Protein AF-A0A228IIL6-F1 (afdb_monomer)

Sequence (426 aa):
MTTDHRDTEPLSTRVDEVVSERAGPPAGTPRLPAVLLWVSGFPLWGLLAAAVICVSRIDRDLSVIVFMGALIFLSEVGIALYAVVAVVLLAYAVSRKPWRAPRFAWAFWLQVLLLVLAIALIATFKIDDYQRHHPDPREAARGQQINDDNARMTAALRTDDAVAFRQAFADCADDCDRATWVSEAVRKTAPRSLAVTLEGVRHASEVRLGGSELQTFCKDGVAYVMPPDIALRVGFRNVPAITAQFLPLWGPDERSAALQGAVMSGSIALMNQLVALGVDPQHLQGDSRFESLYASAAAGAAIASVDWLANAGVTLHAAEDVDEVWAWFAEWTDANLPEIARKGAEAWLVASAKIPMDGAAAQNRIAPLERAVYVGTPVLVQVLLQHGYRVADLAPEYRARFDAMQDPIHHPHKPVPDSVCDDDAN

Organism: NCBI:txid2015348

Solvent-accessible surface area (backbone atoms only — not comparable to full-atom values): 23911 Å² total; per-residue (Å²): 136,84,88,85,89,85,89,87,88,90,89,89,90,82,92,86,93,83,91,90,92,90,84,86,87,80,84,82,73,79,62,61,74,62,52,52,58,49,63,50,35,52,67,57,51,50,51,51,51,53,55,49,50,60,71,58,86,57,61,73,66,63,35,48,52,53,49,51,52,48,52,54,51,41,68,74,53,30,61,65,50,51,52,52,34,50,53,52,50,48,55,48,43,74,74,61,44,42,95,78,41,81,93,55,30,62,65,52,52,51,52,55,53,50,51,53,51,52,52,50,51,53,48,52,54,51,49,53,53,45,44,74,76,57,54,55,71,65,56,52,50,50,52,50,49,49,52,52,28,53,50,46,30,56,58,19,29,65,72,39,35,36,66,61,21,46,52,30,56,58,74,41,47,93,80,54,64,55,24,59,52,41,49,49,20,58,68,54,70,8,48,57,33,32,54,56,62,49,62,87,66,75,47,52,78,80,44,54,47,80,76,84,64,70,44,82,44,52,54,99,88,42,50,30,71,39,69,54,43,60,40,25,50,42,22,38,63,64,43,69,72,48,44,63,68,44,59,84,34,50,56,67,36,41,47,30,36,18,38,37,13,6,28,18,55,36,36,62,70,54,37,54,51,40,40,76,71,70,46,47,89,82,62,68,44,69,96,63,97,50,92,37,66,62,21,24,13,23,30,48,64,15,49,65,28,48,62,50,39,42,75,71,66,41,65,39,48,43,43,62,56,49,41,46,23,26,37,31,31,23,50,29,38,50,66,30,56,63,70,59,24,40,58,45,46,62,53,37,58,68,37,60,74,63,58,46,53,39,84,44,22,64,68,53,78,59,35,61,58,49,26,11,38,67,74,59,23,34,52,53,41,50,52,43,47,73,73,67,53,56,80,85,76,50,56,73,78,45,43,60,43,43,66,73,36,50,64,44,46,77,55,68,72,76,86,74,60,98,59,95,37,63,92,60,61,119

Foldseek 3Di:
DDDDDDDDDDDDDDDDDDDDDDDDDDDDDDPPLVVLLVVLCPVLVVVVVLVVVLVPDDDVVVSVVSVVVVVVCCLPVVVVSLVVSVVSLVVSCVVPVLVVPVVCVVSSVVSVVSSVVSVVVSVVVVVVVCCVVCPDVVVVVLVVLLVVLVVQLLVCLLVLVLPSNLVSVVSCPPVDQLLVSLLSSLLNVNLSVNCSSCVPPQAVVSNQDDDAAWDWGDDPQAIFTHGRGNLLSNLQSVRVSNVVSCVNRDDQQSLLSSLLNVLLNLPPVSVVVSVVVPHQQQDGDDDDPQPHSLLSNLRNLRLNSLVVCVVSVHAAAALVNLLSNLLSNLVSLVRGDLVVSLVSLVSSVVSVVSHHYDHHNVVNPLSNLQSNLVSLRLSSNLNVVVVPRDLVPDDPVSVVSVVVNPVCNVVVDDDQPVHPPPSSPD

pLDDT: mean 80.01, std 17.46, range [32.31, 98.19]

Nearest PDB structures (foldseek):
  8j07-assembly1_d3  TM=2.126E-01  e=8.168E+00  Homo sapiens

Radius of gyration: 37.44 Å; Cα contacts (8 Å, |Δi|>4): 486; chains: 1; bounding box: 121×90×82 Å

Structure (mmCIF, N/CA/C/O backbone):
data_AF-A0A228IIL6-F1
#
_entry.id   AF-A0A228IIL6-F1
#
loop_
_atom_site.group_PDB
_atom_site.id
_atom_site.type_symbol
_atom_site.label_atom_id
_atom_site.label_alt_id
_atom_site.label_comp_id
_atom_site.label_asym_id
_atom_site.label_entity_id
_atom_site.label_seq_id
_atom_site.pdbx_PDB_ins_code
_atom_site.Cartn_x
_atom_site.Cartn_y
_atom_site.Cartn_z
_atom_site.occupancy
_atom_site.B_iso_or_equiv
_atom_site.auth_seq_id
_atom_site.auth_comp_id
_atom_site.auth_asym_id
_atom_site.auth_atom_id
_atom_site.pdbx_PDB_model_num
ATOM 1 N N . MET A 1 1 ? 97.546 58.856 -53.716 1.00 35.38 1 MET A N 1
ATOM 2 C CA . MET A 1 1 ? 98.750 58.879 -52.862 1.00 35.38 1 MET A CA 1
ATOM 3 C C . MET A 1 1 ? 98.258 59.005 -51.422 1.00 35.38 1 MET A C 1
ATOM 5 O O . MET A 1 1 ? 97.626 60.011 -51.141 1.00 35.38 1 MET A O 1
ATOM 9 N N . THR A 1 2 ? 98.126 57.910 -50.656 1.00 39.47 2 THR A N 1
ATOM 10 C CA . THR A 1 2 ? 99.178 57.127 -49.937 1.00 39.47 2 THR A CA 1
ATOM 11 C C . THR A 1 2 ? 99.630 57.849 -48.650 1.00 39.47 2 THR A C 1
ATOM 13 O O . THR A 1 2 ? 100.230 58.909 -48.774 1.00 39.47 2 THR A O 1
ATOM 16 N N . THR A 1 3 ? 99.148 57.438 -47.456 1.00 45.12 3 THR A N 1
ATOM 17 C CA . THR A 1 3 ? 99.789 56.512 -46.452 1.00 45.12 3 THR A CA 1
ATOM 18 C C . THR A 1 3 ? 100.688 57.275 -45.439 1.00 45.12 3 THR A C 1
ATOM 20 O O . THR A 1 3 ? 101.214 58.311 -45.818 1.00 45.12 3 THR A O 1
ATOM 23 N N . ASP A 1 4 ? 100.941 56.887 -44.174 1.00 45.44 4 ASP A N 1
ATOM 24 C CA . ASP A 1 4 ? 100.508 55.732 -43.352 1.00 45.44 4 ASP A CA 1
ATOM 25 C C . ASP A 1 4 ? 100.610 55.971 -41.808 1.00 45.44 4 ASP A C 1
ATOM 27 O O . ASP A 1 4 ? 101.070 57.018 -41.359 1.00 45.44 4 ASP A O 1
ATOM 31 N N . HIS A 1 5 ? 100.212 54.939 -41.048 1.00 49.50 5 HIS A N 1
ATOM 32 C CA . HIS A 1 5 ? 100.299 54.580 -39.611 1.00 49.50 5 HIS A CA 1
ATOM 33 C C . HIS A 1 5 ? 101.443 55.082 -38.692 1.00 49.50 5 HIS A C 1
ATOM 35 O O . HIS A 1 5 ? 102.608 55.113 -39.095 1.00 49.50 5 HIS A O 1
ATOM 41 N N . ARG A 1 6 ? 101.136 55.172 -37.371 1.00 36.03 6 ARG A N 1
ATOM 42 C CA . ARG A 1 6 ? 101.656 54.226 -36.333 1.00 36.03 6 ARG A CA 1
ATOM 43 C C . ARG A 1 6 ? 100.969 54.283 -34.945 1.00 36.03 6 ARG A C 1
ATOM 45 O O . ARG A 1 6 ? 100.387 55.296 -34.577 1.00 36.03 6 ARG A O 1
ATOM 52 N N . ASP A 1 7 ? 101.081 53.164 -34.217 1.00 45.53 7 ASP A N 1
ATOM 53 C CA . ASP A 1 7 ? 100.504 52.786 -32.900 1.00 45.53 7 ASP A CA 1
ATOM 54 C C . ASP A 1 7 ? 101.197 53.492 -31.687 1.00 45.53 7 ASP A C 1
ATOM 56 O O . ASP A 1 7 ? 102.195 54.180 -31.887 1.00 45.53 7 ASP A O 1
ATOM 60 N N . THR A 1 8 ? 100.825 53.395 -30.388 1.00 41.16 8 THR A N 1
ATOM 61 C CA . THR A 1 8 ? 100.307 52.257 -29.571 1.00 41.16 8 THR A CA 1
ATOM 62 C C . THR A 1 8 ? 99.691 52.717 -28.208 1.00 41.16 8 THR A C 1
ATOM 64 O O . THR A 1 8 ? 99.909 53.847 -27.780 1.00 41.16 8 THR A O 1
ATOM 67 N N . GLU A 1 9 ? 98.955 51.825 -27.523 1.00 41.41 9 GLU A N 1
ATOM 68 C CA . GLU A 1 9 ? 98.168 51.927 -26.251 1.00 41.41 9 GLU A CA 1
ATOM 69 C C . GLU A 1 9 ? 98.950 51.624 -24.918 1.00 41.41 9 GLU A C 1
ATOM 71 O O . GLU A 1 9 ? 100.135 51.301 -25.015 1.00 41.41 9 GLU A O 1
ATOM 76 N N . PRO A 1 10 ? 98.346 51.518 -23.686 1.00 58.44 10 PRO A N 1
ATOM 77 C CA . PRO A 1 10 ? 97.253 52.267 -23.000 1.00 58.44 10 PRO A CA 1
ATOM 78 C C . PRO A 1 10 ? 97.490 52.508 -21.459 1.00 58.44 10 PRO A C 1
ATOM 80 O O . PRO A 1 10 ? 98.501 52.095 -20.894 1.00 58.44 10 PRO A O 1
ATOM 83 N N . LEU A 1 11 ? 96.516 53.095 -20.726 1.00 32.69 11 LEU A N 1
ATOM 84 C CA . LEU A 1 11 ? 96.408 53.051 -19.240 1.00 32.69 11 LEU A CA 1
ATOM 85 C C . LEU A 1 11 ? 94.952 53.303 -18.753 1.00 32.69 11 LEU A C 1
ATOM 87 O O . LEU A 1 11 ? 94.183 53.933 -19.473 1.00 32.69 11 LEU A O 1
ATOM 91 N N . SER A 1 12 ? 94.555 52.820 -17.559 1.00 36.69 12 SER A N 1
ATOM 92 C CA . SER A 1 12 ? 93.165 52.898 -17.038 1.00 36.69 12 SER A CA 1
ATOM 93 C C . SER A 1 12 ? 93.052 53.111 -15.507 1.00 36.69 12 SER A C 1
ATOM 95 O O . SER A 1 12 ? 93.926 52.701 -14.742 1.00 36.69 12 SER A O 1
ATOM 97 N N . THR A 1 13 ? 91.956 53.751 -15.079 1.00 36.41 13 THR A N 1
ATOM 98 C CA . THR A 1 13 ? 91.552 54.218 -13.726 1.00 36.41 13 THR A CA 1
ATOM 99 C C . THR A 1 13 ? 90.005 54.253 -13.664 1.00 36.41 13 THR A C 1
ATOM 101 O O . THR A 1 13 ? 89.375 54.154 -14.711 1.00 36.41 13 THR A O 1
ATOM 104 N N . ARG A 1 14 ? 89.249 54.495 -12.579 1.00 33.72 14 ARG A N 1
ATOM 105 C CA . ARG A 1 14 ? 89.256 54.362 -11.095 1.00 33.72 14 ARG A CA 1
ATOM 106 C C . ARG A 1 14 ? 87.906 55.003 -10.629 1.00 33.72 14 ARG A C 1
ATOM 108 O O . ARG A 1 14 ? 87.312 55.756 -11.393 1.00 33.72 14 ARG A O 1
ATOM 115 N N . VAL A 1 15 ? 87.412 54.696 -9.425 1.00 38.47 15 VAL A N 1
ATOM 116 C CA . VAL A 1 15 ? 86.156 55.214 -8.790 1.00 38.47 15 VAL A CA 1
ATOM 117 C C . VAL A 1 15 ? 86.392 56.643 -8.189 1.00 38.47 15 VAL A C 1
ATOM 119 O O . VAL A 1 15 ? 87.565 56.993 -8.061 1.00 38.47 15 VAL A O 1
ATOM 122 N N . ASP A 1 16 ? 85.441 57.573 -7.920 1.00 38.16 16 ASP A N 1
ATOM 123 C CA . ASP A 1 16 ? 84.401 57.623 -6.842 1.00 38.16 16 ASP A CA 1
ATOM 124 C C . ASP A 1 16 ? 83.613 58.993 -6.764 1.00 38.16 16 ASP A C 1
ATOM 126 O O . ASP A 1 16 ? 83.938 59.913 -7.510 1.00 38.16 16 ASP A O 1
ATOM 130 N N . GLU A 1 17 ? 82.649 59.118 -5.813 1.00 39.62 17 GLU A N 1
ATOM 131 C CA . GLU A 1 17 ? 82.009 60.344 -5.195 1.00 39.62 17 GLU A CA 1
ATOM 132 C C . GLU A 1 17 ? 80.896 61.196 -5.916 1.00 39.62 17 GLU A C 1
ATOM 134 O O . GLU A 1 17 ? 80.847 61.237 -7.139 1.00 39.62 17 GLU A O 1
ATOM 139 N N . VAL A 1 18 ? 80.006 62.008 -5.265 1.00 40.03 18 VAL A N 1
ATOM 140 C CA . VAL A 1 18 ? 79.132 61.893 -4.036 1.00 40.03 18 VAL A CA 1
ATOM 141 C C . VAL A 1 18 ? 78.198 63.147 -3.812 1.00 40.03 18 VAL A C 1
ATOM 143 O O . VAL A 1 18 ? 78.678 64.266 -3.912 1.00 40.03 18 VAL A O 1
ATOM 146 N N . VAL A 1 19 ? 76.899 62.947 -3.453 1.00 39.38 19 VAL A N 1
ATOM 147 C CA . VAL A 1 19 ? 75.926 63.788 -2.635 1.00 39.38 19 VAL A CA 1
ATOM 148 C C . VAL A 1 19 ? 75.581 65.262 -3.048 1.00 39.38 19 VAL A C 1
ATOM 150 O O . VAL A 1 19 ? 76.462 66.054 -3.342 1.00 39.38 19 VAL A O 1
ATOM 153 N N . SER A 1 20 ? 74.305 65.727 -3.124 1.00 34.12 20 SER A N 1
ATOM 154 C CA . SER A 1 20 ? 73.338 66.094 -2.029 1.00 34.12 20 SER A CA 1
ATOM 155 C C . SER A 1 20 ? 71.939 66.550 -2.576 1.00 34.12 20 SER A C 1
ATOM 157 O O . SER A 1 20 ? 71.805 66.646 -3.790 1.00 34.12 20 SER A O 1
ATOM 159 N N . GLU A 1 21 ? 70.845 66.894 -1.846 1.00 36.78 21 GLU A N 1
ATOM 160 C CA . GLU A 1 21 ? 70.528 66.904 -0.387 1.00 36.78 21 GLU A CA 1
ATOM 161 C C . GLU A 1 21 ? 69.049 66.507 -0.017 1.00 36.78 21 GLU A C 1
ATOM 163 O O . GLU A 1 21 ? 68.784 65.324 0.192 1.00 36.78 21 GLU A O 1
ATOM 168 N N . ARG A 1 22 ? 68.089 67.457 0.148 1.00 37.28 22 ARG A N 1
ATOM 169 C CA . ARG A 1 22 ? 66.793 67.296 0.882 1.00 37.28 22 ARG A CA 1
ATOM 170 C C . ARG A 1 22 ? 65.520 67.863 0.212 1.00 37.28 22 ARG A C 1
ATOM 172 O O . ARG A 1 22 ? 65.504 69.006 -0.229 1.00 37.28 22 ARG A O 1
ATOM 179 N N . ALA A 1 23 ? 64.399 67.147 0.390 1.00 32.31 23 ALA A N 1
ATOM 180 C CA . ALA A 1 23 ? 63.053 67.703 0.643 1.00 32.31 23 ALA A CA 1
ATOM 181 C C . ALA A 1 23 ? 62.194 66.680 1.433 1.00 32.31 23 ALA A C 1
ATOM 183 O O . ALA A 1 23 ? 62.318 65.476 1.211 1.00 32.31 23 ALA A O 1
ATOM 184 N N . GLY A 1 24 ? 61.354 67.129 2.377 1.00 34.41 24 GLY A N 1
ATOM 185 C CA . GLY A 1 24 ? 60.530 66.249 3.230 1.00 34.41 24 GLY A CA 1
ATOM 186 C C . GLY A 1 24 ? 59.153 65.892 2.629 1.00 34.41 24 GLY A C 1
ATOM 187 O O . GLY A 1 24 ? 58.632 66.668 1.828 1.00 34.41 24 GLY A O 1
ATOM 188 N N . PRO A 1 25 ? 58.534 64.749 2.999 1.00 36.28 25 PRO A N 1
ATOM 189 C CA . PRO A 1 25 ? 57.273 64.299 2.403 1.00 36.28 25 PRO A CA 1
ATOM 190 C C . PRO A 1 25 ? 56.020 64.848 3.124 1.00 36.28 25 PRO A C 1
ATOM 192 O O . PRO A 1 25 ? 55.961 64.807 4.355 1.00 36.28 25 PRO A O 1
ATOM 195 N N . PRO A 1 26 ? 54.973 65.279 2.391 1.00 42.25 26 PRO A N 1
ATOM 196 C CA . PRO A 1 26 ? 53.648 65.529 2.952 1.00 42.25 26 PRO A CA 1
ATOM 197 C C . PRO A 1 26 ? 52.821 64.235 3.097 1.00 42.25 26 PRO A C 1
ATOM 199 O O . PRO A 1 26 ? 53.205 63.152 2.652 1.00 42.25 26 PRO A O 1
ATOM 202 N N . ALA A 1 27 ? 51.669 64.360 3.756 1.00 39.00 27 ALA A N 1
ATOM 203 C CA . ALA A 1 27 ? 50.857 63.255 4.254 1.00 39.00 27 ALA A CA 1
ATOM 204 C C . ALA A 1 27 ? 50.361 62.239 3.199 1.00 39.00 27 ALA A C 1
ATOM 206 O O . ALA A 1 27 ? 49.676 62.578 2.240 1.00 39.00 27 ALA A O 1
ATOM 207 N N . GLY A 1 28 ? 50.576 60.955 3.504 1.00 50.31 28 GLY A N 1
ATOM 208 C CA . GLY A 1 28 ? 49.473 59.995 3.620 1.00 50.31 28 GLY A CA 1
ATOM 209 C C . GLY A 1 28 ? 48.547 59.774 2.420 1.00 50.31 28 GLY A C 1
ATOM 210 O O . GLY A 1 28 ? 47.333 59.759 2.604 1.00 50.31 28 GLY A O 1
ATOM 211 N N . THR A 1 29 ? 49.073 59.477 1.230 1.00 40.78 29 THR A N 1
ATOM 212 C CA . THR A 1 29 ? 48.266 58.734 0.248 1.00 40.78 29 THR A CA 1
ATOM 213 C C . THR A 1 29 ? 47.974 57.323 0.785 1.00 40.78 29 THR A C 1
ATOM 215 O O . THR A 1 29 ? 48.902 56.630 1.226 1.00 40.78 29 THR A O 1
ATOM 218 N N . PRO A 1 30 ? 46.711 56.844 0.771 1.00 42.97 30 PRO A N 1
ATOM 219 C CA . PRO A 1 30 ? 46.422 55.460 1.122 1.00 42.97 30 PRO A CA 1
ATOM 220 C C . PRO A 1 30 ? 47.177 54.550 0.151 1.00 42.97 30 PRO A C 1
ATOM 222 O O . PRO A 1 30 ? 47.190 54.778 -1.059 1.00 42.97 30 PRO A O 1
ATOM 225 N N . ARG A 1 31 ? 47.855 53.528 0.684 1.00 52.12 31 ARG A N 1
ATOM 226 C CA . ARG A 1 31 ? 48.732 52.648 -0.100 1.00 52.12 31 ARG A CA 1
ATOM 227 C C . ARG A 1 31 ? 47.904 51.837 -1.104 1.00 52.12 31 ARG A C 1
ATOM 229 O O . ARG A 1 31 ? 47.512 50.716 -0.796 1.00 52.12 31 ARG A O 1
ATOM 236 N N . LEU A 1 32 ? 47.716 52.379 -2.310 1.00 54.25 32 LEU A N 1
ATOM 237 C CA . LEU A 1 32 ? 47.060 51.768 -3.479 1.00 54.25 32 LEU A CA 1
ATOM 238 C C . LEU A 1 32 ? 47.260 50.237 -3.584 1.00 54.25 32 LEU A C 1
ATOM 240 O O . LEU A 1 32 ? 46.268 49.524 -3.718 1.00 54.25 32 LEU A O 1
ATOM 244 N N . PRO A 1 33 ? 48.480 49.679 -3.419 1.00 54.97 33 PRO A N 1
ATOM 245 C CA . PRO A 1 33 ? 48.688 48.229 -3.503 1.00 54.97 33 PRO A CA 1
ATOM 246 C C . PRO A 1 33 ? 48.032 47.397 -2.389 1.00 54.97 33 PRO A C 1
ATOM 248 O O . PRO A 1 33 ? 47.736 46.230 -2.614 1.00 54.97 33 PRO A O 1
ATOM 251 N N . ALA A 1 34 ? 47.803 47.957 -1.198 1.00 57.38 34 ALA A N 1
ATOM 252 C CA . ALA A 1 34 ? 47.068 47.275 -0.129 1.00 57.38 34 ALA A CA 1
ATOM 253 C C . ALA A 1 34 ? 45.552 47.294 -0.383 1.00 57.38 34 ALA A C 1
ATOM 255 O O . ALA A 1 34 ? 44.875 46.314 -0.088 1.00 57.38 34 ALA A O 1
ATOM 256 N N . VAL A 1 35 ? 45.043 48.380 -0.980 1.00 60.47 35 VAL A N 1
ATOM 257 C CA . VAL A 1 35 ? 43.637 48.503 -1.396 1.00 60.47 35 VAL A CA 1
ATOM 258 C C . VAL A 1 35 ? 43.317 47.497 -2.502 1.00 60.47 35 VAL A C 1
ATOM 260 O O . VAL A 1 35 ? 42.319 46.795 -2.402 1.00 60.47 35 VAL A O 1
ATOM 263 N N . LEU A 1 36 ? 44.195 47.347 -3.503 1.00 57.09 36 LEU A N 1
ATOM 264 C CA . LEU A 1 36 ? 44.006 46.386 -4.599 1.00 57.09 36 LEU A CA 1
ATOM 265 C C . LEU A 1 36 ? 43.865 44.934 -4.104 1.00 57.09 36 LEU A C 1
ATOM 267 O O . LEU A 1 36 ? 42.954 44.244 -4.549 1.00 57.09 36 LEU A O 1
ATOM 271 N N . LEU A 1 37 ? 44.697 44.500 -3.146 1.00 61.31 37 LEU A N 1
ATOM 272 C CA . LEU A 1 37 ? 44.622 43.154 -2.548 1.00 61.31 37 LEU A CA 1
ATOM 273 C C . LEU A 1 37 ? 43.350 42.947 -1.695 1.00 61.31 37 LEU A C 1
ATOM 275 O O . LEU A 1 37 ? 42.844 41.831 -1.574 1.00 61.31 37 LEU A O 1
ATOM 279 N N . TRP A 1 38 ? 42.833 44.016 -1.081 1.00 63.06 38 TRP A N 1
ATOM 280 C CA . TRP A 1 38 ? 41.580 43.980 -0.318 1.00 63.06 38 TRP A CA 1
ATOM 281 C C . TRP A 1 38 ? 40.356 43.899 -1.237 1.00 63.06 38 TRP A C 1
ATOM 283 O O . TRP A 1 38 ? 39.468 43.080 -1.008 1.00 63.06 38 TRP A O 1
ATOM 293 N N . VAL A 1 39 ? 40.339 44.700 -2.306 1.00 63.03 39 VAL A N 1
ATOM 294 C CA . VAL A 1 39 ? 39.252 44.734 -3.296 1.00 63.03 39 VAL A CA 1
ATOM 295 C C . VAL A 1 39 ? 39.181 43.428 -4.096 1.00 63.03 39 VAL A C 1
ATOM 297 O O . VAL A 1 39 ? 38.084 42.915 -4.294 1.00 63.03 39 VAL A O 1
ATOM 300 N N . SER A 1 40 ? 40.317 42.824 -4.477 1.00 57.97 40 SER A N 1
ATOM 301 C CA . SER A 1 40 ? 40.332 41.479 -5.084 1.00 57.97 40 SER A CA 1
ATOM 302 C C . SER A 1 40 ? 39.900 40.378 -4.111 1.00 57.97 40 SER A C 1
ATOM 304 O O . SER A 1 40 ? 39.372 39.351 -4.530 1.00 57.97 40 SER A O 1
ATOM 306 N N . GLY A 1 41 ? 40.125 40.583 -2.810 1.00 59.16 41 GLY A N 1
ATOM 307 C CA . GLY A 1 41 ? 39.767 39.629 -1.768 1.00 59.16 41 GLY A CA 1
ATOM 308 C C . GLY A 1 41 ? 38.273 39.580 -1.463 1.00 59.16 41 GLY A C 1
ATOM 309 O O . GLY A 1 41 ? 37.759 38.494 -1.228 1.00 59.16 41 GLY A O 1
ATOM 310 N N . PHE A 1 42 ? 37.575 40.718 -1.457 1.00 66.56 42 PHE A N 1
ATOM 311 C CA . PHE A 1 42 ? 36.189 40.818 -0.977 1.00 66.56 42 PHE A CA 1
ATOM 312 C C . PHE A 1 42 ? 35.220 39.758 -1.561 1.00 66.56 42 PHE A C 1
ATOM 314 O O . PHE A 1 42 ? 34.575 39.072 -0.766 1.00 66.56 42 PHE A O 1
ATOM 321 N N . PRO A 1 43 ? 35.150 39.516 -2.891 1.00 62.16 43 PRO A N 1
ATOM 322 C CA . PRO A 1 43 ? 34.283 38.464 -3.438 1.00 62.16 43 PRO A CA 1
ATOM 323 C C . PRO A 1 43 ? 34.773 37.035 -3.129 1.00 62.16 43 PRO A C 1
ATOM 325 O O . PRO A 1 43 ? 33.958 36.142 -2.905 1.00 62.16 43 PRO A O 1
ATOM 328 N N . LEU A 1 44 ? 36.090 36.802 -3.066 1.00 62.81 44 LEU A N 1
ATOM 329 C CA . LEU A 1 44 ? 36.669 35.485 -2.750 1.00 62.81 44 LEU A CA 1
ATOM 330 C C . LEU A 1 44 ? 36.495 35.109 -1.267 1.00 62.81 44 LEU A C 1
ATOM 332 O O . LEU A 1 44 ? 36.264 33.947 -0.943 1.00 62.81 44 LEU A O 1
ATOM 336 N N . TRP A 1 45 ? 36.558 36.087 -0.360 1.00 65.88 45 TRP A N 1
ATOM 337 C CA . TRP A 1 45 ? 36.246 35.891 1.056 1.00 65.88 45 TRP A CA 1
ATOM 338 C C . TRP A 1 45 ? 34.742 35.720 1.293 1.00 65.88 45 TRP A C 1
ATOM 340 O O . TRP A 1 45 ? 34.367 34.942 2.166 1.00 65.88 45 TRP A O 1
ATOM 350 N N . GLY A 1 46 ? 33.887 36.373 0.496 1.00 65.81 46 GLY A N 1
ATOM 351 C CA . GLY A 1 46 ? 32.439 36.138 0.498 1.00 65.81 46 GLY A CA 1
ATOM 352 C C . GLY A 1 46 ? 32.081 34.688 0.157 1.00 65.81 46 GLY A C 1
ATOM 353 O O . GLY A 1 46 ? 31.304 34.068 0.879 1.00 65.81 46 GLY A O 1
ATOM 354 N N . LEU A 1 47 ? 32.723 34.112 -0.870 1.00 64.25 47 LEU A N 1
ATOM 355 C CA . LEU A 1 47 ? 32.622 32.679 -1.180 1.00 64.25 47 LEU A CA 1
ATOM 356 C C . LEU A 1 47 ? 33.060 31.792 -0.014 1.00 64.25 47 LEU A C 1
ATOM 358 O O . LEU A 1 47 ? 32.355 30.851 0.340 1.00 64.25 47 LEU A O 1
ATOM 362 N N . LEU A 1 48 ? 34.228 32.077 0.573 1.00 65.94 48 LEU A N 1
ATOM 363 C CA . LEU A 1 48 ? 34.752 31.286 1.684 1.00 65.94 48 LEU A CA 1
ATOM 364 C C . LEU A 1 48 ? 33.803 31.337 2.889 1.00 65.94 48 LEU A C 1
ATOM 366 O O . LEU A 1 48 ? 33.542 30.307 3.500 1.00 65.94 48 LEU A O 1
ATOM 370 N N . ALA A 1 49 ? 33.253 32.513 3.203 1.00 65.69 49 ALA A N 1
ATOM 371 C CA . ALA A 1 49 ? 32.271 32.679 4.266 1.00 65.69 49 ALA A CA 1
ATOM 372 C C . ALA A 1 49 ? 30.987 31.886 3.978 1.00 65.69 49 ALA A C 1
ATOM 374 O O . ALA A 1 49 ? 30.543 31.141 4.845 1.00 65.69 49 ALA A O 1
ATOM 375 N N . ALA A 1 50 ? 30.437 31.968 2.761 1.00 62.59 50 ALA A N 1
ATOM 376 C CA . ALA A 1 50 ? 29.264 31.187 2.364 1.00 62.59 50 ALA A CA 1
ATOM 377 C C . ALA A 1 50 ? 29.515 29.670 2.473 1.00 62.59 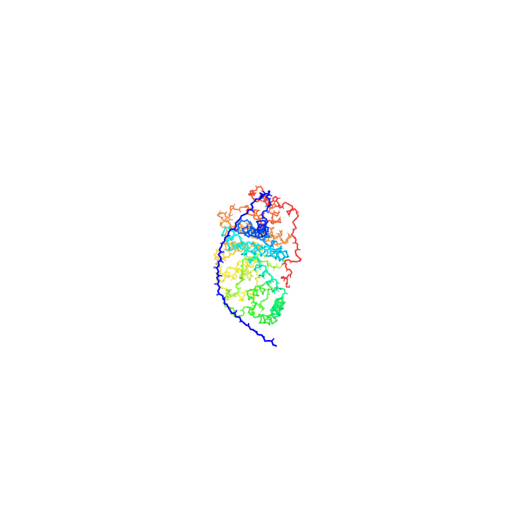50 ALA A C 1
ATOM 379 O O . ALA A 1 50 ? 28.710 28.955 3.066 1.00 62.59 50 ALA A O 1
ATOM 380 N N . ALA A 1 51 ? 30.662 29.184 1.986 1.00 62.44 51 ALA A N 1
ATOM 381 C CA . ALA A 1 51 ? 31.046 27.777 2.086 1.00 62.44 51 ALA A CA 1
ATOM 382 C C . ALA A 1 51 ? 31.231 27.317 3.546 1.00 62.44 51 ALA A C 1
ATOM 384 O O . ALA A 1 51 ? 30.778 26.235 3.911 1.00 62.44 51 ALA A O 1
ATOM 385 N N . VAL A 1 52 ? 31.842 28.145 4.402 1.00 64.94 52 VAL A N 1
ATOM 386 C CA . VAL A 1 52 ? 31.991 27.855 5.839 1.00 64.94 52 VAL A CA 1
ATOM 387 C C . VAL A 1 52 ? 30.631 27.814 6.540 1.00 64.94 52 VAL A C 1
ATOM 389 O O . VAL A 1 52 ? 30.392 26.878 7.296 1.00 64.94 52 VAL A O 1
ATOM 392 N N . ILE A 1 53 ? 29.725 28.753 6.240 1.00 61.22 53 ILE A N 1
ATOM 393 C CA . ILE A 1 53 ? 28.351 28.782 6.775 1.00 61.22 53 ILE A CA 1
ATOM 394 C C . ILE A 1 53 ? 27.586 27.503 6.393 1.00 61.22 53 ILE A C 1
ATOM 396 O O . ILE A 1 53 ? 26.920 26.920 7.245 1.00 61.22 53 ILE A O 1
ATOM 400 N N . CYS A 1 54 ? 27.739 27.014 5.157 1.00 55.28 54 CYS A N 1
ATOM 401 C CA . CYS A 1 54 ? 27.119 25.759 4.706 1.00 55.28 54 CYS A CA 1
ATOM 402 C C . CYS A 1 54 ? 27.653 24.517 5.444 1.00 55.28 54 CYS A C 1
ATOM 404 O O . CYS A 1 54 ? 26.925 23.544 5.625 1.00 55.28 54 CYS A O 1
ATOM 406 N N . VAL A 1 55 ? 28.913 24.534 5.892 1.00 56.06 55 VAL A N 1
ATOM 407 C CA . VAL A 1 55 ? 29.504 23.447 6.696 1.00 56.06 55 VAL A CA 1
ATOM 408 C C . VAL A 1 55 ? 29.144 23.587 8.186 1.00 56.06 55 VAL A C 1
ATOM 410 O O . VAL A 1 55 ? 29.037 22.587 8.900 1.00 56.06 55 VAL A O 1
ATOM 413 N N . SER A 1 56 ? 28.909 24.807 8.682 1.00 55.12 56 SER A N 1
ATOM 414 C CA . SER A 1 56 ? 28.649 25.094 10.097 1.00 55.12 56 SER A CA 1
ATOM 415 C C . SER A 1 56 ? 27.159 25.074 10.484 1.00 55.12 56 SER A C 1
ATOM 417 O O . SER A 1 56 ? 26.621 26.089 10.918 1.00 55.12 56 SER A O 1
ATOM 419 N N . ARG A 1 57 ? 26.522 23.896 10.385 1.00 53.22 57 ARG A N 1
ATOM 420 C CA . ARG A 1 57 ? 25.287 23.487 11.105 1.00 53.22 57 ARG A CA 1
ATOM 421 C C . ARG A 1 57 ? 24.258 24.597 11.434 1.00 53.22 57 ARG A C 1
ATOM 423 O O . ARG A 1 57 ? 23.950 24.823 12.604 1.00 53.22 57 ARG A O 1
ATOM 430 N N . ILE A 1 58 ? 23.661 25.211 10.417 1.00 45.53 58 ILE A N 1
ATOM 431 C CA . ILE A 1 58 ? 22.356 25.890 10.514 1.00 45.53 58 ILE A CA 1
ATOM 432 C C . ILE A 1 58 ? 21.524 25.393 9.325 1.00 45.53 58 ILE A C 1
ATOM 434 O O . ILE A 1 58 ? 22.076 25.272 8.235 1.00 45.53 58 ILE A O 1
ATOM 438 N N . ASP A 1 59 ? 20.263 25.027 9.580 1.00 51.25 59 ASP A N 1
ATOM 439 C CA . ASP A 1 59 ? 19.294 24.312 8.726 1.00 51.25 59 ASP A CA 1
ATOM 440 C C . ASP A 1 59 ? 19.706 23.952 7.286 1.00 51.25 59 ASP A C 1
ATOM 442 O O . ASP A 1 59 ? 20.012 24.810 6.450 1.00 51.25 59 ASP A O 1
ATOM 446 N N . ARG A 1 60 ? 19.630 22.647 6.974 1.00 53.84 60 ARG A N 1
ATOM 447 C CA . ARG A 1 60 ? 19.958 22.079 5.650 1.00 53.84 60 ARG A CA 1
ATOM 448 C C . ARG A 1 60 ? 19.252 22.809 4.510 1.00 53.84 60 ARG A C 1
ATOM 450 O O . ARG A 1 60 ? 19.886 23.089 3.500 1.00 53.84 60 ARG A O 1
ATOM 457 N N . ASP A 1 61 ? 17.988 23.165 4.688 1.00 49.97 61 ASP A N 1
ATOM 458 C CA . ASP A 1 61 ? 17.184 23.715 3.598 1.00 49.97 61 ASP A CA 1
ATOM 459 C C . ASP A 1 61 ? 17.560 25.174 3.306 1.00 49.97 61 ASP A C 1
ATOM 461 O O . ASP A 1 61 ? 17.774 25.544 2.152 1.00 49.97 61 ASP A O 1
ATOM 465 N N . LEU A 1 62 ? 17.761 25.996 4.345 1.00 52.72 62 LEU A N 1
ATOM 466 C CA . LEU A 1 62 ? 18.196 27.385 4.172 1.00 52.72 62 LEU A CA 1
ATOM 467 C C . LEU A 1 62 ? 19.632 27.461 3.631 1.00 52.72 62 LEU A C 1
ATOM 469 O O . LEU A 1 62 ? 19.919 28.272 2.750 1.00 52.72 62 LEU A O 1
ATOM 473 N N . SER A 1 63 ? 20.530 26.607 4.130 1.00 54.03 63 SER A N 1
ATOM 474 C CA . SER A 1 63 ? 21.915 26.546 3.649 1.00 54.03 63 SER A CA 1
ATOM 475 C C . SER A 1 63 ? 21.997 26.074 2.194 1.00 54.03 63 SER A C 1
ATOM 477 O O . SER A 1 63 ? 22.719 26.693 1.413 1.00 54.03 63 SER A O 1
ATOM 479 N N . VAL A 1 64 ? 21.200 25.080 1.780 1.00 54.25 64 VAL A N 1
ATOM 480 C CA . VAL A 1 64 ? 21.090 24.663 0.370 1.00 54.25 64 VAL A CA 1
ATOM 481 C C . VAL A 1 64 ? 20.503 25.770 -0.508 1.00 54.25 64 VAL A C 1
ATOM 483 O O . VAL A 1 64 ? 21.044 26.016 -1.583 1.00 54.25 64 VAL A O 1
ATOM 486 N N . ILE A 1 65 ? 19.464 26.490 -0.066 1.00 57.69 65 ILE A N 1
ATOM 487 C CA . ILE A 1 65 ? 18.874 27.603 -0.834 1.00 57.69 65 ILE A CA 1
ATOM 488 C C . ILE A 1 65 ? 19.874 28.757 -1.007 1.00 57.69 65 ILE A C 1
ATOM 490 O O . ILE A 1 65 ? 20.028 29.271 -2.114 1.00 57.69 65 ILE A O 1
ATOM 494 N N . VAL A 1 66 ? 20.598 29.146 0.049 1.00 58.78 66 VAL A N 1
ATOM 495 C CA . VAL A 1 66 ? 21.629 30.198 -0.034 1.00 58.78 66 VAL A CA 1
ATOM 496 C C . VAL A 1 66 ? 22.817 29.745 -0.888 1.00 58.78 66 VAL A C 1
ATOM 498 O O . VAL A 1 66 ? 23.340 30.542 -1.666 1.00 58.78 66 VAL A O 1
ATOM 501 N N . PHE A 1 67 ? 23.217 28.473 -0.809 1.00 60.66 67 PHE A N 1
ATOM 502 C CA . PHE A 1 67 ? 24.275 27.906 -1.646 1.00 60.66 67 PHE A CA 1
ATOM 503 C C . PHE A 1 67 ? 23.867 27.858 -3.126 1.00 60.66 67 PHE A C 1
ATOM 505 O O . PHE A 1 67 ? 24.605 28.354 -3.971 1.00 60.66 67 PHE A O 1
ATOM 512 N N . MET A 1 68 ? 22.668 27.360 -3.442 1.00 56.78 68 MET A N 1
ATOM 513 C CA . MET A 1 68 ? 22.088 27.370 -4.792 1.00 56.78 68 MET A CA 1
ATOM 514 C C . MET A 1 68 ? 21.955 28.794 -5.342 1.00 56.78 68 MET A C 1
ATOM 516 O O . MET A 1 68 ? 22.398 29.063 -6.455 1.00 56.78 68 MET A O 1
ATOM 520 N N . GLY A 1 69 ? 21.416 29.730 -4.556 1.00 60.88 69 GLY A N 1
ATOM 521 C CA . GLY A 1 69 ? 21.299 31.137 -4.945 1.00 60.88 69 GLY A CA 1
ATOM 522 C C . GLY A 1 69 ? 22.659 31.791 -5.208 1.00 60.88 69 GLY A C 1
ATOM 523 O O . GLY A 1 69 ? 22.819 32.505 -6.198 1.00 60.88 69 GLY A O 1
ATOM 524 N N . ALA A 1 70 ? 23.666 31.491 -4.382 1.00 62.53 70 ALA A N 1
ATOM 525 C CA . ALA A 1 70 ? 25.037 31.923 -4.618 1.00 62.53 70 ALA A CA 1
ATOM 526 C C . ALA A 1 70 ? 25.616 31.299 -5.900 1.00 62.53 70 ALA A C 1
ATOM 528 O O . ALA A 1 70 ? 26.191 32.026 -6.702 1.00 62.53 70 ALA A O 1
ATOM 529 N N . LEU A 1 71 ? 25.432 29.996 -6.138 1.00 59.16 71 LEU A N 1
ATOM 530 C CA . LEU A 1 71 ? 25.883 29.301 -7.354 1.00 59.16 71 LEU A CA 1
ATOM 531 C C . LEU A 1 71 ? 25.241 29.848 -8.635 1.00 59.16 71 LEU A C 1
ATOM 533 O O . LEU A 1 71 ? 25.938 30.023 -9.633 1.00 59.16 71 LEU A O 1
ATOM 537 N N . ILE A 1 72 ? 23.949 30.174 -8.602 1.00 61.22 72 ILE A N 1
ATOM 538 C CA . ILE A 1 72 ? 23.240 30.808 -9.722 1.00 61.22 72 ILE A CA 1
ATOM 539 C C . ILE A 1 72 ? 23.798 32.219 -9.968 1.00 61.22 72 ILE A C 1
ATOM 541 O O . ILE A 1 72 ? 24.155 32.563 -11.091 1.00 61.22 72 ILE A O 1
ATOM 545 N N . PHE A 1 73 ? 23.985 33.022 -8.917 1.00 61.09 73 PHE A N 1
ATOM 546 C CA . PHE A 1 73 ? 24.595 34.351 -9.043 1.00 61.09 73 PHE A CA 1
ATOM 547 C C . PHE A 1 73 ? 26.047 34.288 -9.569 1.00 61.09 73 PHE A C 1
ATOM 549 O O . PHE A 1 73 ? 26.484 35.139 -10.349 1.00 61.09 73 PHE A O 1
ATOM 556 N N . LEU A 1 74 ? 26.795 33.249 -9.184 1.00 60.47 74 LEU A N 1
ATOM 557 C CA . LEU A 1 74 ? 28.151 32.965 -9.657 1.00 60.47 74 LEU A CA 1
ATOM 558 C C . LEU A 1 74 ? 28.200 32.521 -11.122 1.00 60.47 74 LEU A C 1
ATOM 560 O O . LEU A 1 74 ? 29.191 32.811 -11.794 1.00 60.47 74 LEU A O 1
ATOM 564 N N . SER A 1 75 ? 27.173 31.838 -11.629 1.00 60.22 75 SER A N 1
ATOM 565 C CA . SER A 1 75 ? 27.161 31.356 -13.012 1.00 60.22 75 SER A CA 1
ATOM 566 C C . SER A 1 75 ? 26.906 32.482 -14.020 1.00 60.22 75 SER A C 1
ATOM 568 O O . SER A 1 75 ? 27.537 32.483 -15.078 1.00 60.22 75 SER A O 1
ATOM 570 N N . GLU A 1 76 ? 26.072 33.474 -13.678 1.00 61.94 76 GLU A N 1
ATOM 571 C CA . GLU A 1 76 ? 25.785 34.620 -14.558 1.00 61.94 76 GLU A CA 1
ATOM 572 C C . GLU A 1 76 ? 26.741 35.808 -14.363 1.00 61.94 76 GLU A C 1
ATOM 574 O O . GLU A 1 76 ? 27.287 36.337 -15.332 1.00 61.94 76 GLU A O 1
ATOM 579 N N . VAL A 1 77 ? 26.988 36.234 -13.117 1.00 60.88 77 VAL A N 1
ATOM 580 C CA . VAL A 1 77 ? 27.798 37.437 -12.822 1.00 60.88 77 VAL A CA 1
ATOM 581 C C . VAL A 1 77 ? 29.268 37.085 -12.557 1.00 60.88 77 VAL A C 1
ATOM 583 O O . VAL A 1 77 ? 30.172 37.896 -12.789 1.00 60.88 77 VAL A O 1
ATOM 586 N N . GLY A 1 78 ? 29.537 35.861 -12.093 1.00 63.53 78 GLY A N 1
ATOM 587 C CA . GLY A 1 78 ? 30.860 35.452 -11.626 1.00 63.53 78 GLY A CA 1
ATOM 588 C C . GLY A 1 78 ? 31.936 35.460 -12.709 1.00 63.53 78 GLY A C 1
ATOM 589 O O . GLY A 1 78 ? 33.044 35.900 -12.424 1.00 63.53 78 GLY A O 1
ATOM 590 N N . ILE A 1 79 ? 31.649 35.064 -13.955 1.00 65.75 79 ILE A N 1
ATOM 591 C CA . ILE A 1 79 ? 32.676 34.999 -15.019 1.00 65.75 79 ILE A CA 1
ATOM 592 C C . ILE A 1 79 ? 33.336 36.372 -15.245 1.00 65.75 79 ILE A C 1
ATOM 594 O O . ILE A 1 79 ? 34.566 36.479 -15.261 1.00 65.75 79 ILE A O 1
ATOM 598 N N . ALA A 1 80 ? 32.535 37.437 -15.345 1.00 66.81 80 ALA A N 1
ATOM 599 C CA . ALA A 1 80 ? 33.041 38.801 -15.492 1.00 66.81 80 ALA A CA 1
ATOM 600 C C . ALA A 1 80 ? 33.780 39.278 -14.226 1.00 66.81 80 ALA A C 1
ATOM 602 O O . ALA A 1 80 ? 34.853 39.880 -14.315 1.00 66.81 80 ALA A O 1
ATOM 603 N N . LEU A 1 81 ? 33.244 38.963 -13.042 1.00 69.38 81 LEU A N 1
ATOM 604 C CA . LEU A 1 81 ? 33.839 39.339 -11.760 1.00 69.38 81 LEU A CA 1
ATOM 605 C C . LEU A 1 81 ? 35.201 38.657 -11.527 1.00 69.38 81 LEU A C 1
ATOM 607 O O . LEU A 1 81 ? 36.160 39.323 -11.136 1.00 69.38 81 LEU A O 1
ATOM 611 N N . TYR A 1 82 ? 35.326 37.360 -11.821 1.00 68.75 82 TYR A N 1
ATOM 612 C CA . TYR A 1 82 ? 36.577 36.607 -11.695 1.00 68.75 82 TYR A CA 1
ATOM 613 C C . TYR A 1 82 ? 37.617 37.018 -12.731 1.00 68.75 82 TYR A C 1
ATOM 615 O O . TYR A 1 82 ? 38.797 37.070 -12.389 1.00 68.75 82 TYR A O 1
ATOM 623 N N . ALA A 1 83 ? 37.210 37.400 -13.945 1.00 70.00 83 ALA A N 1
ATOM 624 C CA . ALA A 1 83 ? 38.122 38.002 -14.916 1.00 70.00 83 ALA A CA 1
ATOM 625 C C . ALA A 1 83 ? 38.722 39.320 -14.386 1.00 70.00 83 ALA A C 1
ATOM 627 O O . ALA A 1 83 ? 39.938 39.511 -14.439 1.00 70.00 83 ALA A O 1
ATOM 628 N N . VAL A 1 84 ? 37.904 40.200 -13.791 1.00 72.69 84 VAL A N 1
ATOM 629 C CA . VAL A 1 84 ? 38.387 41.442 -13.157 1.00 72.69 84 VAL A CA 1
ATOM 630 C C . VAL A 1 84 ? 39.304 41.143 -11.964 1.00 72.69 84 VAL A C 1
ATOM 632 O O . VAL A 1 84 ? 40.388 41.720 -11.870 1.00 72.69 84 VAL A O 1
ATOM 635 N N . VAL A 1 85 ? 38.934 40.204 -11.085 1.00 71.06 85 VAL A N 1
ATOM 636 C CA . VAL A 1 85 ? 39.771 39.775 -9.947 1.00 71.06 85 VAL A CA 1
ATOM 637 C C . VAL A 1 85 ? 41.114 39.202 -10.421 1.00 71.06 85 VAL A C 1
ATOM 639 O O . VAL A 1 85 ? 42.152 39.553 -9.859 1.00 71.06 85 VAL A O 1
ATOM 642 N N . ALA A 1 86 ? 41.130 38.395 -11.487 1.00 72.62 86 ALA A N 1
ATOM 643 C CA . ALA A 1 86 ? 42.348 37.855 -12.088 1.00 72.62 86 ALA A CA 1
ATOM 644 C C . ALA A 1 86 ? 43.264 38.962 -12.639 1.00 72.62 86 ALA A C 1
ATOM 646 O O . ALA A 1 86 ? 44.465 38.961 -12.366 1.00 72.62 86 ALA A O 1
ATOM 647 N N . VAL A 1 87 ? 42.705 39.946 -13.354 1.00 75.31 87 VAL A N 1
ATOM 648 C CA . VAL A 1 87 ? 43.451 41.109 -13.868 1.00 75.31 87 VAL A CA 1
ATOM 649 C C . VAL A 1 87 ? 44.037 41.949 -12.726 1.00 75.31 87 VAL A C 1
ATOM 651 O O . VAL A 1 87 ? 45.205 42.337 -12.789 1.00 75.31 87 VAL A O 1
ATOM 654 N N . VAL A 1 88 ? 43.280 42.180 -11.646 1.00 73.06 88 VAL A N 1
ATOM 655 C CA . VAL A 1 88 ? 43.765 42.904 -10.456 1.00 73.06 88 VAL A CA 1
ATOM 656 C C . VAL A 1 88 ? 44.881 42.130 -9.740 1.00 73.06 88 VAL A C 1
ATOM 658 O O . VAL A 1 88 ? 45.896 42.726 -9.369 1.00 73.06 88 VAL A O 1
ATOM 661 N N . LEU A 1 89 ? 44.754 40.806 -9.600 1.00 71.12 89 LEU A N 1
ATOM 662 C CA . LEU A 1 89 ? 45.798 39.946 -9.027 1.00 71.12 89 LEU A CA 1
ATOM 663 C C . LEU A 1 89 ? 47.069 39.918 -9.889 1.00 71.12 89 LEU A C 1
ATOM 665 O O . LEU A 1 89 ? 48.172 39.983 -9.344 1.00 71.12 89 LEU A O 1
ATOM 669 N N . LEU A 1 90 ? 46.944 39.894 -11.220 1.00 74.12 90 LEU A N 1
ATOM 670 C CA . LEU A 1 90 ? 48.076 39.996 -12.148 1.00 74.12 90 LEU A CA 1
ATOM 671 C C . LEU A 1 90 ? 48.773 41.361 -12.049 1.00 74.12 90 LEU A C 1
ATOM 673 O O . LEU A 1 90 ? 49.999 41.418 -11.928 1.00 74.12 90 LEU A O 1
ATOM 677 N N . ALA A 1 91 ? 48.015 42.461 -12.014 1.00 72.81 91 ALA A N 1
ATOM 678 C CA . ALA A 1 91 ? 48.561 43.805 -11.821 1.00 72.81 91 ALA A CA 1
ATOM 679 C C . ALA A 1 91 ? 49.288 43.946 -10.466 1.00 72.81 91 ALA A C 1
ATOM 681 O O . ALA A 1 91 ? 50.369 44.544 -10.384 1.00 72.81 91 ALA A O 1
ATOM 682 N N . TYR A 1 92 ? 48.751 43.338 -9.403 1.00 68.06 92 TYR A N 1
ATOM 683 C CA . TYR A 1 92 ? 49.423 43.242 -8.107 1.00 68.06 92 TYR A CA 1
ATOM 684 C C . TYR A 1 92 ? 50.718 42.412 -8.193 1.00 68.06 92 TYR A C 1
ATOM 686 O O . TYR A 1 92 ? 51.769 42.854 -7.723 1.00 68.06 92 TYR A O 1
ATOM 694 N N . ALA A 1 93 ? 50.683 41.245 -8.840 1.00 70.31 93 ALA A N 1
ATOM 695 C CA . ALA A 1 93 ? 51.836 40.358 -8.984 1.00 70.31 93 ALA A CA 1
ATOM 696 C C . ALA A 1 93 ? 53.002 41.029 -9.733 1.00 70.31 93 ALA A C 1
ATOM 698 O O . ALA A 1 93 ? 54.140 41.002 -9.256 1.00 70.31 93 ALA A O 1
ATOM 699 N N . VAL A 1 94 ? 52.718 41.692 -10.860 1.00 73.94 94 VAL A N 1
ATOM 700 C CA . VAL A 1 94 ? 53.713 42.420 -11.666 1.00 73.94 94 VAL A CA 1
ATOM 701 C C . VAL A 1 94 ? 54.311 43.597 -10.889 1.00 73.94 94 VAL A C 1
ATOM 703 O O . VAL A 1 94 ? 55.534 43.762 -10.867 1.00 73.94 94 VAL A O 1
ATOM 706 N N . SER A 1 95 ? 53.473 44.393 -10.214 1.00 68.50 95 SER A N 1
ATOM 707 C CA . SER A 1 95 ? 53.915 45.604 -9.507 1.00 68.50 95 SER A CA 1
ATOM 708 C C . SER A 1 95 ? 54.654 45.329 -8.193 1.00 68.50 95 SER A C 1
ATOM 710 O O . SER A 1 95 ? 55.562 46.081 -7.836 1.00 68.50 95 SER A O 1
ATOM 712 N N . ARG A 1 96 ? 54.294 44.265 -7.459 1.00 65.94 96 ARG A N 1
ATOM 713 C CA . ARG A 1 96 ? 54.852 43.973 -6.126 1.00 65.94 96 ARG A CA 1
ATOM 714 C C . ARG A 1 96 ? 55.805 42.788 -6.058 1.00 65.94 96 ARG A C 1
ATOM 716 O O . ARG A 1 96 ? 56.530 42.706 -5.069 1.00 65.94 96 ARG A O 1
ATOM 723 N N . LYS A 1 97 ? 55.847 41.914 -7.073 1.00 70.06 97 LYS A N 1
ATOM 724 C CA . LYS A 1 97 ? 56.682 40.696 -7.106 1.00 70.06 97 LYS A CA 1
ATOM 725 C C . LYS A 1 97 ? 56.598 39.926 -5.771 1.00 70.06 97 LYS A C 1
ATOM 727 O O . LYS A 1 97 ? 57.620 39.781 -5.098 1.00 70.06 97 LYS A O 1
ATOM 732 N N . PRO A 1 98 ? 55.394 39.483 -5.343 1.00 62.03 98 PRO A N 1
ATOM 733 C CA . PRO A 1 98 ? 55.123 39.010 -3.976 1.00 62.03 98 PRO A CA 1
ATOM 734 C C . PRO A 1 98 ? 56.044 37.872 -3.504 1.00 62.03 98 PRO A C 1
ATOM 736 O O . PRO A 1 98 ? 56.366 37.792 -2.322 1.00 62.03 98 PRO A O 1
ATOM 739 N N . TRP A 1 99 ? 56.575 37.076 -4.434 1.00 67.25 99 TRP A N 1
ATOM 740 C CA . TRP A 1 99 ? 57.640 36.084 -4.225 1.00 67.25 99 TRP A CA 1
ATOM 741 C C . TRP A 1 99 ? 58.968 36.635 -3.658 1.00 67.25 99 TRP A C 1
ATOM 743 O O . TRP A 1 99 ? 59.838 35.848 -3.301 1.00 67.25 99 TRP A O 1
ATOM 753 N N . ARG A 1 100 ? 59.153 37.960 -3.545 1.00 62.84 100 ARG A N 1
ATOM 754 C CA . ARG A 1 100 ? 60.326 38.598 -2.910 1.00 62.84 100 ARG A CA 1
ATOM 755 C C . ARG A 1 100 ? 60.065 39.162 -1.504 1.00 62.84 100 ARG A C 1
ATOM 757 O O . ARG A 1 100 ? 60.997 39.679 -0.897 1.00 62.84 100 ARG A O 1
ATOM 764 N N . ALA A 1 101 ? 58.837 39.093 -0.977 1.00 59.97 101 ALA A N 1
ATOM 765 C CA . ALA A 1 101 ? 58.474 39.688 0.316 1.00 59.97 101 ALA A CA 1
ATOM 766 C C . ALA A 1 101 ? 57.648 38.711 1.187 1.00 59.97 101 ALA A C 1
ATOM 768 O O . ALA A 1 101 ? 56.426 38.622 1.026 1.00 59.97 101 ALA A O 1
ATOM 769 N N . PRO A 1 102 ? 58.264 38.004 2.160 1.00 59.41 102 PRO A N 1
ATOM 770 C CA . PRO A 1 102 ? 57.639 36.847 2.814 1.00 59.41 102 PRO A CA 1
ATOM 771 C C . PRO A 1 102 ? 56.363 37.176 3.607 1.00 59.41 102 PRO A C 1
ATOM 773 O O . PRO A 1 102 ? 55.473 36.339 3.700 1.00 59.41 102 PRO A O 1
ATOM 776 N N . ARG A 1 103 ? 56.222 38.404 4.128 1.00 63.59 103 ARG A N 1
ATOM 777 C CA . ARG A 1 103 ? 55.054 38.820 4.932 1.00 63.59 103 ARG A CA 1
ATOM 778 C C . ARG A 1 103 ? 53.740 38.980 4.152 1.00 63.59 103 ARG A C 1
ATOM 780 O O . ARG A 1 103 ? 52.696 39.033 4.788 1.00 63.59 103 ARG A O 1
ATOM 787 N N . PHE A 1 104 ? 53.771 39.061 2.819 1.00 56.53 104 PHE A N 1
ATOM 788 C CA . PHE A 1 104 ? 52.561 39.241 1.992 1.00 56.53 104 PHE A CA 1
ATOM 789 C C . PHE A 1 104 ? 52.337 38.127 0.958 1.00 56.53 104 PHE A C 1
ATOM 791 O O . PHE A 1 104 ? 51.269 38.068 0.351 1.00 56.53 104 PHE A O 1
ATOM 798 N N . ALA A 1 105 ? 53.297 37.212 0.787 1.00 67.00 105 ALA A N 1
ATOM 799 C CA . ALA A 1 105 ? 53.182 36.104 -0.158 1.00 67.00 105 ALA A CA 1
ATOM 800 C C . ALA A 1 105 ? 52.003 35.162 0.162 1.00 67.00 105 ALA A C 1
ATOM 802 O O . ALA A 1 105 ? 51.308 34.732 -0.753 1.00 67.00 105 ALA A O 1
ATOM 803 N N . TRP A 1 106 ? 51.746 34.871 1.444 1.00 70.19 106 TRP A N 1
ATOM 804 C CA . TRP A 1 106 ? 50.711 33.912 1.859 1.00 70.19 106 TRP A CA 1
ATOM 805 C C . TRP A 1 106 ? 49.290 34.333 1.450 1.00 70.19 106 TRP A C 1
ATOM 807 O O . TRP A 1 106 ? 48.579 33.555 0.823 1.00 70.19 106 TRP A O 1
ATOM 817 N N . ALA A 1 107 ? 48.899 35.583 1.727 1.00 70.31 107 ALA A N 1
ATOM 818 C CA . ALA A 1 107 ? 47.568 36.088 1.377 1.00 70.31 107 ALA A CA 1
ATOM 819 C C . ALA A 1 107 ? 47.341 36.133 -0.146 1.00 70.31 107 ALA A C 1
ATOM 821 O O . ALA A 1 107 ? 46.248 35.825 -0.616 1.00 70.31 107 ALA A O 1
ATOM 822 N N . PHE A 1 108 ? 48.383 36.460 -0.918 1.00 74.50 108 PHE A N 1
ATOM 823 C CA . PHE A 1 108 ? 48.340 36.412 -2.380 1.00 74.50 108 PHE A CA 1
ATOM 824 C C . PHE A 1 108 ? 48.149 34.977 -2.899 1.00 74.50 108 PHE A C 1
ATOM 826 O O . PHE A 1 108 ? 47.256 34.737 -3.706 1.00 74.50 108 PHE A O 1
ATOM 833 N N . TRP A 1 109 ? 48.929 34.009 -2.404 1.00 75.44 109 TRP A N 1
ATOM 834 C CA . TRP A 1 109 ? 48.787 32.605 -2.808 1.00 75.44 109 TRP A CA 1
ATOM 835 C C . TRP A 1 109 ? 47.429 32.009 -2.427 1.00 75.44 109 TRP A C 1
ATOM 837 O O . TRP A 1 109 ? 46.863 31.254 -3.214 1.00 75.44 109 TRP A O 1
ATOM 847 N N . LEU A 1 110 ? 46.869 32.394 -1.277 1.00 77.69 110 LEU A N 1
ATOM 848 C CA . LEU A 1 110 ? 45.518 31.997 -0.880 1.00 77.69 110 LEU A CA 1
ATOM 849 C C . LEU A 1 110 ? 44.454 32.559 -1.842 1.00 77.69 110 LEU A C 1
ATOM 851 O O . LEU A 1 110 ? 43.577 31.819 -2.273 1.00 77.69 110 LEU A O 1
ATOM 855 N N . GLN A 1 111 ? 44.554 33.835 -2.237 1.00 74.94 111 GLN A N 1
ATOM 856 C CA . GLN A 1 111 ? 43.645 34.434 -3.226 1.00 74.94 111 GLN A CA 1
ATOM 857 C C . GLN A 1 111 ? 43.763 33.777 -4.610 1.00 74.94 111 GLN A C 1
ATOM 859 O O . GLN A 1 111 ? 42.745 33.543 -5.257 1.00 74.94 111 GLN A O 1
ATOM 864 N N . VAL A 1 112 ? 44.978 33.426 -5.047 1.00 76.88 112 VAL A N 1
ATOM 865 C CA . VAL A 1 112 ? 45.198 32.667 -6.292 1.00 76.88 112 VAL A CA 1
ATOM 866 C C . VAL A 1 112 ? 44.550 31.281 -6.214 1.00 76.88 112 VAL A C 1
ATOM 868 O O . VAL A 1 112 ? 43.862 30.885 -7.151 1.00 76.88 112 VAL A O 1
ATOM 871 N N . LEU A 1 113 ? 44.707 30.564 -5.098 1.00 77.50 113 LEU A N 1
ATOM 872 C CA . LEU A 1 113 ? 44.102 29.243 -4.905 1.00 77.50 113 LEU A CA 1
ATOM 873 C C . LEU A 1 113 ? 42.566 29.307 -4.885 1.00 77.50 113 LEU A C 1
ATOM 875 O O . LEU A 1 113 ? 41.919 28.485 -5.530 1.00 77.50 113 LEU A O 1
ATOM 879 N N . LEU A 1 114 ? 41.980 30.306 -4.215 1.00 73.75 114 LEU A N 1
ATOM 880 C CA . LEU A 1 114 ? 40.528 30.523 -4.202 1.00 73.75 114 LEU A CA 1
ATOM 881 C C . LEU A 1 114 ? 39.979 30.888 -5.590 1.00 73.75 114 LEU A C 1
ATOM 883 O O . LEU A 1 114 ? 38.908 30.414 -5.961 1.00 73.75 114 LEU A O 1
ATOM 887 N N . LEU A 1 115 ? 40.713 31.682 -6.377 1.00 76.94 115 LEU A N 1
ATOM 888 C CA . LEU A 1 115 ? 40.342 31.998 -7.759 1.00 76.94 115 LEU A CA 1
ATOM 889 C C . LEU A 1 115 ? 40.365 30.746 -8.653 1.00 76.94 115 LEU A C 1
ATOM 891 O O . LEU A 1 115 ? 39.429 30.530 -9.418 1.00 76.94 115 LEU A O 1
ATOM 895 N N . VAL A 1 116 ? 41.401 29.906 -8.540 1.00 77.56 116 VAL A N 1
ATOM 896 C CA . VAL A 1 116 ? 41.489 28.634 -9.281 1.00 77.56 116 VAL A CA 1
ATOM 897 C C . VAL A 1 116 ? 40.341 27.697 -8.898 1.00 77.56 116 VAL A C 1
ATOM 899 O O . VAL A 1 116 ? 39.717 27.121 -9.785 1.00 77.56 116 VAL A O 1
ATOM 902 N N . LEU A 1 117 ? 40.015 27.594 -7.604 1.00 74.81 117 LEU A N 1
ATOM 903 C CA . LEU A 1 117 ? 38.883 26.800 -7.122 1.00 74.81 117 LEU A CA 1
ATOM 904 C C . LEU A 1 117 ? 37.551 27.304 -7.705 1.00 74.81 117 LEU A C 1
ATOM 906 O O . LEU A 1 117 ? 36.772 26.504 -8.214 1.00 74.81 117 LEU A O 1
ATOM 910 N N . ALA A 1 118 ? 37.308 28.619 -7.681 1.00 71.94 118 ALA A N 1
ATOM 911 C CA . ALA A 1 118 ? 36.088 29.220 -8.223 1.00 71.94 118 ALA A CA 1
ATOM 912 C C . ALA A 1 118 ? 35.941 28.982 -9.737 1.00 71.94 118 ALA A C 1
ATOM 914 O O . ALA A 1 118 ? 34.861 28.621 -10.201 1.00 71.94 118 ALA A O 1
ATOM 915 N N . ILE A 1 119 ? 37.030 29.120 -10.504 1.00 76.62 119 ILE A N 1
ATOM 916 C CA . ILE A 1 119 ? 37.036 28.843 -11.950 1.00 76.62 119 ILE A CA 1
ATOM 917 C C . ILE A 1 119 ? 36.781 27.356 -12.225 1.00 76.62 119 ILE A C 1
ATOM 919 O O . ILE A 1 119 ? 35.981 27.039 -13.102 1.00 76.62 119 ILE A O 1
ATOM 923 N N . ALA A 1 120 ? 37.412 26.447 -11.474 1.00 75.94 120 ALA A N 1
ATOM 924 C CA . ALA A 1 120 ? 37.187 25.010 -11.616 1.00 75.94 120 ALA A CA 1
ATOM 925 C C . ALA A 1 120 ? 35.729 24.627 -11.314 1.00 75.94 120 ALA A C 1
ATOM 927 O O . ALA A 1 120 ? 35.142 23.851 -12.062 1.00 75.94 120 ALA A O 1
ATOM 928 N N . LEU A 1 121 ? 35.130 25.227 -10.280 1.00 74.25 121 LEU A N 1
ATOM 929 C CA . LEU A 1 121 ? 33.734 25.005 -9.906 1.00 74.25 121 LEU A CA 1
ATOM 930 C C . LEU A 1 121 ? 32.768 25.478 -11.010 1.00 74.25 121 LEU A C 1
ATOM 932 O O . LEU A 1 121 ? 31.880 24.730 -11.421 1.00 74.25 121 LEU A O 1
ATOM 936 N N . ILE A 1 122 ? 32.974 26.691 -11.542 1.00 74.38 122 ILE A N 1
ATOM 937 C CA . ILE A 1 122 ? 32.184 27.225 -12.666 1.00 74.38 122 ILE A CA 1
ATOM 938 C C . ILE A 1 122 ? 32.352 26.346 -13.910 1.00 74.38 122 ILE A C 1
ATOM 940 O O . ILE A 1 122 ? 31.367 26.063 -14.588 1.00 74.38 122 ILE A O 1
ATOM 944 N N . ALA A 1 123 ? 33.571 25.878 -14.196 1.00 74.62 123 ALA A N 1
ATOM 945 C CA . ALA A 1 123 ? 33.833 24.982 -15.316 1.00 74.62 123 ALA A CA 1
ATOM 946 C C . ALA A 1 123 ? 33.107 23.638 -15.159 1.00 74.62 123 ALA A C 1
ATOM 948 O O . ALA A 1 123 ? 32.477 23.197 -16.114 1.00 74.62 123 ALA A O 1
ATOM 949 N N . THR A 1 124 ? 33.113 23.014 -13.973 1.00 75.19 124 THR A N 1
ATOM 950 C CA . THR A 1 124 ? 32.363 21.766 -13.746 1.00 75.19 124 THR A CA 1
ATOM 951 C C . THR A 1 124 ? 30.858 21.964 -13.892 1.00 75.19 124 THR A C 1
ATOM 953 O O . THR A 1 124 ? 30.225 21.179 -14.592 1.00 75.19 124 THR A O 1
ATOM 956 N N . PHE A 1 125 ? 30.293 23.046 -13.339 1.00 72.88 125 PHE A N 1
ATOM 957 C CA . PHE A 1 125 ? 28.873 23.358 -13.532 1.00 72.88 125 PHE A CA 1
ATOM 958 C C . PHE A 1 125 ? 28.534 23.629 -14.999 1.00 72.88 125 PHE A C 1
ATOM 960 O O . PHE A 1 125 ? 27.502 23.165 -15.466 1.00 72.88 125 PHE A O 1
ATOM 967 N N . LYS A 1 126 ? 29.393 24.332 -15.750 1.00 74.31 126 LYS A N 1
ATOM 968 C CA . LYS A 1 126 ? 29.157 24.595 -17.178 1.00 74.31 126 LYS A CA 1
ATOM 969 C C . LYS A 1 126 ? 29.368 23.376 -18.073 1.00 74.31 126 LYS A C 1
ATOM 971 O O . LYS A 1 126 ? 28.726 23.309 -19.113 1.00 74.31 126 LYS A O 1
ATOM 976 N N . ILE A 1 127 ? 30.217 22.423 -17.689 1.00 75.19 127 ILE A N 1
ATOM 977 C CA . ILE A 1 127 ? 30.367 21.141 -18.394 1.00 75.19 127 ILE A CA 1
ATOM 978 C C . ILE A 1 127 ? 29.121 20.274 -18.182 1.00 75.19 127 ILE A C 1
ATOM 980 O O . ILE A 1 127 ? 28.574 19.789 -19.165 1.00 75.19 127 ILE A O 1
ATOM 984 N N . ASP A 1 128 ? 28.636 20.149 -16.945 1.00 70.81 128 ASP A N 1
ATOM 985 C CA . ASP A 1 128 ? 27.402 19.421 -16.608 1.00 70.81 128 ASP A CA 1
ATOM 986 C C . ASP A 1 128 ? 26.167 20.064 -17.281 1.00 70.81 128 ASP A C 1
ATOM 988 O O . ASP A 1 128 ? 25.420 19.405 -17.998 1.00 70.81 128 ASP A O 1
ATOM 992 N N . ASP A 1 129 ? 26.019 21.389 -17.179 1.00 71.38 129 ASP A N 1
ATOM 993 C CA . ASP A 1 129 ? 24.993 22.175 -17.884 1.00 71.38 129 ASP A CA 1
ATOM 994 C C . ASP A 1 129 ? 25.055 21.981 -19.412 1.00 71.38 129 ASP A C 1
ATOM 996 O O . ASP A 1 129 ? 24.030 21.754 -20.057 1.00 71.38 129 ASP A O 1
ATOM 1000 N N . TYR A 1 130 ? 26.255 21.997 -20.004 1.00 69.19 130 TYR A N 1
ATOM 1001 C CA . TYR A 1 130 ? 26.433 21.746 -21.435 1.00 69.19 130 TYR A CA 1
ATOM 1002 C C . TYR A 1 130 ? 26.072 20.307 -21.821 1.00 69.19 130 TYR A C 1
ATOM 1004 O O . TYR A 1 130 ? 25.368 20.124 -22.809 1.00 69.19 130 TYR A O 1
ATOM 1012 N N . GLN A 1 131 ? 26.483 19.306 -21.034 1.00 67.50 131 GLN A N 1
ATOM 1013 C CA . GLN A 1 131 ? 26.156 17.891 -21.251 1.00 67.50 131 GLN A CA 1
ATOM 1014 C C . GLN A 1 131 ? 24.646 17.630 -21.172 1.00 67.50 131 GLN A C 1
ATOM 1016 O O . GLN A 1 131 ? 24.111 16.919 -22.017 1.00 67.50 131 GLN A O 1
ATOM 1021 N N . ARG A 1 132 ? 23.933 18.261 -20.230 1.00 66.50 132 ARG A N 1
ATOM 1022 C CA . ARG A 1 132 ? 22.464 18.165 -20.126 1.00 66.50 132 ARG A CA 1
ATOM 1023 C C . ARG A 1 132 ? 21.734 18.786 -21.319 1.00 66.50 132 ARG A C 1
ATOM 1025 O O . ARG A 1 132 ? 20.703 18.267 -21.732 1.00 66.50 132 ARG A O 1
ATOM 1032 N N . HIS A 1 133 ? 22.250 19.888 -21.869 1.00 69.44 133 HIS A N 1
ATOM 1033 C CA . HIS A 1 133 ? 21.638 20.583 -23.011 1.00 69.44 133 HIS A CA 1
ATOM 1034 C C . HIS A 1 133 ? 22.102 20.063 -24.383 1.00 69.44 133 HIS A C 1
ATOM 1036 O O . HIS A 1 133 ? 21.438 20.314 -25.386 1.00 69.44 133 HIS A O 1
ATOM 1042 N N . HIS A 1 134 ? 23.236 19.362 -24.437 1.00 69.81 134 HIS A N 1
ATOM 1043 C CA . HIS A 1 134 ? 23.817 18.757 -25.638 1.00 69.81 134 HIS A CA 1
ATOM 1044 C C . HIS A 1 134 ? 24.178 17.285 -25.356 1.00 69.81 134 HIS A C 1
ATOM 1046 O O . HIS A 1 134 ? 25.360 16.930 -25.422 1.00 69.81 134 HIS A O 1
ATOM 1052 N N . PRO A 1 135 ? 23.193 16.426 -25.018 1.00 65.44 135 PRO A N 1
ATOM 1053 C CA . PRO A 1 135 ? 23.436 14.995 -24.855 1.00 65.44 135 PRO A CA 1
ATOM 1054 C C . PRO A 1 135 ? 24.001 14.406 -26.153 1.00 65.44 135 PRO A C 1
ATOM 1056 O O . PRO A 1 135 ? 23.687 14.896 -27.246 1.00 65.44 135 PRO A O 1
ATOM 1059 N N . ASP A 1 136 ? 24.811 13.343 -26.062 1.00 76.69 136 ASP A N 1
ATOM 1060 C CA . ASP A 1 136 ? 25.256 12.631 -27.266 1.00 76.69 136 ASP A CA 1
ATOM 1061 C C . ASP A 1 136 ? 23.998 12.189 -28.042 1.00 76.69 136 ASP A C 1
ATOM 1063 O O . ASP A 1 136 ? 23.090 11.604 -27.441 1.00 76.69 136 ASP A O 1
ATOM 1067 N N . PRO A 1 137 ? 23.885 12.445 -29.360 1.00 80.38 137 PRO A N 1
ATOM 1068 C CA . PRO A 1 137 ? 22.716 12.032 -30.137 1.00 80.38 137 PRO A CA 1
ATOM 1069 C C . PRO A 1 137 ? 22.409 10.526 -30.036 1.00 80.38 137 PRO A C 1
ATOM 1071 O O . PRO A 1 137 ? 21.267 10.128 -30.254 1.00 80.38 137 PRO A O 1
ATOM 1074 N N . ARG A 1 138 ? 23.387 9.683 -29.675 1.00 79.44 138 ARG A N 1
ATOM 1075 C CA . ARG A 1 138 ? 23.190 8.258 -29.364 1.00 79.44 138 ARG A CA 1
ATOM 1076 C C . ARG A 1 138 ? 22.543 8.031 -27.999 1.00 79.44 138 ARG A C 1
ATOM 1078 O O . ARG A 1 138 ? 21.679 7.168 -27.888 1.00 79.44 138 ARG A O 1
ATOM 1085 N N . GLU A 1 139 ? 22.937 8.793 -26.983 1.00 78.75 139 GLU A N 1
ATOM 1086 C CA . GLU A 1 139 ? 22.330 8.747 -25.646 1.00 78.75 139 GLU A CA 1
ATOM 1087 C C . GLU A 1 139 ? 20.900 9.291 -25.687 1.00 78.75 139 GLU A C 1
ATOM 1089 O O . GLU A 1 139 ? 19.992 8.662 -25.151 1.00 78.75 139 GLU A O 1
ATOM 1094 N N . ALA A 1 140 ? 20.672 10.389 -26.416 1.00 79.94 140 ALA A N 1
ATOM 1095 C CA . ALA A 1 140 ? 19.338 10.933 -26.656 1.00 79.94 140 ALA A CA 1
ATOM 1096 C C . ALA A 1 140 ? 18.431 9.937 -27.405 1.00 79.94 140 ALA A C 1
ATOM 1098 O O . ALA A 1 140 ? 17.282 9.737 -27.013 1.00 79.94 140 ALA A O 1
ATOM 1099 N N . ALA A 1 141 ? 18.947 9.263 -28.442 1.00 83.31 141 ALA A N 1
ATOM 1100 C CA . ALA A 1 141 ? 18.201 8.229 -29.162 1.00 83.31 141 ALA A CA 1
ATOM 1101 C C . ALA A 1 141 ? 17.878 7.007 -28.279 1.00 83.31 141 ALA A C 1
ATOM 1103 O O . ALA A 1 141 ? 16.750 6.521 -28.316 1.00 83.31 141 ALA A O 1
ATOM 1104 N N . ARG A 1 142 ? 18.827 6.545 -27.449 1.00 83.06 142 ARG A N 1
ATOM 1105 C CA . ARG A 1 142 ? 18.600 5.453 -26.484 1.00 83.06 142 ARG A CA 1
ATOM 1106 C C . ARG A 1 142 ? 17.567 5.843 -25.425 1.00 83.06 142 ARG A C 1
ATOM 1108 O O . ARG A 1 142 ? 16.665 5.063 -25.150 1.00 83.06 142 ARG A O 1
ATOM 1115 N N . GLY A 1 143 ? 17.655 7.057 -24.879 1.00 82.69 143 GLY A N 1
ATOM 1116 C CA . GLY A 1 143 ? 16.677 7.583 -23.924 1.00 82.69 143 GLY A CA 1
ATOM 1117 C C . GLY A 1 143 ? 15.268 7.675 -24.517 1.00 82.69 143 GLY A C 1
ATOM 1118 O O . GLY A 1 143 ? 14.305 7.279 -23.865 1.00 82.69 143 GLY A O 1
ATOM 1119 N N . GLN A 1 144 ? 15.140 8.116 -25.774 1.00 86.00 144 GLN A N 1
ATOM 1120 C CA . GLN A 1 144 ? 13.851 8.110 -26.470 1.00 86.00 144 GLN A CA 1
ATOM 1121 C C . GLN A 1 144 ? 13.320 6.686 -26.676 1.00 86.00 144 GLN A C 1
ATOM 1123 O O . GLN A 1 144 ? 12.143 6.452 -26.424 1.00 86.00 144 GLN A O 1
ATOM 1128 N N . GLN A 1 145 ? 14.171 5.733 -27.073 1.00 86.44 145 GLN A N 1
ATOM 1129 C CA . GLN A 1 145 ? 13.766 4.334 -27.227 1.00 86.44 145 GLN A CA 1
ATOM 1130 C C . GLN A 1 145 ? 13.236 3.752 -25.906 1.00 86.44 145 GLN A C 1
ATOM 1132 O O . GLN A 1 145 ? 12.136 3.209 -25.895 1.00 86.44 145 GLN A O 1
ATOM 1137 N N . ILE A 1 146 ? 13.957 3.938 -24.794 1.00 86.31 146 ILE A N 1
ATOM 1138 C CA . ILE A 1 146 ? 13.521 3.490 -23.459 1.00 86.31 146 ILE A CA 1
ATOM 1139 C C . ILE A 1 146 ? 12.171 4.121 -23.086 1.00 86.31 146 ILE A C 1
ATOM 1141 O O . ILE A 1 146 ? 11.281 3.428 -22.600 1.00 86.31 146 ILE A O 1
ATOM 1145 N N . ASN A 1 147 ? 11.972 5.416 -23.352 1.00 87.50 147 ASN A N 1
ATOM 1146 C CA . ASN A 1 147 ? 10.689 6.082 -23.106 1.00 87.50 147 ASN A CA 1
ATOM 1147 C C . ASN A 1 147 ? 9.551 5.497 -23.963 1.00 87.50 147 ASN A C 1
ATOM 1149 O O . ASN A 1 147 ? 8.450 5.280 -23.453 1.00 87.50 147 ASN A O 1
ATOM 1153 N N . ASP A 1 148 ? 9.814 5.207 -25.239 1.00 89.88 148 ASP A N 1
ATOM 1154 C CA . ASP A 1 148 ? 8.843 4.598 -26.149 1.00 89.88 148 ASP A CA 1
ATOM 1155 C C . ASP A 1 148 ? 8.496 3.153 -25.730 1.00 89.88 148 ASP A C 1
ATOM 1157 O O . ASP A 1 148 ? 7.330 2.757 -25.798 1.00 89.88 148 ASP A O 1
ATOM 1161 N N . ASP A 1 149 ? 9.475 2.368 -25.264 1.00 88.50 149 ASP A N 1
ATOM 1162 C CA . ASP A 1 149 ? 9.268 1.014 -24.731 1.00 88.50 149 ASP A CA 1
ATOM 1163 C C . ASP A 1 149 ? 8.508 1.030 -23.399 1.00 88.50 149 ASP A C 1
ATOM 1165 O O . ASP A 1 149 ? 7.546 0.278 -23.232 1.00 88.50 149 ASP A O 1
ATOM 1169 N N . ASN A 1 150 ? 8.836 1.954 -22.493 1.00 90.69 150 ASN A N 1
ATOM 1170 C CA . ASN A 1 150 ? 8.093 2.174 -21.251 1.00 90.69 150 ASN A CA 1
ATOM 1171 C C . ASN A 1 150 ? 6.629 2.561 -21.526 1.00 90.69 150 ASN A C 1
ATOM 1173 O O . ASN A 1 150 ? 5.713 2.061 -20.864 1.00 90.69 150 ASN A O 1
ATOM 1177 N N . ALA A 1 151 ? 6.375 3.397 -22.538 1.00 91.12 151 ALA A N 1
ATOM 1178 C CA . ALA A 1 151 ? 5.022 3.738 -22.971 1.00 91.12 151 ALA A CA 1
ATOM 1179 C C . ALA A 1 151 ? 4.278 2.525 -23.567 1.00 91.12 151 ALA A C 1
ATOM 1181 O O . ALA A 1 151 ? 3.116 2.292 -23.220 1.00 91.12 151 ALA A O 1
ATOM 1182 N N . ARG A 1 152 ? 4.945 1.712 -24.405 1.00 92.75 152 ARG A N 1
ATOM 1183 C CA . ARG A 1 152 ? 4.393 0.455 -24.950 1.00 92.75 152 ARG A CA 1
ATOM 1184 C C . ARG A 1 152 ? 4.034 -0.541 -23.844 1.00 92.75 152 ARG A C 1
ATOM 1186 O O . ARG A 1 152 ? 2.920 -1.062 -23.845 1.00 92.75 152 ARG A O 1
ATOM 1193 N N . MET A 1 153 ? 4.932 -0.768 -22.886 1.00 93.62 153 MET A N 1
ATOM 1194 C CA . MET A 1 153 ? 4.693 -1.649 -21.739 1.00 93.62 153 MET A CA 1
ATOM 1195 C C . MET A 1 153 ? 3.532 -1.154 -20.878 1.00 93.62 153 MET A C 1
ATOM 1197 O O . MET A 1 153 ? 2.622 -1.927 -20.588 1.00 93.62 153 MET A O 1
ATOM 1201 N N . THR A 1 154 ? 3.495 0.140 -20.547 1.00 92.69 154 THR A N 1
ATOM 1202 C CA . THR A 1 154 ? 2.394 0.745 -19.774 1.00 92.69 154 THR A CA 1
ATOM 1203 C C . THR A 1 154 ? 1.043 0.557 -20.469 1.00 92.69 154 THR A C 1
ATOM 1205 O O . THR A 1 154 ? 0.059 0.190 -19.825 1.00 92.69 154 THR A O 1
ATOM 1208 N N . ALA A 1 155 ? 0.984 0.757 -21.790 1.00 93.06 155 ALA A N 1
ATOM 1209 C CA . ALA A 1 155 ? -0.230 0.529 -22.571 1.00 93.06 155 ALA A CA 1
ATOM 1210 C C . ALA A 1 155 ? -0.648 -0.954 -22.585 1.00 93.06 155 ALA A C 1
ATOM 1212 O O . ALA A 1 155 ? -1.827 -1.252 -22.409 1.00 93.06 155 ALA A O 1
ATOM 1213 N N . ALA A 1 156 ? 0.306 -1.878 -22.734 1.00 94.75 156 ALA A N 1
ATOM 1214 C CA . ALA A 1 156 ? 0.046 -3.317 -22.735 1.00 94.75 156 ALA A CA 1
ATOM 1215 C C . ALA A 1 156 ? -0.368 -3.868 -21.354 1.00 94.75 156 ALA A C 1
ATOM 1217 O O . ALA A 1 156 ? -1.127 -4.834 -21.284 1.00 94.75 156 ALA A O 1
ATOM 1218 N N . LEU A 1 157 ? 0.074 -3.251 -20.250 1.00 94.44 157 LEU A N 1
ATOM 1219 C CA . LEU A 1 157 ? -0.390 -3.603 -18.902 1.00 94.44 157 LEU A CA 1
ATOM 1220 C C . LEU A 1 157 ? -1.871 -3.273 -18.688 1.00 94.44 157 LEU A C 1
ATOM 1222 O O . LEU A 1 157 ? -2.574 -4.080 -18.088 1.00 94.44 157 LEU A O 1
ATOM 1226 N N . ARG A 1 158 ? -2.368 -2.144 -19.216 1.00 91.25 158 ARG A N 1
ATOM 1227 C CA . ARG A 1 158 ? -3.789 -1.748 -19.096 1.00 91.25 158 ARG A CA 1
ATOM 1228 C C . ARG A 1 158 ? -4.755 -2.770 -19.714 1.00 91.25 158 ARG A C 1
ATOM 1230 O O . ARG A 1 158 ? -5.898 -2.864 -19.285 1.00 91.25 158 ARG A O 1
ATOM 1237 N N . THR A 1 159 ? -4.311 -3.536 -20.711 1.00 93.75 159 THR A N 1
ATOM 1238 C CA . THR A 1 159 ? -5.122 -4.549 -21.414 1.00 93.75 159 THR A CA 1
ATOM 1239 C C . THR A 1 159 ? -4.700 -5.997 -21.133 1.00 93.75 159 THR A C 1
ATOM 1241 O O . THR A 1 159 ? -5.271 -6.917 -21.722 1.00 93.75 159 THR A O 1
ATOM 1244 N N . ASP A 1 160 ? -3.709 -6.215 -20.258 1.00 95.25 160 ASP A N 1
ATOM 1245 C CA . ASP A 1 160 ? -3.037 -7.507 -20.027 1.00 95.25 160 ASP A CA 1
ATOM 1246 C C . ASP A 1 160 ? -2.581 -8.207 -21.335 1.00 95.25 160 ASP A C 1
ATOM 1248 O O . ASP A 1 160 ? -2.648 -9.436 -21.493 1.00 95.25 160 ASP A O 1
ATOM 1252 N N . ASP A 1 161 ? -2.121 -7.410 -22.311 1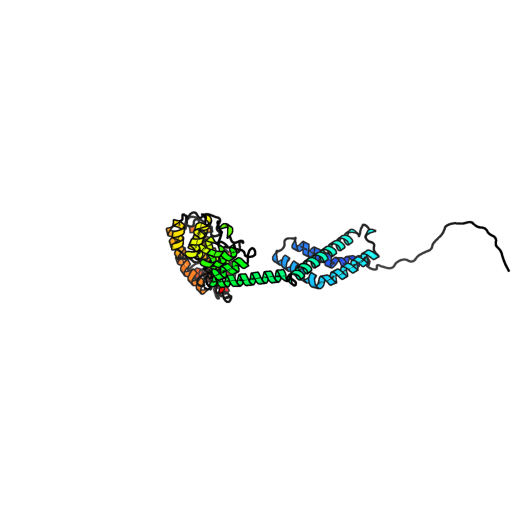.00 96.88 161 ASP A N 1
ATOM 1253 C CA . ASP A 1 161 ? -1.557 -7.902 -23.571 1.00 96.88 161 ASP A CA 1
ATOM 1254 C C . ASP A 1 161 ? -0.105 -8.350 -23.374 1.00 96.88 161 ASP A C 1
ATOM 1256 O O . ASP A 1 161 ? 0.862 -7.659 -23.701 1.00 96.88 161 ASP A O 1
ATOM 1260 N N . ALA A 1 162 ? 0.036 -9.574 -22.874 1.00 96.38 162 ALA A N 1
ATOM 1261 C CA . ALA A 1 162 ? 1.325 -10.223 -22.672 1.00 96.38 162 ALA A CA 1
ATOM 1262 C C . ALA A 1 162 ? 2.167 -10.401 -23.954 1.00 96.38 162 ALA A C 1
ATOM 1264 O O . ALA A 1 162 ? 3.358 -10.695 -23.849 1.00 96.38 162 ALA A O 1
ATOM 1265 N N . VAL A 1 163 ? 1.591 -10.270 -25.159 1.00 96.06 163 VAL A N 1
ATOM 1266 C CA . VAL A 1 163 ? 2.353 -10.367 -26.417 1.00 96.06 163 VAL A CA 1
ATOM 1267 C C . VAL A 1 163 ? 3.025 -9.031 -26.711 1.00 96.06 163 VAL A C 1
ATOM 1269 O O . VAL A 1 163 ? 4.245 -8.997 -26.872 1.00 96.06 163 VAL A O 1
ATOM 1272 N N . ALA A 1 164 ? 2.255 -7.939 -26.700 1.00 94.75 164 ALA A N 1
ATOM 1273 C CA . ALA A 1 164 ? 2.793 -6.588 -26.844 1.00 94.75 164 ALA A CA 1
ATOM 1274 C C . ALA A 1 164 ? 3.763 -6.241 -25.702 1.00 94.75 164 ALA A C 1
ATOM 1276 O O . ALA A 1 164 ? 4.844 -5.703 -25.949 1.00 94.75 164 ALA A O 1
ATOM 1277 N N . PHE A 1 165 ? 3.419 -6.623 -24.465 1.00 95.38 165 PHE A N 1
ATOM 1278 C CA . PHE A 1 165 ? 4.276 -6.425 -23.300 1.00 95.38 165 PHE A CA 1
ATOM 1279 C C . PHE A 1 165 ? 5.604 -7.179 -23.436 1.00 95.38 165 PHE A C 1
ATOM 1281 O O . PHE A 1 165 ? 6.657 -6.576 -23.249 1.00 95.38 165 PHE A O 1
ATOM 1288 N N . ARG A 1 166 ? 5.590 -8.471 -23.813 1.00 94.94 166 ARG A N 1
ATOM 1289 C CA . ARG A 1 166 ? 6.829 -9.254 -23.984 1.00 94.94 166 ARG A CA 1
ATOM 1290 C C . ARG A 1 166 ? 7.761 -8.641 -25.019 1.00 94.94 166 ARG A C 1
ATOM 1292 O O . ARG A 1 166 ? 8.967 -8.663 -24.800 1.00 94.94 166 ARG A O 1
ATOM 1299 N N . GLN A 1 167 ? 7.224 -8.128 -26.124 1.00 92.69 167 GLN A N 1
ATOM 1300 C CA . GLN A 1 167 ? 8.046 -7.499 -27.151 1.00 92.69 167 GLN A CA 1
ATOM 1301 C C . GLN A 1 167 ? 8.765 -6.260 -26.593 1.00 92.69 167 GLN A C 1
ATOM 1303 O O . GLN A 1 167 ? 9.990 -6.240 -26.569 1.00 92.69 167 GLN A O 1
ATOM 1308 N N . ALA A 1 168 ? 8.023 -5.297 -26.038 1.00 91.81 168 ALA A N 1
ATOM 1309 C CA . ALA A 1 168 ? 8.611 -4.071 -25.490 1.00 91.81 168 ALA A CA 1
ATOM 1310 C C . ALA A 1 168 ? 9.533 -4.319 -24.273 1.00 91.81 168 ALA A C 1
ATOM 1312 O O . ALA A 1 168 ? 10.552 -3.650 -24.116 1.00 91.81 168 ALA A O 1
ATOM 1313 N N . PHE A 1 169 ? 9.227 -5.315 -23.432 1.00 91.62 169 PHE A N 1
ATOM 1314 C CA . PHE A 1 169 ? 10.082 -5.699 -22.302 1.00 91.62 169 PHE A CA 1
ATOM 1315 C C . PHE A 1 169 ? 11.397 -6.352 -22.758 1.00 91.62 169 PHE A C 1
ATOM 1317 O O . PHE A 1 169 ? 12.443 -6.105 -22.162 1.00 91.62 169 PHE A O 1
ATOM 1324 N N . ALA A 1 170 ? 11.372 -7.148 -23.834 1.00 88.81 170 ALA A N 1
ATOM 1325 C CA . ALA A 1 170 ? 12.584 -7.707 -24.432 1.00 88.81 170 ALA A CA 1
ATOM 1326 C C . ALA A 1 170 ? 13.434 -6.631 -25.132 1.00 88.81 170 ALA A C 1
ATOM 1328 O O . ALA A 1 170 ? 14.659 -6.667 -25.021 1.00 88.81 170 ALA A O 1
ATOM 1329 N N . ASP A 1 171 ? 12.792 -5.669 -25.802 1.00 85.25 171 ASP A N 1
ATOM 1330 C CA . ASP A 1 171 ? 13.459 -4.564 -26.501 1.00 85.25 171 ASP A CA 1
ATOM 1331 C C . ASP A 1 171 ? 14.139 -3.571 -25.525 1.00 85.25 171 ASP A C 1
ATOM 1333 O O . ASP A 1 171 ? 15.164 -2.983 -25.874 1.00 85.25 171 ASP A O 1
ATOM 1337 N N . CYS A 1 172 ? 13.639 -3.440 -24.284 1.00 81.44 172 CYS A N 1
ATOM 1338 C CA . CYS A 1 172 ? 14.244 -2.605 -23.231 1.00 81.44 172 CYS A CA 1
ATOM 1339 C C . CYS A 1 172 ? 15.518 -3.205 -22.585 1.00 81.44 172 CYS A C 1
ATOM 1341 O O . CYS A 1 172 ? 16.363 -2.467 -22.075 1.00 81.44 172 CYS A O 1
ATOM 1343 N N . ALA A 1 173 ? 15.680 -4.534 -22.618 1.00 68.19 173 ALA A N 1
ATOM 1344 C CA . ALA A 1 173 ? 16.859 -5.254 -22.115 1.00 68.19 173 ALA A CA 1
ATOM 1345 C C . ALA A 1 173 ? 17.302 -4.848 -20.680 1.00 68.19 173 ALA A C 1
ATOM 1347 O O . ALA A 1 173 ? 16.468 -4.695 -19.787 1.00 68.19 173 ALA A O 1
ATOM 1348 N N . ASP A 1 174 ? 18.616 -4.716 -20.444 1.00 71.56 174 ASP A N 1
ATOM 1349 C CA . ASP A 1 174 ? 19.225 -4.435 -19.129 1.00 71.56 174 ASP A CA 1
ATOM 1350 C C . ASP A 1 174 ? 18.874 -3.044 -18.551 1.00 71.56 174 ASP A C 1
ATOM 1352 O O . ASP A 1 174 ? 19.147 -2.785 -17.379 1.00 71.56 174 ASP A O 1
ATOM 1356 N N . ASP A 1 175 ? 18.285 -2.142 -19.350 1.00 75.31 175 ASP A N 1
ATOM 1357 C CA . ASP A 1 175 ? 17.947 -0.774 -18.927 1.00 75.31 175 ASP A CA 1
ATOM 1358 C C . ASP A 1 175 ? 16.620 -0.697 -18.143 1.00 75.31 175 ASP A C 1
ATOM 1360 O O . ASP A 1 175 ? 16.342 0.311 -17.489 1.00 75.31 175 ASP A O 1
ATOM 1364 N N . CYS A 1 176 ? 15.801 -1.754 -18.177 1.00 80.81 176 CYS A N 1
ATOM 1365 C CA . CYS A 1 176 ? 14.525 -1.817 -17.468 1.00 80.81 176 CYS A CA 1
ATOM 1366 C C . CYS A 1 176 ? 14.640 -2.488 -16.093 1.00 80.81 176 CYS A C 1
ATOM 1368 O O . CYS A 1 176 ? 14.921 -3.684 -15.990 1.00 80.81 176 CYS A O 1
ATOM 1370 N N . ASP A 1 177 ? 14.290 -1.762 -15.024 1.00 86.56 177 ASP A N 1
ATOM 1371 C CA . ASP A 1 177 ? 14.135 -2.372 -13.702 1.00 86.56 177 ASP A CA 1
ATOM 1372 C C . ASP A 1 177 ? 12.941 -3.344 -13.673 1.00 86.56 177 ASP A C 1
ATOM 1374 O O . ASP A 1 177 ? 11.767 -2.957 -13.721 1.00 86.56 177 ASP A O 1
ATOM 1378 N N . ARG A 1 178 ? 13.256 -4.634 -13.538 1.00 88.94 178 ARG A N 1
ATOM 1379 C CA . ARG A 1 178 ? 12.272 -5.710 -13.411 1.00 88.94 178 ARG A CA 1
ATOM 1380 C C . ARG A 1 178 ? 11.374 -5.533 -12.186 1.00 88.94 178 ARG A C 1
ATOM 1382 O O . ARG A 1 178 ? 10.188 -5.834 -12.291 1.00 88.94 178 ARG A O 1
ATOM 1389 N N . ALA A 1 179 ? 11.892 -5.058 -11.049 1.00 89.19 179 ALA A N 1
ATOM 1390 C CA . ALA A 1 179 ? 11.098 -4.920 -9.825 1.00 89.19 179 ALA A CA 1
ATOM 1391 C C . ALA A 1 179 ? 9.987 -3.869 -9.997 1.00 89.19 179 ALA A C 1
ATOM 1393 O O . ALA A 1 179 ? 8.829 -4.124 -9.650 1.00 89.19 179 ALA A O 1
ATOM 1394 N N . THR A 1 180 ? 10.308 -2.736 -10.629 1.00 89.31 180 THR A N 1
ATOM 1395 C CA . THR A 1 180 ? 9.335 -1.720 -11.054 1.00 89.31 180 THR A CA 1
ATOM 1396 C C . THR A 1 180 ? 8.259 -2.316 -11.965 1.00 89.31 180 THR A C 1
ATOM 1398 O O . THR A 1 180 ? 7.073 -2.189 -11.663 1.00 89.31 180 THR A O 1
ATOM 1401 N N . TRP A 1 181 ? 8.626 -3.045 -13.025 1.00 92.00 181 TRP A N 1
ATOM 1402 C CA . TRP A 1 181 ? 7.636 -3.629 -13.944 1.00 92.00 181 TRP A CA 1
ATOM 1403 C C . TRP A 1 181 ? 6.774 -4.735 -13.322 1.00 92.00 181 TRP A C 1
ATOM 1405 O O . TRP A 1 181 ? 5.593 -4.856 -13.653 1.00 92.00 181 TRP A O 1
ATOM 1415 N N . VAL A 1 182 ? 7.317 -5.506 -12.378 1.00 93.88 182 VAL A N 1
ATOM 1416 C CA . VAL A 1 182 ? 6.546 -6.444 -11.549 1.00 93.88 182 VAL A CA 1
ATOM 1417 C C . VAL A 1 182 ? 5.523 -5.692 -10.689 1.00 93.88 182 VAL A C 1
ATOM 1419 O O . VAL A 1 182 ? 4.350 -6.068 -10.673 1.00 93.88 182 VAL A O 1
ATOM 1422 N N . SER A 1 183 ? 5.927 -4.602 -10.028 1.00 91.69 183 SER A N 1
ATOM 1423 C CA . SER A 1 183 ? 5.012 -3.743 -9.263 1.00 91.69 183 SER A CA 1
ATOM 1424 C C . SER A 1 183 ? 3.906 -3.152 -10.136 1.00 91.69 183 SER A C 1
ATOM 1426 O O . SER A 1 183 ? 2.744 -3.158 -9.734 1.00 91.69 183 SER A O 1
ATOM 1428 N N . GLU A 1 184 ? 4.240 -2.670 -11.333 1.00 91.31 184 GLU A N 1
ATOM 1429 C CA . GLU A 1 184 ? 3.262 -2.114 -12.270 1.00 91.31 184 GLU A CA 1
ATOM 1430 C C . GLU A 1 184 ? 2.260 -3.161 -12.761 1.00 91.31 184 GLU A C 1
ATOM 1432 O O . GLU A 1 184 ? 1.056 -2.907 -12.759 1.00 91.31 184 GLU A O 1
ATOM 1437 N N . ALA A 1 185 ? 2.712 -4.374 -13.091 1.00 94.25 185 ALA A N 1
ATOM 1438 C CA . ALA A 1 185 ? 1.809 -5.455 -13.478 1.00 94.25 185 ALA A CA 1
ATOM 1439 C C . ALA A 1 185 ? 0.866 -5.872 -12.329 1.00 94.25 185 ALA A C 1
ATOM 1441 O O . ALA A 1 185 ? -0.308 -6.168 -12.566 1.00 94.25 185 ALA A O 1
ATOM 1442 N N . VAL A 1 186 ? 1.335 -5.826 -11.073 1.00 93.56 186 VAL A N 1
ATOM 1443 C CA . VAL A 1 186 ? 0.477 -6.004 -9.887 1.00 93.56 186 VAL A CA 1
ATOM 1444 C C . VAL A 1 186 ? -0.511 -4.841 -9.739 1.00 93.56 186 VAL A C 1
ATOM 1446 O O . VAL A 1 186 ? -1.701 -5.081 -9.534 1.00 93.56 186 VAL A O 1
ATOM 1449 N N . ARG A 1 187 ? -0.059 -3.588 -9.895 1.00 89.69 187 ARG A N 1
ATOM 1450 C CA . ARG A 1 187 ? -0.891 -2.376 -9.799 1.00 89.69 187 ARG A CA 1
ATOM 1451 C C . ARG A 1 187 ? -2.036 -2.386 -10.815 1.00 89.69 187 ARG A C 1
ATOM 1453 O O . ARG A 1 187 ? -3.194 -2.219 -10.427 1.00 89.69 187 ARG A O 1
ATOM 1460 N N . LYS A 1 188 ? -1.731 -2.665 -12.086 1.00 90.12 188 LYS A N 1
ATOM 1461 C CA . LYS A 1 188 ? -2.703 -2.741 -13.193 1.00 90.12 188 LYS A CA 1
ATOM 1462 C C . LYS A 1 188 ? -3.472 -4.063 -13.265 1.00 90.12 188 LYS A C 1
ATOM 1464 O O . LYS A 1 188 ? -4.265 -4.247 -14.180 1.00 90.12 188 LYS A O 1
ATOM 1469 N N . THR A 1 189 ? -3.292 -4.983 -12.311 1.00 92.56 189 THR A N 1
ATOM 1470 C CA . THR A 1 189 ? -4.024 -6.263 -12.282 1.00 92.56 189 THR A CA 1
ATOM 1471 C C . THR A 1 189 ? -3.829 -7.071 -13.582 1.00 92.56 189 THR A C 1
ATOM 1473 O O . THR A 1 189 ? -4.777 -7.622 -14.136 1.00 92.56 189 THR A O 1
ATOM 1476 N N . ALA A 1 190 ? -2.587 -7.141 -14.074 1.00 95.50 190 ALA A N 1
ATOM 1477 C CA . ALA A 1 190 ? -2.214 -7.716 -15.369 1.00 95.50 190 ALA A CA 1
ATOM 1478 C C . ALA A 1 190 ? -1.474 -9.067 -15.203 1.00 95.50 190 ALA A C 1
ATOM 1480 O O . ALA A 1 190 ? -0.241 -9.117 -15.281 1.00 95.50 190 ALA A O 1
ATOM 1481 N N . PRO A 1 191 ? -2.180 -10.180 -14.902 1.00 96.94 191 PRO A N 1
ATOM 1482 C CA . PRO A 1 191 ? -1.550 -11.454 -14.564 1.00 96.94 191 PRO A CA 1
ATOM 1483 C C . PRO A 1 191 ? -0.786 -12.106 -15.721 1.00 96.94 191 PRO A C 1
ATOM 1485 O O . PRO A 1 191 ? 0.158 -12.847 -15.454 1.00 96.94 191 PRO A O 1
ATOM 1488 N N . ARG A 1 192 ? -1.162 -11.896 -16.988 1.00 97.19 192 ARG A N 1
ATOM 1489 C CA . ARG A 1 192 ? -0.464 -12.516 -18.126 1.00 97.19 192 ARG A CA 1
ATOM 1490 C C . ARG A 1 192 ? 0.818 -11.761 -18.457 1.00 97.19 192 ARG A C 1
ATOM 1492 O O . ARG A 1 192 ? 1.816 -12.406 -18.766 1.00 97.19 192 ARG A O 1
ATOM 1499 N N . SER A 1 193 ? 0.810 -10.434 -18.362 1.00 96.25 193 SER A N 1
ATOM 1500 C CA . SER A 1 193 ? 2.016 -9.612 -18.511 1.00 96.25 193 SER A CA 1
ATOM 1501 C C . SER A 1 193 ? 2.963 -9.769 -17.314 1.00 96.25 193 SER A C 1
ATOM 1503 O O . SER A 1 193 ? 4.172 -9.868 -17.507 1.00 96.25 193 SER A O 1
ATOM 1505 N N . LEU A 1 194 ? 2.435 -9.925 -16.093 1.00 96.62 194 LEU A N 1
ATOM 1506 C CA . LEU A 1 194 ? 3.220 -10.315 -14.912 1.00 96.62 194 LEU A CA 1
ATOM 1507 C C . LEU A 1 194 ? 3.980 -11.636 -15.127 1.00 96.62 194 LEU A C 1
ATOM 1509 O O . LEU A 1 194 ? 5.150 -11.741 -14.769 1.00 96.62 194 LEU A O 1
ATOM 1513 N N . ALA A 1 195 ? 3.354 -12.633 -15.757 1.00 96.50 195 ALA A N 1
ATOM 1514 C CA . ALA A 1 195 ? 4.015 -13.909 -16.033 1.00 96.50 195 ALA A CA 1
ATOM 1515 C C . ALA A 1 195 ? 5.250 -13.760 -16.945 1.00 96.50 195 ALA A C 1
ATOM 1517 O O . ALA A 1 195 ? 6.145 -14.600 -16.898 1.00 96.50 195 ALA A O 1
ATOM 1518 N N . VAL A 1 196 ? 5.312 -12.693 -17.753 1.00 95.12 196 VAL A N 1
ATOM 1519 C CA . VAL A 1 196 ? 6.492 -12.342 -18.558 1.00 95.12 196 VAL A CA 1
ATOM 1520 C C . VAL A 1 196 ? 7.580 -11.705 -17.688 1.00 95.12 196 VAL A C 1
ATOM 1522 O O . VAL A 1 196 ? 8.745 -12.072 -17.815 1.00 95.12 196 VAL A O 1
ATOM 1525 N N 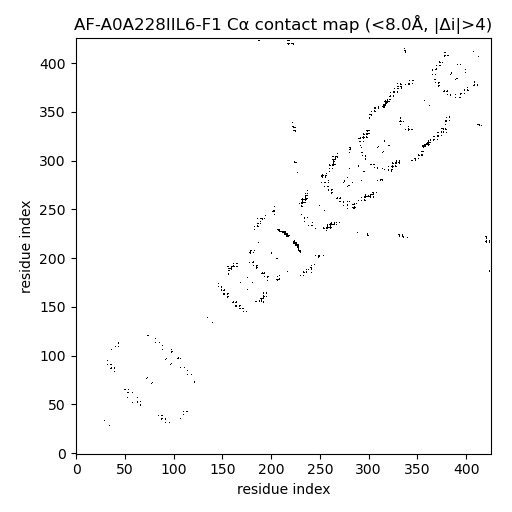. THR A 1 197 ? 7.235 -10.787 -16.778 1.00 92.00 197 THR A N 1
ATOM 1526 C CA . THR A 1 197 ? 8.233 -10.133 -15.905 1.00 92.00 197 THR A CA 1
ATOM 1527 C C . THR A 1 197 ? 8.830 -11.078 -14.859 1.00 92.00 197 THR A C 1
ATOM 1529 O O . THR A 1 197 ? 9.979 -10.892 -14.457 1.00 92.00 197 THR A O 1
ATOM 1532 N N . LEU A 1 198 ? 8.089 -12.116 -14.452 1.00 94.25 198 LEU A N 1
ATOM 1533 C CA . LEU A 1 198 ? 8.568 -13.182 -13.565 1.00 94.25 198 LEU A CA 1
ATOM 1534 C C . LEU A 1 198 ? 9.308 -14.319 -14.302 1.00 94.25 198 LEU A C 1
ATOM 1536 O O . LEU A 1 198 ? 9.758 -15.269 -13.657 1.00 94.25 198 LEU A O 1
ATOM 1540 N N . GLU A 1 199 ? 9.467 -14.258 -15.629 1.00 92.88 199 GLU A N 1
ATOM 1541 C CA . GLU A 1 199 ? 10.131 -15.323 -16.388 1.00 92.88 199 GLU A CA 1
ATOM 1542 C C . GLU A 1 199 ? 11.606 -15.475 -15.955 1.00 92.88 199 GLU A C 1
ATOM 1544 O O . GLU A 1 199 ? 12.424 -14.558 -16.048 1.00 92.88 199 GLU A O 1
ATOM 1549 N N . GLY A 1 200 ? 11.944 -16.657 -15.429 1.00 89.62 200 GLY A N 1
ATOM 1550 C CA . GLY A 1 200 ? 13.278 -16.980 -14.913 1.00 89.62 200 GLY A CA 1
ATOM 1551 C C . GLY A 1 200 ? 13.561 -16.563 -13.462 1.00 89.62 200 GLY A C 1
ATOM 1552 O O . GLY A 1 200 ? 14.598 -16.979 -12.944 1.00 89.62 200 GLY A O 1
ATOM 1553 N N . VAL A 1 201 ? 12.661 -15.821 -12.802 1.00 92.38 201 VAL A N 1
ATOM 1554 C CA . VAL A 1 201 ? 12.771 -15.453 -11.376 1.00 92.38 201 VAL A CA 1
ATOM 1555 C C . VAL A 1 201 ? 12.649 -16.701 -10.494 1.00 92.38 201 VAL A C 1
ATOM 1557 O O . VAL A 1 201 ? 11.779 -17.544 -10.722 1.00 92.38 201 VAL A O 1
ATOM 1560 N N . ARG A 1 202 ? 13.515 -16.837 -9.481 1.00 90.00 202 ARG A N 1
ATOM 1561 C CA . ARG A 1 202 ? 13.538 -17.998 -8.565 1.00 90.00 202 ARG A CA 1
ATOM 1562 C C . ARG A 1 202 ? 13.262 -17.632 -7.113 1.00 90.00 202 ARG A C 1
ATOM 1564 O O . ARG A 1 202 ? 12.756 -18.468 -6.368 1.00 90.00 202 ARG A O 1
ATOM 1571 N N . HIS A 1 203 ? 13.579 -16.404 -6.719 1.00 87.44 203 HIS A N 1
ATOM 1572 C CA . HIS A 1 203 ? 13.420 -15.899 -5.361 1.00 87.44 203 HIS A CA 1
ATOM 1573 C C . HIS A 1 203 ? 12.731 -14.532 -5.371 1.00 87.44 203 HIS A C 1
ATOM 1575 O O . HIS A 1 203 ? 13.026 -13.690 -6.218 1.00 87.44 203 HIS A O 1
ATOM 1581 N N . ALA A 1 204 ? 11.854 -14.273 -4.396 1.00 85.12 204 ALA A N 1
ATOM 1582 C CA . ALA A 1 204 ? 11.175 -12.980 -4.266 1.00 85.12 204 ALA A CA 1
ATOM 1583 C C . ALA A 1 204 ? 12.147 -11.788 -4.109 1.00 85.12 204 ALA A C 1
ATOM 1585 O O . ALA A 1 204 ? 11.834 -10.671 -4.519 1.00 85.12 204 ALA A O 1
ATOM 1586 N N . SER A 1 205 ? 13.359 -12.030 -3.599 1.00 84.50 205 SER A N 1
ATOM 1587 C CA . SER A 1 205 ? 14.431 -11.033 -3.501 1.00 84.50 205 SER A CA 1
ATOM 1588 C C . SER A 1 205 ? 14.908 -10.477 -4.851 1.00 84.50 205 SER A C 1
ATOM 1590 O O . SER A 1 205 ? 15.392 -9.350 -4.885 1.00 84.50 205 SER A O 1
ATOM 1592 N N . GLU A 1 206 ? 14.741 -11.210 -5.959 1.00 86.31 206 GLU A N 1
ATOM 1593 C CA . GLU A 1 206 ? 15.100 -10.756 -7.317 1.00 86.31 206 GLU A CA 1
ATOM 1594 C C . GLU A 1 206 ? 14.141 -9.691 -7.875 1.00 86.31 206 GLU A C 1
ATOM 1596 O O . GLU A 1 206 ? 14.449 -9.041 -8.870 1.00 86.31 206 GLU A O 1
ATOM 1601 N N . VAL A 1 207 ? 12.970 -9.524 -7.252 1.00 86.31 207 VAL A N 1
ATOM 1602 C CA . VAL A 1 207 ? 11.931 -8.555 -7.642 1.00 86.31 207 VAL A CA 1
ATOM 1603 C C . VAL A 1 207 ? 11.582 -7.606 -6.492 1.00 86.31 207 VAL A C 1
ATOM 1605 O O . VAL A 1 207 ? 10.527 -6.976 -6.490 1.00 86.31 207 VAL A O 1
ATOM 1608 N N . ARG A 1 208 ? 12.468 -7.498 -5.493 1.00 83.69 208 ARG A N 1
ATOM 1609 C CA . ARG A 1 208 ? 12.300 -6.596 -4.350 1.00 83.69 208 ARG A CA 1
ATOM 1610 C C . ARG A 1 208 ? 12.425 -5.144 -4.806 1.00 83.69 208 ARG A C 1
ATOM 1612 O O . ARG A 1 208 ? 13.443 -4.754 -5.370 1.00 83.69 208 ARG A O 1
ATOM 1619 N N . LEU A 1 209 ? 11.410 -4.336 -4.508 1.00 81.19 209 LEU A N 1
ATOM 1620 C CA . LEU A 1 209 ? 11.456 -2.897 -4.752 1.00 81.19 209 LEU A CA 1
ATOM 1621 C C . LEU A 1 209 ? 12.508 -2.227 -3.861 1.00 81.19 209 LEU A C 1
ATOM 1623 O O . LEU A 1 209 ? 12.633 -2.534 -2.673 1.00 81.19 209 LEU A O 1
ATOM 1627 N N . GLY A 1 210 ? 13.257 -1.296 -4.447 1.00 65.88 210 GLY A N 1
ATOM 1628 C CA . GLY A 1 210 ? 14.168 -0.421 -3.716 1.00 65.88 210 GLY A CA 1
ATOM 1629 C C . GLY A 1 210 ? 13.451 0.788 -3.108 1.00 65.88 210 GLY A C 1
ATOM 1630 O O . GLY A 1 210 ? 12.425 1.239 -3.613 1.00 65.88 210 GLY A O 1
ATOM 1631 N N . GLY A 1 211 ? 14.044 1.350 -2.052 1.00 67.81 211 GLY A N 1
ATOM 1632 C CA . GLY A 1 211 ? 13.585 2.583 -1.406 1.00 67.81 211 GLY A CA 1
ATOM 1633 C C . GLY A 1 211 ? 12.785 2.371 -0.117 1.00 67.81 211 GLY A C 1
ATOM 1634 O O . GLY A 1 211 ? 12.391 1.262 0.231 1.00 67.81 211 GLY A O 1
ATOM 1635 N N . SER A 1 212 ? 12.578 3.465 0.616 1.00 66.19 212 SER A N 1
ATOM 1636 C CA . SER A 1 212 ? 11.792 3.529 1.861 1.00 66.19 212 SER A CA 1
ATOM 1637 C C . SER A 1 212 ? 10.563 4.442 1.751 1.00 66.19 212 SER A C 1
ATOM 1639 O O . SER A 1 212 ? 9.773 4.542 2.696 1.00 66.19 212 SER A O 1
ATOM 1641 N N . GLU A 1 213 ? 10.406 5.116 0.610 1.00 72.69 213 GLU A N 1
ATOM 1642 C CA . GLU A 1 213 ? 9.323 6.061 0.353 1.00 72.69 213 GLU A CA 1
ATOM 1643 C C . GLU A 1 213 ? 7.986 5.334 0.201 1.00 72.69 213 GLU A C 1
ATOM 1645 O O . GLU A 1 213 ? 7.879 4.298 -0.459 1.00 72.69 213 GLU A O 1
ATOM 1650 N N . LEU A 1 214 ? 6.957 5.883 0.847 1.00 78.94 214 LEU A N 1
ATOM 1651 C CA . LEU A 1 214 ? 5.589 5.401 0.710 1.00 78.94 214 LEU A CA 1
ATOM 1652 C C . LEU A 1 214 ? 5.076 5.711 -0.695 1.00 78.94 214 LEU A C 1
ATOM 1654 O O . LEU A 1 214 ? 5.330 6.786 -1.231 1.00 78.94 214 LEU A O 1
ATOM 1658 N N . GLN A 1 215 ? 4.316 4.782 -1.266 1.00 80.06 215 GLN A N 1
ATOM 1659 C CA . GLN A 1 215 ? 3.669 4.979 -2.557 1.00 80.06 215 GLN A CA 1
ATOM 1660 C C . GLN A 1 215 ? 2.155 4.939 -2.385 1.00 80.06 215 GLN A C 1
ATOM 1662 O O . GLN A 1 215 ? 1.621 4.108 -1.642 1.00 80.06 215 GLN A O 1
ATOM 1667 N N . THR A 1 216 ? 1.472 5.834 -3.093 1.00 83.50 216 THR A N 1
ATOM 1668 C CA . THR A 1 216 ? 0.013 5.845 -3.170 1.00 83.50 216 THR A CA 1
ATOM 1669 C C . THR A 1 216 ? -0.447 4.812 -4.190 1.00 83.50 216 THR A C 1
ATOM 1671 O O . THR A 1 216 ? 0.031 4.786 -5.321 1.00 83.50 216 THR A O 1
ATOM 1674 N N . PHE A 1 217 ? -1.377 3.960 -3.777 1.00 83.50 217 PHE A N 1
ATOM 1675 C CA . PHE A 1 217 ? -2.014 2.925 -4.581 1.00 83.50 217 PHE A CA 1
ATOM 1676 C C . PHE A 1 217 ? -3.513 3.169 -4.607 1.00 83.50 217 PHE A C 1
ATOM 1678 O O . PHE A 1 217 ? -4.115 3.368 -3.552 1.00 83.50 217 PHE A O 1
ATOM 1685 N N . CYS A 1 218 ? -4.133 3.093 -5.782 1.00 85.31 218 CYS A N 1
ATOM 1686 C CA . CYS A 1 218 ? -5.576 3.261 -5.891 1.00 85.31 218 CYS A CA 1
ATOM 1687 C C . CYS A 1 218 ? -6.310 1.942 -6.132 1.00 85.31 218 CYS A C 1
ATOM 1689 O O . CYS A 1 218 ? -5.890 1.082 -6.914 1.00 85.31 218 CYS A O 1
ATOM 1691 N N . LYS A 1 219 ? -7.438 1.768 -5.442 1.00 84.75 219 LYS A N 1
ATOM 1692 C CA . LYS A 1 219 ? -8.349 0.627 -5.587 1.00 84.75 219 LYS A CA 1
ATOM 1693 C C . LYS A 1 219 ? -9.778 1.138 -5.456 1.00 84.75 219 LYS A C 1
ATOM 1695 O O . LYS A 1 219 ? -10.095 1.788 -4.468 1.00 84.75 219 LYS A O 1
ATOM 1700 N N . ASP A 1 220 ? -10.612 0.876 -6.458 1.00 83.88 220 ASP A N 1
ATOM 1701 C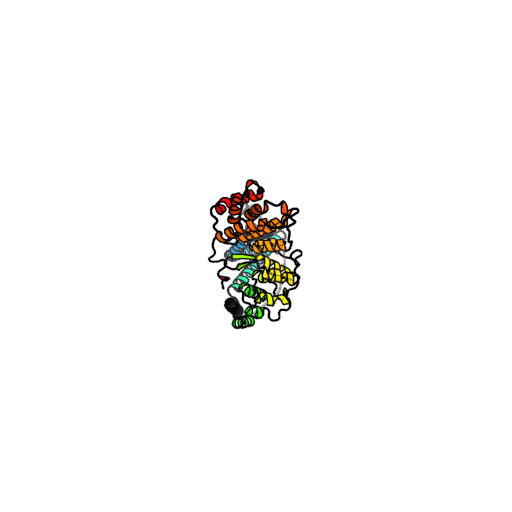 CA . ASP A 1 220 ? -12.043 1.212 -6.453 1.00 83.88 220 ASP A CA 1
ATOM 1702 C C . ASP A 1 220 ? -12.346 2.697 -6.120 1.00 83.88 220 ASP A C 1
ATOM 1704 O O . ASP A 1 220 ? -13.326 3.017 -5.449 1.00 83.88 220 ASP A O 1
ATOM 1708 N N . GLY A 1 221 ? -11.478 3.616 -6.572 1.00 83.62 221 GLY A N 1
ATOM 1709 C CA . GLY A 1 221 ? -11.575 5.064 -6.314 1.00 83.62 221 GLY A CA 1
ATOM 1710 C C . GLY A 1 221 ? -11.080 5.530 -4.936 1.00 83.62 221 GLY A C 1
ATOM 1711 O O . GLY A 1 221 ? -11.168 6.717 -4.629 1.00 83.62 221 GLY A O 1
ATOM 1712 N N . VAL A 1 222 ? -10.552 4.623 -4.111 1.00 88.75 222 VAL A N 1
ATOM 1713 C CA . VAL A 1 222 ? -9.969 4.902 -2.791 1.00 88.75 222 VAL A CA 1
ATOM 1714 C C . VAL A 1 222 ? -8.442 4.892 -2.897 1.00 88.75 222 VAL A C 1
ATOM 1716 O O . VAL A 1 222 ? -7.863 4.002 -3.528 1.00 88.75 222 VAL A O 1
ATOM 1719 N N . ALA A 1 223 ? -7.794 5.875 -2.273 1.00 89.94 223 ALA A N 1
ATOM 1720 C CA . ALA A 1 223 ? -6.343 5.985 -2.181 1.00 89.94 223 ALA A CA 1
ATOM 1721 C C . ALA A 1 223 ? -5.817 5.278 -0.921 1.00 89.94 223 ALA A C 1
ATOM 1723 O O . ALA A 1 223 ? -6.398 5.378 0.162 1.00 89.94 223 ALA A O 1
ATOM 1724 N N . TYR A 1 224 ? -4.695 4.579 -1.061 1.00 90.62 224 TYR A N 1
ATOM 1725 C CA . TYR A 1 224 ? -4.044 3.814 -0.002 1.00 90.62 224 TYR A CA 1
ATOM 1726 C C . TYR A 1 224 ? -2.556 4.131 0.012 1.00 90.62 224 TYR A C 1
ATOM 1728 O O . TYR A 1 224 ? -1.907 4.093 -1.029 1.00 90.62 224 TYR A O 1
ATOM 1736 N N . VAL A 1 225 ? -2.001 4.409 1.187 1.00 87.62 225 VAL A N 1
ATOM 1737 C CA . VAL A 1 225 ? -0.580 4.726 1.347 1.00 87.62 225 VAL A CA 1
ATOM 1738 C C . VAL A 1 225 ? 0.124 3.485 1.891 1.00 87.62 225 VAL A C 1
ATOM 1740 O O . VAL A 1 225 ? -0.215 3.011 2.972 1.00 87.62 225 VAL A O 1
ATOM 1743 N N . MET A 1 226 ? 1.069 2.918 1.134 1.00 85.25 226 MET A N 1
ATOM 1744 C CA . MET A 1 226 ? 1.703 1.639 1.483 1.00 85.25 226 MET A CA 1
ATOM 1745 C C . MET A 1 226 ? 3.208 1.601 1.182 1.00 85.25 226 MET A C 1
ATOM 1747 O O . MET A 1 226 ? 3.685 2.320 0.297 1.00 85.25 226 MET A O 1
ATOM 1751 N N . PRO A 1 227 ? 3.984 0.765 1.902 1.00 83.88 227 PRO A N 1
ATOM 1752 C CA . PRO A 1 227 ? 5.410 0.597 1.637 1.00 83.88 227 PRO A CA 1
ATOM 1753 C C . PRO A 1 227 ? 5.708 -0.002 0.243 1.00 83.88 227 PRO A C 1
ATOM 1755 O O . PRO A 1 227 ? 4.833 -0.588 -0.412 1.00 83.88 227 PRO A O 1
ATOM 1758 N N . PRO A 1 228 ? 6.962 0.116 -0.230 1.00 85.00 228 PRO A N 1
ATOM 1759 C CA . PRO A 1 228 ? 7.455 -0.550 -1.432 1.00 85.00 228 PRO A CA 1
ATOM 1760 C C . PRO A 1 228 ? 7.741 -2.036 -1.166 1.00 85.00 228 PRO A C 1
ATOM 1762 O O . PRO A 1 228 ? 8.877 -2.489 -1.225 1.00 85.00 228 PRO A O 1
ATOM 1765 N N . ASP A 1 229 ? 6.689 -2.805 -0.883 1.00 89.69 229 ASP A N 1
ATOM 1766 C CA . ASP A 1 229 ? 6.753 -4.260 -0.717 1.00 89.69 229 ASP A CA 1
ATOM 1767 C C . ASP A 1 229 ? 5.818 -4.968 -1.714 1.00 89.69 229 ASP A C 1
ATOM 1769 O O . ASP A 1 229 ? 4.616 -4.697 -1.770 1.00 89.69 229 ASP A O 1
ATOM 1773 N N . ILE A 1 230 ? 6.377 -5.869 -2.530 1.00 91.88 230 ILE A N 1
ATOM 1774 C CA . ILE A 1 230 ? 5.628 -6.600 -3.564 1.00 91.88 230 ILE A CA 1
ATOM 1775 C C . ILE A 1 230 ? 4.655 -7.611 -2.958 1.00 91.88 230 ILE A C 1
ATOM 1777 O O . ILE A 1 230 ? 3.538 -7.747 -3.458 1.00 91.88 230 ILE A O 1
ATOM 1781 N N . ALA A 1 231 ? 5.043 -8.320 -1.900 1.00 93.50 231 ALA A N 1
ATOM 1782 C CA . ALA A 1 231 ? 4.194 -9.344 -1.312 1.00 93.50 231 ALA A CA 1
ATOM 1783 C C . ALA A 1 231 ? 2.967 -8.711 -0.640 1.00 93.50 231 ALA A C 1
ATOM 1785 O O . ALA A 1 231 ? 1.840 -9.152 -0.878 1.00 93.50 231 ALA A O 1
ATOM 1786 N N . LEU A 1 232 ? 3.164 -7.592 0.066 1.00 93.19 232 LEU A N 1
ATOM 1787 C CA . LEU A 1 232 ? 2.086 -6.759 0.592 1.00 93.19 232 LEU A CA 1
ATOM 1788 C C . LEU A 1 232 ? 1.175 -6.229 -0.522 1.00 93.19 232 LEU A C 1
ATOM 1790 O O . LEU A 1 232 ? -0.044 -6.348 -0.410 1.00 93.19 232 LEU A O 1
ATOM 1794 N N . ARG A 1 233 ? 1.728 -5.715 -1.630 1.00 92.56 233 ARG A N 1
ATOM 1795 C CA . ARG A 1 233 ? 0.933 -5.248 -2.788 1.00 92.56 233 ARG A CA 1
ATOM 1796 C C . ARG A 1 233 ? 0.088 -6.358 -3.401 1.00 92.56 233 ARG A C 1
ATOM 1798 O O . ARG A 1 233 ? -1.086 -6.139 -3.688 1.00 92.56 233 ARG A O 1
ATOM 1805 N N . VAL A 1 234 ? 0.646 -7.556 -3.571 1.00 94.50 234 VAL A N 1
ATOM 1806 C CA . VAL A 1 234 ? -0.080 -8.727 -4.090 1.00 94.50 234 VAL A CA 1
ATOM 1807 C C . VAL A 1 234 ? -1.191 -9.154 -3.127 1.00 94.50 234 VAL A C 1
ATOM 1809 O O . VAL A 1 234 ? -2.315 -9.408 -3.568 1.00 94.50 234 VAL A O 1
ATOM 1812 N N . GLY A 1 235 ? -0.904 -9.181 -1.821 1.00 95.25 235 GLY A N 1
ATOM 1813 C CA . GLY A 1 235 ? -1.891 -9.436 -0.771 1.00 95.25 235 GLY A CA 1
ATOM 1814 C C . GLY A 1 235 ? -3.040 -8.425 -0.791 1.00 95.25 235 GLY A C 1
ATOM 1815 O O . GLY A 1 235 ? -4.210 -8.802 -0.785 1.00 95.25 235 GLY A O 1
ATOM 1816 N N . PHE A 1 236 ? -2.707 -7.139 -0.901 1.00 94.75 236 PHE A N 1
ATOM 1817 C CA . PHE A 1 236 ? -3.658 -6.031 -0.958 1.00 94.75 236 PHE A CA 1
ATOM 1818 C C . PHE A 1 236 ? -4.505 -6.024 -2.238 1.00 94.75 236 PHE A C 1
ATOM 1820 O O . PHE A 1 236 ? -5.716 -5.746 -2.218 1.00 94.75 236 PHE A O 1
ATOM 1827 N N . ARG A 1 237 ? -3.893 -6.344 -3.384 1.00 92.00 237 ARG A N 1
ATOM 1828 C CA . ARG A 1 237 ? -4.627 -6.399 -4.648 1.00 92.00 237 ARG A CA 1
ATOM 1829 C C . ARG A 1 237 ? -5.583 -7.584 -4.681 1.00 92.00 237 ARG A C 1
ATOM 1831 O O . ARG A 1 237 ? -6.680 -7.430 -5.209 1.00 92.00 237 ARG A O 1
ATOM 1838 N N . ASN A 1 238 ? -5.228 -8.695 -4.026 1.00 92.38 238 ASN A N 1
ATOM 1839 C CA . ASN A 1 238 ? -6.095 -9.859 -3.838 1.00 92.38 238 ASN A CA 1
ATOM 1840 C C . ASN A 1 238 ? -6.627 -10.418 -5.174 1.00 92.38 238 ASN A C 1
ATOM 1842 O O . ASN A 1 238 ? -7.822 -10.639 -5.366 1.00 92.38 238 ASN A O 1
ATOM 1846 N N . VAL A 1 239 ? -5.722 -10.618 -6.131 1.00 94.25 239 VAL A N 1
ATOM 1847 C CA . VAL A 1 239 ? -6.043 -11.159 -7.456 1.00 94.25 239 VAL A CA 1
ATOM 1848 C C . VAL A 1 239 ? -5.514 -12.592 -7.508 1.00 94.25 239 VAL A C 1
ATOM 1850 O O . VAL A 1 239 ? -4.300 -12.765 -7.623 1.00 94.25 239 VAL A O 1
ATOM 1853 N N . PRO A 1 240 ? -6.367 -13.636 -7.460 1.00 93.75 240 PRO A N 1
ATOM 1854 C CA . PRO A 1 240 ? -5.904 -15.021 -7.328 1.00 93.75 240 PRO A CA 1
ATOM 1855 C C . PRO A 1 240 ? -4.910 -15.459 -8.412 1.00 93.75 240 PRO A C 1
ATOM 1857 O O . PRO A 1 240 ? -3.964 -16.184 -8.119 1.00 93.75 240 PRO A O 1
ATOM 1860 N N . ALA A 1 241 ? -5.078 -14.973 -9.647 1.00 95.44 241 ALA A N 1
ATOM 1861 C CA . ALA A 1 241 ? -4.174 -15.251 -10.766 1.00 95.44 241 ALA A CA 1
ATOM 1862 C C . ALA A 1 241 ? -2.783 -14.600 -10.627 1.00 95.44 241 ALA A C 1
ATOM 1864 O O . ALA A 1 241 ? -1.826 -15.091 -11.218 1.00 95.44 241 ALA A O 1
ATOM 1865 N N . ILE A 1 242 ? -2.663 -13.517 -9.852 1.00 96.00 242 ILE A N 1
ATOM 1866 C CA . ILE A 1 242 ? -1.391 -12.872 -9.498 1.00 96.00 242 ILE A CA 1
ATOM 1867 C C . ILE A 1 242 ? -0.791 -13.588 -8.288 1.00 96.00 242 ILE A C 1
ATOM 1869 O O . ILE A 1 242 ? 0.345 -14.049 -8.348 1.00 96.00 242 ILE A O 1
ATOM 1873 N N . THR A 1 243 ? -1.570 -13.768 -7.216 1.00 95.12 243 THR A N 1
ATOM 1874 C CA . THR A 1 243 ? -1.133 -14.469 -5.999 1.00 95.12 243 THR A CA 1
ATOM 1875 C C . THR A 1 243 ? -0.564 -15.854 -6.320 1.00 95.12 243 THR A C 1
ATOM 1877 O O . THR A 1 243 ? 0.514 -16.195 -5.844 1.00 95.12 243 THR A O 1
ATOM 1880 N N . ALA A 1 244 ? -1.221 -16.626 -7.193 1.00 95.00 244 ALA A N 1
ATOM 1881 C CA . ALA A 1 244 ? -0.765 -17.956 -7.598 1.00 95.00 244 ALA A CA 1
ATOM 1882 C C . ALA A 1 244 ? 0.622 -17.980 -8.271 1.00 95.00 244 ALA A C 1
ATOM 1884 O O . ALA A 1 244 ? 1.313 -18.991 -8.168 1.00 95.00 244 ALA A O 1
ATOM 1885 N N . GLN A 1 245 ? 1.045 -16.893 -8.925 1.00 96.06 245 GLN A N 1
ATOM 1886 C CA . GLN A 1 245 ? 2.375 -16.789 -9.543 1.00 96.06 245 GLN A CA 1
ATOM 1887 C C . GLN A 1 245 ? 3.473 -16.494 -8.516 1.00 96.06 245 GLN A C 1
ATOM 1889 O O . GLN A 1 245 ? 4.613 -16.910 -8.699 1.00 96.06 245 GLN A O 1
ATOM 1894 N N . PHE A 1 246 ? 3.125 -15.821 -7.418 1.00 95.12 246 PHE A N 1
ATOM 1895 C CA . PHE A 1 246 ? 4.055 -15.485 -6.344 1.00 95.12 246 PHE A CA 1
ATOM 1896 C C . PHE A 1 246 ? 4.164 -16.550 -5.247 1.00 95.12 246 PHE A C 1
ATOM 1898 O O . PHE A 1 246 ? 5.225 -16.674 -4.642 1.00 95.12 246 PHE A O 1
ATOM 1905 N N . LEU A 1 247 ? 3.119 -17.353 -5.009 1.00 91.94 247 LEU A N 1
ATOM 1906 C CA . LEU A 1 247 ? 3.138 -18.421 -3.996 1.00 91.94 247 LEU A CA 1
ATOM 1907 C C . LEU A 1 247 ? 4.378 -19.349 -4.052 1.00 91.94 247 LEU A C 1
ATOM 1909 O O . LEU A 1 247 ? 4.877 -19.690 -2.979 1.00 91.94 247 LEU A O 1
ATOM 1913 N N . PRO A 1 248 ? 4.916 -19.747 -5.228 1.00 92.69 248 PRO A N 1
ATOM 1914 C CA . PRO A 1 248 ? 6.144 -20.547 -5.307 1.00 92.69 248 PRO A CA 1
ATOM 1915 C C . PRO A 1 248 ? 7.429 -19.787 -4.939 1.00 92.69 248 PRO A C 1
ATOM 1917 O O . PRO A 1 248 ? 8.430 -20.423 -4.620 1.00 92.69 248 PRO A O 1
ATOM 1920 N N . LEU A 1 249 ? 7.413 -18.451 -5.009 1.00 92.50 249 LEU A N 1
ATOM 1921 C CA . LEU A 1 249 ? 8.563 -17.568 -4.770 1.00 92.50 249 LEU A CA 1
ATOM 1922 C C . LEU A 1 249 ? 8.668 -17.102 -3.308 1.00 92.50 249 LEU A C 1
ATOM 1924 O O . LEU A 1 249 ? 9.726 -16.623 -2.900 1.00 92.50 249 LEU A O 1
ATOM 1928 N N . TRP A 1 250 ? 7.578 -17.206 -2.540 1.00 92.19 250 TRP A N 1
ATOM 1929 C CA . TRP A 1 250 ? 7.461 -16.666 -1.184 1.00 92.19 250 TRP A CA 1
ATOM 1930 C C . TRP A 1 250 ? 7.955 -17.618 -0.088 1.00 92.19 250 TRP A C 1
ATOM 1932 O O . TRP A 1 250 ? 7.410 -18.717 0.115 1.00 92.19 250 TRP A O 1
ATOM 1942 N N . GLY A 1 251 ? 8.920 -17.134 0.694 1.00 91.31 251 GLY A N 1
ATOM 1943 C CA . GLY A 1 251 ? 9.269 -17.657 2.008 1.00 91.31 251 GLY A CA 1
ATOM 1944 C C . GLY A 1 251 ? 8.263 -17.228 3.089 1.00 91.31 251 GLY A C 1
ATOM 1945 O O . GLY A 1 251 ? 7.166 -16.758 2.776 1.00 91.31 251 GLY A O 1
ATOM 1946 N N . PRO A 1 252 ? 8.586 -17.442 4.376 1.00 91.00 252 PRO A N 1
ATOM 1947 C CA . PRO A 1 252 ? 7.708 -17.074 5.489 1.00 91.00 252 PRO A CA 1
ATOM 1948 C C . PRO A 1 252 ? 7.448 -15.564 5.595 1.00 91.00 252 PRO A C 1
ATOM 1950 O O . PRO A 1 252 ? 6.299 -15.155 5.782 1.00 91.00 252 PRO A O 1
ATOM 1953 N N . ASP A 1 253 ? 8.493 -14.752 5.423 1.00 91.06 253 ASP A N 1
ATOM 1954 C CA . ASP A 1 253 ? 8.441 -13.289 5.519 1.00 91.06 253 ASP A CA 1
ATOM 1955 C C . ASP A 1 253 ? 7.498 -12.710 4.456 1.00 91.06 253 ASP A C 1
ATOM 1957 O O . ASP A 1 253 ? 6.561 -11.978 4.780 1.00 91.06 253 ASP A O 1
ATOM 1961 N N . GLU A 1 254 ? 7.641 -13.120 3.188 1.00 93.00 254 GLU A N 1
ATOM 1962 C CA . GLU A 1 254 ? 6.750 -12.641 2.128 1.00 93.00 254 GLU A CA 1
ATOM 1963 C C . GLU A 1 254 ? 5.298 -13.099 2.330 1.00 93.00 254 GLU A C 1
ATOM 1965 O O . GLU A 1 254 ? 4.371 -12.365 1.995 1.00 93.00 254 GLU A O 1
ATOM 1970 N N . ARG A 1 255 ? 5.051 -14.276 2.922 1.00 94.06 255 ARG A N 1
ATOM 1971 C CA . ARG A 1 255 ? 3.674 -14.694 3.252 1.00 94.06 255 ARG A CA 1
ATOM 1972 C C . ARG A 1 255 ? 3.078 -13.872 4.395 1.00 94.06 255 ARG A C 1
ATOM 1974 O O . ARG A 1 255 ? 1.873 -13.626 4.378 1.00 94.06 255 ARG A O 1
ATOM 1981 N N . SER A 1 256 ? 3.896 -13.427 5.349 1.00 94.19 256 SER A N 1
ATOM 1982 C CA . SER A 1 256 ? 3.474 -12.520 6.426 1.00 94.19 256 SER A CA 1
ATOM 1983 C C . SER A 1 256 ? 3.155 -11.124 5.877 1.00 94.19 256 SER A C 1
ATOM 1985 O O . SER A 1 256 ? 2.081 -10.591 6.156 1.00 94.19 256 SER A O 1
ATOM 1987 N N . ALA A 1 257 ? 4.000 -10.581 4.995 1.00 94.12 257 ALA A N 1
ATOM 1988 C CA . ALA A 1 257 ? 3.727 -9.333 4.276 1.00 94.12 257 ALA A CA 1
ATOM 1989 C C . ALA A 1 257 ? 2.478 -9.437 3.373 1.00 94.12 257 ALA A C 1
ATOM 1991 O O . ALA A 1 257 ? 1.632 -8.540 3.353 1.00 94.12 257 ALA A O 1
ATOM 1992 N N . ALA A 1 258 ? 2.285 -10.564 2.681 1.00 95.38 258 ALA A N 1
ATOM 1993 C CA . ALA A 1 258 ? 1.065 -10.826 1.919 1.00 95.38 258 ALA A CA 1
ATOM 1994 C C . ALA A 1 258 ? -0.184 -10.933 2.812 1.00 95.38 258 ALA A C 1
ATOM 1996 O O . ALA A 1 258 ? -1.264 -10.510 2.391 1.00 95.38 258 ALA A O 1
ATOM 1997 N N . LEU A 1 259 ? -0.057 -11.444 4.045 1.00 96.88 259 LEU A N 1
ATOM 1998 C CA . LEU A 1 259 ? -1.156 -11.463 5.015 1.00 96.88 259 LEU A CA 1
ATOM 1999 C C . LEU A 1 259 ? -1.504 -10.043 5.469 1.00 96.88 259 LEU A C 1
ATOM 2001 O O . LEU A 1 259 ? -2.684 -9.703 5.484 1.00 96.88 259 LEU A O 1
ATOM 2005 N N . GLN A 1 260 ? -0.511 -9.193 5.744 1.00 95.75 260 GLN A N 1
ATOM 2006 C CA . GLN A 1 260 ? -0.724 -7.767 6.023 1.00 95.75 260 GLN A CA 1
ATOM 2007 C C . GLN A 1 260 ? -1.470 -7.070 4.882 1.00 95.75 260 GLN A C 1
ATOM 2009 O O . GLN A 1 260 ? -2.465 -6.391 5.124 1.00 95.75 260 GLN A O 1
ATOM 2014 N N . GLY A 1 261 ? -1.082 -7.313 3.626 1.00 95.56 261 GLY A N 1
ATOM 2015 C CA . GLY A 1 261 ? -1.817 -6.817 2.460 1.00 95.56 261 GLY A CA 1
ATOM 2016 C C . GLY A 1 261 ? -3.260 -7.340 2.383 1.00 95.56 261 GLY A C 1
ATOM 2017 O O . GLY A 1 261 ? -4.202 -6.577 2.153 1.00 95.56 261 GLY A O 1
ATOM 2018 N N . ALA A 1 262 ? -3.472 -8.638 2.614 1.00 97.25 262 ALA A N 1
ATOM 2019 C CA . ALA A 1 262 ? -4.808 -9.237 2.627 1.00 97.25 262 ALA A CA 1
ATOM 2020 C C . ALA A 1 262 ? -5.697 -8.628 3.730 1.00 97.25 262 ALA A C 1
ATOM 2022 O O . ALA A 1 262 ? -6.859 -8.307 3.479 1.00 97.25 262 ALA A O 1
ATOM 2023 N N . VAL A 1 263 ? -5.128 -8.393 4.915 1.00 97.75 263 VAL A N 1
ATOM 2024 C CA . VAL A 1 263 ? -5.753 -7.706 6.054 1.00 97.75 263 VAL A CA 1
ATOM 2025 C C . VAL A 1 263 ? -6.058 -6.240 5.724 1.00 97.75 263 VAL A C 1
ATOM 2027 O O . VAL A 1 263 ? -7.182 -5.797 5.948 1.00 97.75 263 VAL A O 1
ATOM 2030 N N . MET A 1 264 ? -5.125 -5.507 5.115 1.00 95.94 264 MET A N 1
ATOM 2031 C CA . MET A 1 264 ? -5.305 -4.117 4.670 1.00 95.94 264 MET A CA 1
ATOM 2032 C C . MET A 1 264 ? -6.389 -3.969 3.593 1.00 95.94 264 MET A C 1
ATOM 2034 O O . MET A 1 264 ? -7.029 -2.928 3.489 1.00 95.94 264 MET A O 1
ATOM 2038 N N . SER A 1 265 ? -6.633 -5.009 2.793 1.00 94.19 265 SER A N 1
ATOM 2039 C CA . SER A 1 265 ? -7.658 -4.999 1.740 1.00 94.19 265 SER A CA 1
ATOM 2040 C C . SER A 1 265 ? -9.002 -5.619 2.131 1.00 94.19 265 SER A C 1
ATOM 2042 O O . SER A 1 265 ? -9.929 -5.598 1.319 1.00 94.19 265 SER A O 1
ATOM 2044 N N . GLY A 1 266 ? -9.125 -6.193 3.333 1.00 96.12 266 GLY A N 1
ATOM 2045 C CA . GLY A 1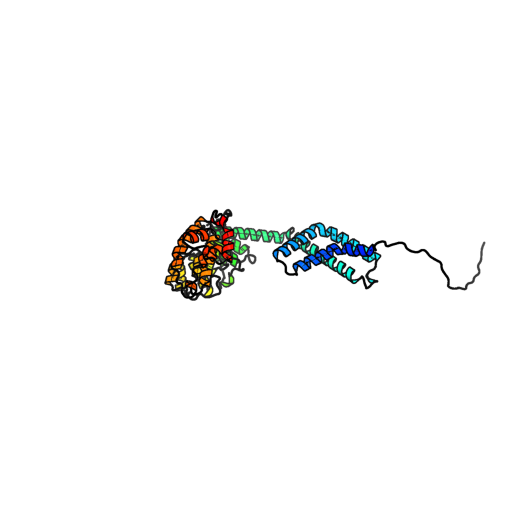 266 ? -10.340 -6.887 3.773 1.00 96.12 266 GLY A CA 1
ATOM 2046 C C . GLY A 1 266 ? -10.558 -8.278 3.161 1.00 96.12 266 GLY A C 1
ATOM 2047 O O . GLY A 1 266 ? -11.669 -8.805 3.239 1.00 96.12 266 GLY A O 1
ATOM 2048 N N . SER A 1 267 ? -9.547 -8.898 2.537 1.00 96.12 267 SER A N 1
ATOM 2049 C CA . SER A 1 267 ? -9.715 -10.186 1.847 1.00 96.12 267 SER A CA 1
ATOM 2050 C C . SER A 1 267 ? -9.699 -11.391 2.790 1.00 96.12 267 SER A C 1
ATOM 2052 O O . SER A 1 267 ? -8.688 -12.072 2.965 1.00 96.12 267 SER A O 1
ATOM 2054 N N . ILE A 1 268 ? -10.863 -11.710 3.359 1.00 97.62 268 ILE A N 1
ATOM 2055 C CA . ILE A 1 268 ? -11.053 -12.866 4.255 1.00 97.62 268 ILE A CA 1
ATOM 2056 C C . ILE A 1 268 ? -10.645 -14.186 3.580 1.00 97.62 268 ILE A C 1
ATOM 2058 O O . ILE A 1 268 ? -10.065 -15.066 4.214 1.00 97.62 268 ILE A O 1
ATOM 2062 N N . ALA A 1 269 ? -10.918 -14.326 2.279 1.00 96.31 269 ALA A N 1
ATOM 2063 C CA . ALA A 1 269 ? -10.568 -15.524 1.519 1.00 96.31 269 ALA A CA 1
ATOM 2064 C C . ALA A 1 269 ? -9.045 -15.725 1.428 1.00 96.31 269 ALA A C 1
ATOM 2066 O O . ALA A 1 269 ? -8.566 -16.836 1.657 1.00 96.31 269 ALA A O 1
ATOM 2067 N N . LEU A 1 270 ? -8.288 -14.656 1.153 1.00 96.19 270 LEU A N 1
ATOM 2068 C CA . LEU A 1 270 ? -6.830 -14.726 1.062 1.00 96.19 270 LEU A CA 1
ATOM 2069 C C . LEU A 1 270 ? -6.171 -14.823 2.443 1.00 96.19 270 LEU A C 1
ATOM 2071 O O . LEU A 1 270 ? -5.224 -15.590 2.593 1.00 96.19 270 LEU A O 1
ATOM 2075 N N . MET A 1 271 ? -6.706 -14.142 3.463 1.00 98.00 271 MET A N 1
ATOM 2076 C CA . MET A 1 271 ? -6.266 -14.319 4.854 1.00 98.00 271 MET A CA 1
ATOM 2077 C C . MET A 1 271 ? -6.356 -15.797 5.274 1.00 98.00 271 MET A C 1
ATOM 2079 O O . MET A 1 271 ? -5.361 -16.386 5.694 1.00 98.00 271 MET A O 1
ATOM 2083 N N . ASN A 1 272 ? -7.511 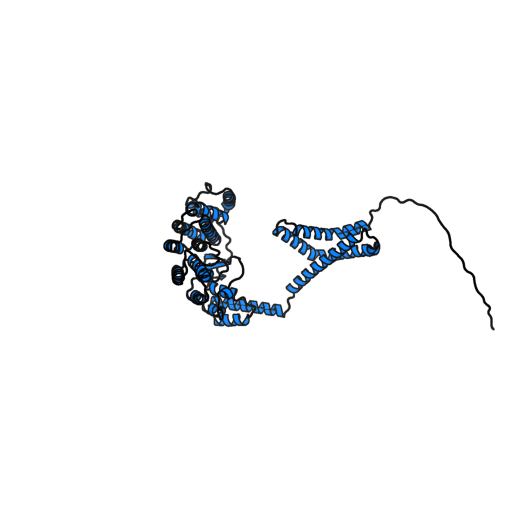-16.438 5.058 1.00 97.56 272 ASN A N 1
ATOM 2084 C CA . ASN A 1 272 ? -7.702 -17.865 5.341 1.00 97.56 272 ASN A CA 1
ATOM 2085 C C . ASN A 1 272 ? -6.755 -18.765 4.523 1.00 97.56 272 ASN A C 1
ATOM 2087 O O . ASN A 1 272 ? -6.237 -19.749 5.050 1.00 97.56 272 ASN A O 1
ATOM 2091 N N . GLN A 1 273 ? -6.511 -18.438 3.248 1.00 95.56 273 GLN A N 1
ATOM 2092 C CA . GLN A 1 273 ? -5.578 -19.184 2.399 1.00 95.56 273 GLN A CA 1
ATOM 2093 C C . GLN A 1 273 ? -4.132 -19.092 2.912 1.00 95.56 273 GLN A C 1
ATOM 2095 O O . GLN A 1 273 ? -3.431 -20.100 2.925 1.00 95.56 273 GLN A O 1
ATOM 2100 N N . LEU A 1 274 ? -3.683 -17.913 3.348 1.00 95.88 274 LEU A N 1
ATOM 2101 C CA . LEU A 1 274 ? -2.329 -17.705 3.868 1.00 95.88 274 LEU A CA 1
ATOM 2102 C C . LEU A 1 274 ? -2.126 -18.393 5.226 1.00 95.88 274 LEU A C 1
ATOM 2104 O O . LEU A 1 274 ? -1.102 -19.048 5.422 1.00 95.88 274 LEU A O 1
ATOM 2108 N N . VAL A 1 275 ? -3.127 -18.364 6.111 1.00 96.62 275 VAL A N 1
ATOM 2109 C CA . VAL A 1 275 ? -3.110 -19.153 7.358 1.00 96.62 275 VAL A CA 1
ATOM 2110 C C . VAL A 1 275 ? -3.043 -20.657 7.062 1.00 96.62 275 VAL A C 1
ATOM 2112 O O . VAL A 1 275 ? -2.230 -21.368 7.650 1.00 96.62 275 VAL A O 1
ATOM 2115 N N . ALA A 1 276 ? -3.804 -21.154 6.079 1.00 95.12 276 ALA A N 1
ATOM 2116 C CA . ALA A 1 276 ? -3.720 -22.553 5.641 1.00 95.12 276 ALA A CA 1
ATOM 2117 C C . ALA A 1 276 ? -2.357 -22.932 5.014 1.00 95.12 276 ALA A C 1
ATOM 2119 O O . ALA A 1 276 ? -2.010 -24.112 4.966 1.00 95.12 276 ALA A O 1
ATOM 2120 N N . LEU A 1 277 ? -1.571 -21.946 4.566 1.00 92.12 277 LEU A N 1
ATOM 2121 C CA . LEU A 1 277 ? -0.190 -22.096 4.086 1.00 92.12 277 LEU A CA 1
ATOM 2122 C C . LEU A 1 277 ? 0.870 -21.903 5.192 1.00 92.12 277 LEU A C 1
ATOM 2124 O O . LEU A 1 277 ? 2.068 -21.863 4.890 1.00 92.12 277 LEU A O 1
ATOM 2128 N N . GLY A 1 278 ? 0.439 -21.821 6.456 1.00 93.50 278 GLY A N 1
ATOM 2129 C CA . GLY A 1 278 ? 1.294 -21.827 7.643 1.00 93.50 278 GLY A CA 1
ATOM 2130 C C . GLY A 1 278 ? 1.663 -20.453 8.208 1.00 93.50 278 GLY A C 1
ATOM 2131 O O . GLY A 1 278 ? 2.585 -20.391 9.016 1.00 93.50 278 GLY A O 1
ATOM 2132 N N . VAL A 1 279 ? 0.994 -19.367 7.802 1.00 95.06 279 VAL A N 1
ATOM 2133 C CA . VAL A 1 279 ? 1.188 -18.051 8.439 1.00 95.06 279 VAL A CA 1
ATOM 2134 C C . VAL A 1 279 ? 0.429 -17.999 9.765 1.00 95.06 279 VAL A C 1
ATOM 2136 O O . VAL A 1 279 ? -0.781 -18.220 9.791 1.00 95.06 279 VAL A O 1
ATOM 2139 N N . ASP A 1 280 ? 1.126 -17.677 10.854 1.00 94.19 280 ASP A N 1
ATOM 2140 C CA . ASP A 1 280 ? 0.513 -17.407 12.156 1.00 94.19 280 ASP A CA 1
ATOM 2141 C C . ASP A 1 280 ? 0.161 -15.908 12.262 1.00 94.19 280 ASP A C 1
ATOM 2143 O O . ASP A 1 280 ? 1.071 -15.076 12.240 1.00 94.19 280 ASP A O 1
ATOM 2147 N N . PRO A 1 281 ? -1.126 -15.523 12.378 1.00 93.81 281 PRO A N 1
ATOM 2148 C CA . PRO A 1 281 ? -1.522 -14.122 12.510 1.00 93.81 281 PRO A CA 1
ATOM 2149 C C . PRO A 1 281 ? -1.137 -13.490 13.861 1.00 93.81 281 PRO A C 1
ATOM 2151 O O . PRO A 1 281 ? -1.233 -12.272 13.987 1.00 93.81 281 PRO A O 1
ATOM 2154 N N . GLN A 1 282 ? -0.724 -14.275 14.863 1.00 91.12 282 GLN A N 1
ATOM 2155 C CA . GLN A 1 282 ? -0.233 -13.773 16.155 1.00 91.12 282 GLN A CA 1
ATOM 2156 C C . GLN A 1 282 ? 1.293 -13.583 16.174 1.00 91.12 282 GLN A C 1
ATOM 2158 O O . GLN A 1 282 ? 1.800 -12.802 16.973 1.00 91.12 282 GLN A O 1
ATOM 2163 N N . HIS A 1 283 ? 2.024 -14.266 15.285 1.00 88.56 283 HIS A N 1
ATOM 2164 C CA . HIS A 1 283 ? 3.489 -14.263 15.236 1.00 88.56 283 HIS A CA 1
ATOM 2165 C C . HIS A 1 283 ? 3.975 -14.135 13.785 1.00 88.56 283 HIS A C 1
ATOM 2167 O O . HIS A 1 283 ? 4.454 -15.096 13.173 1.00 88.56 283 HIS A O 1
ATOM 2173 N N . LEU A 1 284 ? 3.827 -12.931 13.224 1.00 87.69 284 LEU A N 1
ATOM 2174 C CA . LEU A 1 284 ? 4.331 -12.608 11.888 1.00 87.69 284 LEU A CA 1
ATOM 2175 C C . LEU A 1 284 ? 5.859 -12.755 11.814 1.00 87.69 284 LEU A C 1
ATOM 2177 O O . LEU A 1 284 ? 6.568 -12.564 12.802 1.00 87.69 284 LEU A O 1
ATOM 2181 N N . GLN A 1 285 ? 6.360 -13.078 10.621 1.00 83.31 285 GLN A N 1
ATOM 2182 C CA . GLN A 1 285 ? 7.794 -13.174 10.332 1.00 83.31 285 GLN A CA 1
ATOM 2183 C C . GLN A 1 285 ? 8.251 -12.020 9.431 1.00 83.31 285 GLN A C 1
ATOM 2185 O O . GLN A 1 285 ? 7.470 -11.506 8.628 1.00 83.31 285 GLN A O 1
ATOM 2190 N N . GLY A 1 286 ? 9.527 -11.652 9.560 1.00 76.38 286 GLY A N 1
ATOM 2191 C CA . GLY A 1 286 ? 10.156 -10.544 8.840 1.00 76.38 286 GLY A CA 1
ATOM 2192 C C . GLY A 1 286 ? 9.964 -9.171 9.497 1.00 76.38 286 GLY A C 1
ATOM 2193 O O . GLY A 1 286 ? 9.023 -8.942 10.256 1.00 76.38 286 GLY A O 1
ATOM 2194 N N . ASP A 1 287 ? 10.862 -8.239 9.169 1.00 66.88 287 ASP A N 1
ATOM 2195 C CA . ASP A 1 287 ? 10.693 -6.823 9.506 1.00 66.88 287 ASP A CA 1
ATOM 2196 C C . ASP A 1 287 ? 9.578 -6.239 8.632 1.00 66.88 287 ASP A C 1
ATOM 2198 O O . ASP A 1 287 ? 9.707 -6.158 7.407 1.00 66.88 287 ASP A O 1
ATOM 2202 N N . SER A 1 288 ? 8.490 -5.801 9.259 1.00 66.50 288 SER A N 1
ATOM 2203 C CA . SER A 1 288 ? 7.364 -5.180 8.566 1.00 66.50 288 SER A CA 1
ATOM 2204 C C . SER A 1 288 ? 7.111 -3.767 9.084 1.00 66.50 288 SER A C 1
ATOM 2206 O O . SER A 1 288 ? 7.441 -3.441 10.219 1.00 66.50 288 SER A O 1
ATOM 2208 N N . ARG A 1 289 ? 6.518 -2.911 8.244 1.00 67.62 289 ARG A N 1
ATOM 2209 C CA . ARG A 1 289 ? 6.183 -1.524 8.619 1.00 67.62 289 ARG A CA 1
ATOM 2210 C C . ARG A 1 289 ? 4.886 -1.412 9.437 1.00 67.62 289 ARG A C 1
ATOM 2212 O O . ARG A 1 289 ? 4.523 -0.308 9.822 1.00 67.62 289 ARG A O 1
ATOM 2219 N N . PHE A 1 290 ? 4.180 -2.524 9.621 1.00 74.56 290 PHE A N 1
ATOM 2220 C CA . PHE A 1 290 ? 2.961 -2.615 10.412 1.00 74.56 290 PHE A CA 1
ATOM 2221 C C . PHE A 1 290 ? 3.238 -3.558 11.577 1.00 74.56 290 PHE A C 1
ATOM 2223 O O . PHE A 1 290 ? 3.180 -4.776 11.400 1.00 74.56 290 PHE A O 1
ATOM 2230 N N . GLU A 1 291 ? 3.565 -3.015 12.747 1.00 76.00 291 GLU A N 1
ATOM 2231 C CA . GLU A 1 291 ? 3.902 -3.839 13.917 1.00 76.00 291 GLU A CA 1
ATOM 2232 C C . GLU A 1 291 ? 2.684 -4.669 14.366 1.00 76.00 291 GLU A C 1
ATOM 2234 O O . GLU A 1 291 ? 2.831 -5.796 14.841 1.00 76.00 291 GLU A O 1
ATOM 2239 N N . SER A 1 292 ? 1.468 -4.177 14.087 1.00 87.31 292 SER A N 1
ATOM 2240 C CA . SER A 1 292 ? 0.212 -4.913 14.261 1.00 87.31 292 SER A CA 1
ATOM 2241 C C . SER A 1 292 ? -0.550 -5.203 12.955 1.00 87.31 292 SER A C 1
ATOM 2243 O O . SER A 1 292 ? -0.696 -4.355 12.069 1.00 87.31 292 SER A O 1
ATOM 2245 N N . LEU A 1 293 ? -1.206 -6.370 12.873 1.00 94.88 293 LEU A N 1
ATOM 2246 C CA . LEU A 1 293 ? -2.216 -6.626 11.833 1.00 94.88 293 LEU A CA 1
ATOM 2247 C C . LEU A 1 293 ? -3.412 -5.660 11.924 1.00 94.88 293 LEU A C 1
ATOM 2249 O O . LEU A 1 293 ? -4.005 -5.331 10.896 1.00 94.88 293 LEU A O 1
ATOM 2253 N N . TYR A 1 294 ? -3.754 -5.138 13.107 1.00 96.56 294 TYR A N 1
ATOM 2254 C CA . TYR A 1 294 ? -4.784 -4.098 13.200 1.00 96.56 294 TYR A CA 1
ATOM 2255 C C . TYR A 1 294 ? -4.320 -2.773 12.582 1.00 96.56 294 TYR A C 1
ATOM 2257 O O . TYR A 1 294 ? -5.153 -2.051 12.037 1.00 96.56 294 TYR A O 1
ATOM 2265 N N . ALA A 1 295 ? -3.017 -2.474 12.594 1.00 95.00 295 ALA A N 1
ATOM 2266 C CA . ALA A 1 295 ? -2.458 -1.310 11.911 1.00 95.00 295 ALA A CA 1
ATOM 2267 C C . ALA A 1 295 ? -2.510 -1.479 10.384 1.00 95.00 295 ALA A C 1
ATOM 2269 O O . ALA A 1 295 ? -2.915 -0.558 9.676 1.00 95.00 295 ALA A O 1
ATOM 2270 N N . SER A 1 296 ? -2.254 -2.693 9.878 1.00 95.81 296 SER A N 1
ATOM 2271 C CA . SER A 1 296 ? -2.532 -3.031 8.472 1.00 95.81 296 SER A CA 1
ATOM 2272 C C . SER A 1 296 ? -4.016 -2.845 8.123 1.00 95.81 296 SER A C 1
ATOM 2274 O O . SER A 1 296 ? -4.338 -2.245 7.101 1.00 95.81 296 SER A O 1
ATOM 2276 N N . ALA A 1 297 ? -4.941 -3.312 8.974 1.00 97.44 297 ALA A N 1
ATOM 2277 C CA . ALA A 1 297 ? -6.380 -3.139 8.751 1.00 97.44 297 ALA A CA 1
ATOM 2278 C C . ALA A 1 297 ? -6.790 -1.654 8.756 1.00 97.44 297 ALA A C 1
ATOM 2280 O O . ALA A 1 297 ? -7.592 -1.234 7.921 1.00 97.44 297 ALA A O 1
ATOM 2281 N N . ALA A 1 298 ? -6.211 -0.856 9.655 1.00 97.12 298 ALA A N 1
ATOM 2282 C CA . ALA A 1 298 ? -6.417 0.584 9.751 1.00 97.12 298 ALA A CA 1
ATOM 2283 C C . ALA A 1 298 ? -5.938 1.332 8.499 1.00 97.12 298 ALA A C 1
ATOM 2285 O O . ALA A 1 298 ? -6.689 2.137 7.950 1.00 97.12 298 ALA A O 1
ATOM 2286 N N . ALA A 1 299 ? -4.746 1.001 7.991 1.00 95.06 299 ALA A N 1
ATOM 2287 C CA . ALA A 1 299 ? -4.157 1.600 6.790 1.00 95.06 299 ALA A CA 1
ATOM 2288 C C . ALA A 1 299 ? -5.006 1.429 5.514 1.00 95.06 299 ALA A C 1
ATOM 2290 O O . ALA A 1 299 ? -4.768 2.111 4.516 1.00 95.06 299 ALA A O 1
ATOM 2291 N N . GLY A 1 300 ? -5.995 0.527 5.527 1.00 94.25 300 GLY A N 1
ATOM 2292 C CA . GLY A 1 300 ? -6.976 0.376 4.453 1.00 94.25 300 GLY A CA 1
ATOM 2293 C C . GLY A 1 300 ? -8.444 0.488 4.870 1.00 94.25 300 GLY A C 1
ATOM 2294 O O . GLY A 1 300 ? -9.310 0.099 4.086 1.00 94.25 300 GLY A O 1
ATOM 2295 N N . ALA A 1 301 ? -8.736 0.983 6.080 1.00 95.62 301 ALA A N 1
ATOM 2296 C CA . ALA A 1 301 ? -10.084 1.041 6.665 1.00 95.62 301 ALA A CA 1
ATOM 2297 C C . ALA A 1 301 ? -10.857 -0.301 6.599 1.00 95.62 301 ALA A C 1
ATOM 2299 O O . ALA A 1 301 ? -12.084 -0.342 6.451 1.00 95.62 301 ALA A O 1
ATOM 2300 N N . ALA A 1 302 ? -10.140 -1.423 6.692 1.00 96.19 302 ALA A N 1
ATOM 2301 C CA . ALA A 1 302 ? -10.630 -2.762 6.389 1.00 96.19 302 ALA A CA 1
ATOM 2302 C C . ALA A 1 302 ? -11.437 -3.375 7.547 1.00 96.19 302 ALA A C 1
ATOM 2304 O O . ALA A 1 302 ? -11.007 -4.301 8.233 1.00 96.19 302 ALA A O 1
ATOM 2305 N N . ILE A 1 303 ? -12.656 -2.871 7.738 1.00 96.44 303 ILE A N 1
ATOM 2306 C CA . ILE A 1 303 ? -13.596 -3.265 8.802 1.00 96.44 303 ILE A CA 1
ATOM 2307 C C . ILE A 1 303 ? -13.807 -4.785 8.896 1.00 96.44 303 ILE A C 1
ATOM 2309 O O . ILE A 1 303 ? -13.851 -5.328 9.998 1.00 96.44 303 ILE A O 1
ATOM 2313 N N . ALA A 1 304 ? -13.901 -5.487 7.760 1.00 95.50 304 ALA A N 1
ATOM 2314 C CA . ALA A 1 304 ? -14.081 -6.942 7.737 1.00 95.50 304 ALA A CA 1
ATOM 2315 C C . ALA A 1 304 ? -12.913 -7.697 8.401 1.00 95.50 304 ALA A C 1
ATOM 2317 O O . ALA A 1 304 ? -13.123 -8.736 9.026 1.00 95.50 304 ALA A O 1
ATOM 2318 N N . SER A 1 305 ? -11.696 -7.156 8.308 1.00 98.19 305 SER A N 1
ATOM 2319 C CA . SER A 1 305 ? -10.503 -7.739 8.921 1.00 98.19 305 SER A CA 1
ATOM 2320 C C . SER A 1 305 ? -10.534 -7.656 10.442 1.00 98.19 305 SER A C 1
ATOM 2322 O O . SER A 1 305 ? -9.992 -8.540 11.090 1.00 98.19 305 SER A O 1
ATOM 2324 N N . VAL A 1 306 ? -11.193 -6.651 11.031 1.00 97.94 306 VAL A N 1
ATOM 2325 C CA . VAL A 1 306 ? -11.246 -6.488 12.494 1.00 97.94 306 VAL A CA 1
ATOM 2326 C C . VAL A 1 306 ? -11.947 -7.675 13.159 1.00 97.94 306 VAL A C 1
ATOM 2328 O O . VAL A 1 306 ? -11.403 -8.268 14.088 1.00 97.94 306 VAL A O 1
ATOM 2331 N N . ASP A 1 307 ? -13.110 -8.080 12.638 1.00 96.19 307 ASP A N 1
ATOM 2332 C CA . ASP A 1 307 ? -13.824 -9.264 13.133 1.00 96.19 307 ASP A CA 1
ATOM 2333 C C . ASP A 1 307 ? -13.021 -10.556 12.888 1.00 96.19 307 ASP A C 1
ATOM 2335 O O . ASP A 1 307 ? -13.051 -11.472 13.709 1.00 96.19 307 ASP A O 1
ATOM 2339 N N . TRP A 1 308 ? -12.278 -10.654 11.780 1.00 98.12 308 TRP A N 1
ATOM 2340 C CA . TRP A 1 308 ? -11.439 -11.822 11.486 1.00 98.12 308 TRP A CA 1
ATOM 2341 C C . TRP A 1 308 ? -10.246 -11.944 12.441 1.00 98.12 308 TRP A C 1
ATOM 2343 O O . TRP A 1 308 ? -10.027 -13.012 13.007 1.00 98.12 308 TRP A O 1
ATOM 2353 N N . LEU A 1 309 ? -9.525 -10.844 12.674 1.00 98.00 309 LEU A N 1
ATOM 2354 C CA . LEU A 1 309 ? -8.372 -10.778 13.574 1.00 98.00 309 LEU A CA 1
ATOM 2355 C C . LEU A 1 309 ? -8.764 -11.105 15.018 1.00 98.00 309 LEU A C 1
ATOM 2357 O O . LEU A 1 309 ? -8.079 -11.892 15.673 1.00 98.00 309 LEU A O 1
ATOM 2361 N N . ALA A 1 310 ? -9.907 -10.591 15.483 1.00 96.19 310 ALA A N 1
ATOM 2362 C CA . ALA A 1 310 ? -10.434 -10.905 16.807 1.00 96.19 310 ALA A CA 1
ATOM 2363 C C . ALA A 1 310 ? -10.768 -12.403 16.947 1.00 96.19 310 ALA A C 1
ATOM 2365 O O . ALA A 1 310 ? -10.417 -13.029 17.947 1.00 96.19 310 ALA A O 1
ATOM 2366 N N . ASN A 1 311 ? -11.374 -13.012 15.920 1.00 96.19 311 ASN A N 1
ATOM 2367 C CA . ASN A 1 311 ? -11.639 -14.457 15.887 1.00 96.19 311 ASN A CA 1
ATOM 2368 C C . ASN A 1 311 ? -10.358 -15.308 15.765 1.00 96.19 311 ASN A C 1
ATOM 2370 O O . ASN A 1 311 ? -10.339 -16.446 16.231 1.00 96.19 311 ASN A O 1
ATOM 2374 N N . ALA A 1 312 ? -9.285 -14.766 15.181 1.00 95.31 312 ALA A N 1
ATOM 2375 C CA . ALA A 1 312 ? -7.955 -15.378 15.145 1.00 95.31 312 ALA A CA 1
ATOM 2376 C C . ALA A 1 312 ? -7.160 -15.202 16.462 1.00 95.31 312 ALA A C 1
ATOM 2378 O O . ALA A 1 312 ? -6.032 -15.685 16.571 1.00 95.31 312 ALA A O 1
ATOM 2379 N N . GLY A 1 313 ? -7.735 -14.531 17.469 1.00 95.50 313 GLY A N 1
ATOM 2380 C CA . GLY A 1 313 ? -7.124 -14.302 18.782 1.00 95.50 313 GLY A CA 1
ATOM 2381 C C . GLY A 1 313 ? -6.123 -13.143 18.837 1.00 95.50 313 GLY A C 1
ATOM 2382 O O . GLY A 1 313 ? -5.484 -12.949 19.869 1.00 95.50 313 GLY A O 1
ATOM 2383 N N . VAL A 1 314 ? -5.986 -12.361 17.761 1.00 95.75 314 VAL A N 1
ATOM 2384 C CA . VAL A 1 314 ? -5.059 -11.222 17.713 1.00 95.75 314 VAL A CA 1
ATOM 2385 C C . VAL A 1 314 ? -5.550 -10.134 18.670 1.00 95.75 314 VAL A C 1
ATOM 2387 O O . VAL A 1 314 ? -6.685 -9.658 18.557 1.00 95.75 314 VAL A O 1
ATOM 2390 N N . THR A 1 315 ? -4.680 -9.742 19.600 1.00 95.06 315 THR A N 1
ATOM 2391 C CA . THR A 1 315 ? -4.949 -8.818 20.712 1.00 95.06 315 THR A CA 1
ATOM 2392 C C . THR A 1 315 ? -3.873 -7.733 20.736 1.00 95.06 315 THR A C 1
ATOM 2394 O O . THR A 1 315 ? -2.720 -8.015 20.424 1.00 95.06 315 THR A O 1
ATOM 2397 N N . LEU A 1 316 ? -4.241 -6.494 21.075 1.00 93.50 316 LEU A N 1
ATOM 2398 C CA . LEU A 1 316 ? -3.284 -5.407 21.312 1.00 93.50 316 LEU A CA 1
ATOM 2399 C C . LEU A 1 316 ? -2.895 -5.357 22.792 1.00 93.50 316 LEU A C 1
ATOM 2401 O O . LEU A 1 316 ? -3.767 -5.442 23.665 1.00 93.50 316 LEU A O 1
ATOM 2405 N N . HIS A 1 317 ? -1.607 -5.163 23.068 1.00 91.56 317 HIS A N 1
ATOM 2406 C CA . HIS A 1 317 ? -1.039 -5.273 24.414 1.00 91.56 317 HIS A CA 1
ATOM 2407 C C . HIS A 1 317 ? -0.394 -3.959 24.882 1.00 91.56 317 HIS A C 1
ATOM 2409 O O . HIS A 1 317 ? -0.583 -3.539 26.034 1.00 91.56 317 HIS A O 1
ATOM 2415 N N . ALA A 1 318 ? 0.336 -3.276 23.995 1.00 91.56 318 ALA A N 1
ATOM 2416 C CA . ALA A 1 318 ? 1.008 -2.017 24.286 1.00 91.56 318 ALA A CA 1
ATOM 2417 C C . ALA A 1 318 ? 0.146 -0.801 23.912 1.00 91.56 318 ALA A C 1
ATOM 2419 O O . ALA A 1 318 ? -0.731 -0.848 23.051 1.00 91.56 318 ALA A O 1
ATOM 2420 N N . ALA A 1 319 ? 0.412 0.333 24.566 1.00 90.75 319 ALA A N 1
ATOM 2421 C CA . ALA A 1 319 ? -0.187 1.609 24.169 1.00 90.75 319 ALA A CA 1
ATOM 2422 C C . ALA A 1 319 ? 0.299 2.059 22.776 1.00 90.75 319 ALA A C 1
ATOM 2424 O O . ALA A 1 319 ? -0.443 2.740 22.070 1.00 90.75 319 ALA A O 1
ATOM 2425 N N . GLU A 1 320 ? 1.512 1.638 22.404 1.00 90.75 320 GLU A N 1
ATOM 2426 C CA . GLU A 1 320 ? 2.176 1.893 21.123 1.00 90.75 320 GLU A CA 1
ATOM 2427 C C . GLU A 1 320 ? 1.427 1.222 19.958 1.00 90.75 320 GLU A C 1
ATOM 2429 O O . GLU A 1 320 ? 1.136 1.902 18.978 1.00 90.75 320 GLU A O 1
ATOM 2434 N N . ASP A 1 321 ? 0.967 -0.031 20.104 1.00 91.50 321 ASP A N 1
ATOM 2435 C CA . ASP A 1 321 ? 0.149 -0.707 19.081 1.00 91.50 321 ASP A CA 1
ATOM 2436 C C . ASP A 1 321 ? -1.144 0.075 18.768 1.00 91.50 321 ASP A C 1
ATOM 2438 O O . ASP A 1 321 ? -1.578 0.178 17.621 1.00 91.50 321 ASP A O 1
ATOM 2442 N N . VAL A 1 322 ? -1.783 0.638 19.803 1.00 94.12 322 VAL A N 1
ATOM 2443 C CA . VAL A 1 322 ? -3.008 1.444 19.661 1.00 94.12 322 VAL A CA 1
ATOM 2444 C C . VAL A 1 322 ? -2.702 2.768 18.961 1.00 94.12 322 VAL A C 1
ATOM 2446 O O . VAL A 1 322 ? -3.466 3.199 18.096 1.00 94.12 322 VAL A O 1
ATOM 2449 N N . ASP A 1 323 ? -1.579 3.400 19.298 1.00 93.25 323 ASP A N 1
ATOM 2450 C CA . ASP A 1 323 ? -1.105 4.603 18.615 1.00 93.25 323 ASP A CA 1
ATOM 2451 C C . ASP A 1 323 ? -0.792 4.342 17.137 1.00 93.25 323 ASP A C 1
ATOM 2453 O O . ASP A 1 323 ? -1.156 5.164 16.295 1.00 93.25 323 ASP A O 1
ATOM 2457 N N . GLU A 1 324 ? -0.182 3.199 16.810 1.00 92.94 324 GLU A N 1
ATOM 2458 C CA . GLU A 1 324 ? 0.123 2.785 15.438 1.00 92.94 324 GLU A CA 1
ATOM 2459 C C . GLU A 1 324 ? -1.162 2.601 14.616 1.00 92.94 324 GLU A C 1
ATOM 2461 O O . GLU A 1 324 ? -1.306 3.171 13.532 1.00 92.94 324 GLU A O 1
ATOM 2466 N N . VAL A 1 325 ? -2.145 1.880 15.172 1.00 96.00 325 VAL A N 1
ATOM 2467 C CA . VAL A 1 325 ? -3.475 1.678 14.574 1.00 96.00 325 VAL A CA 1
ATOM 2468 C C . VAL A 1 325 ? -4.146 3.012 14.242 1.00 96.00 325 VAL A C 1
ATOM 2470 O O . VAL A 1 325 ? -4.643 3.196 13.130 1.00 96.00 325 VAL A O 1
ATOM 2473 N N . TRP A 1 326 ? -4.156 3.965 15.177 1.00 96.44 326 TRP A N 1
ATOM 2474 C CA . TRP A 1 326 ? -4.804 5.259 14.947 1.00 96.44 326 TRP A CA 1
ATOM 2475 C C . TRP A 1 326 ? -3.976 6.219 14.089 1.00 96.44 326 TRP A C 1
ATOM 2477 O O . TRP A 1 326 ? -4.572 7.036 13.388 1.00 96.44 326 TRP A O 1
ATOM 2487 N N . ALA A 1 327 ? -2.646 6.099 14.066 1.00 94.38 327 ALA A N 1
ATOM 2488 C CA . ALA A 1 327 ? -1.792 6.818 13.121 1.00 94.38 327 ALA A CA 1
ATOM 2489 C C . ALA A 1 327 ? -2.078 6.380 11.678 1.00 94.38 327 ALA A C 1
ATOM 2491 O O . ALA A 1 327 ? -2.414 7.216 10.842 1.00 94.38 327 ALA A O 1
ATOM 2492 N N . TRP A 1 328 ? -2.047 5.074 11.398 1.00 94.75 328 TRP A N 1
ATOM 2493 C CA . TRP A 1 328 ? -2.330 4.548 10.061 1.00 94.75 328 TRP A CA 1
ATOM 2494 C C . TRP A 1 328 ? -3.772 4.783 9.609 1.00 94.75 328 TRP A C 1
ATOM 2496 O O . TRP A 1 328 ? -4.004 5.054 8.430 1.00 94.75 328 TRP A O 1
ATOM 2506 N N . PHE A 1 329 ? -4.743 4.750 10.530 1.00 96.94 329 PHE A N 1
ATOM 2507 C CA . PHE A 1 329 ? -6.110 5.146 10.194 1.00 96.94 329 PHE A CA 1
ATOM 2508 C C . PHE A 1 329 ? -6.205 6.639 9.850 1.00 96.94 329 PHE A C 1
ATOM 2510 O O . PHE A 1 329 ? -6.865 7.014 8.881 1.00 96.94 329 PHE A O 1
ATOM 2517 N N . ALA A 1 330 ? -5.528 7.501 10.614 1.00 96.12 330 ALA A N 1
ATOM 2518 C CA . ALA A 1 330 ? -5.500 8.934 10.354 1.00 96.12 330 ALA A CA 1
ATOM 2519 C C . ALA A 1 330 ? -4.852 9.254 8.993 1.00 96.12 330 ALA A C 1
ATOM 2521 O O . ALA A 1 330 ? -5.454 10.000 8.221 1.00 96.12 330 ALA A O 1
ATOM 2522 N N . GLU A 1 331 ? -3.723 8.623 8.656 1.00 93.44 331 GLU A N 1
ATOM 2523 C CA . GLU A 1 331 ? -3.077 8.692 7.331 1.00 93.44 331 GLU A CA 1
ATOM 2524 C C . GLU A 1 331 ? -4.030 8.255 6.203 1.00 93.44 331 GLU A C 1
ATOM 2526 O O . GLU A 1 331 ? -4.175 8.960 5.204 1.00 93.44 331 GLU A O 1
ATOM 2531 N N . TRP A 1 332 ? -4.764 7.144 6.372 1.00 94.50 332 TRP A N 1
ATOM 2532 C CA . TRP A 1 332 ? -5.774 6.720 5.393 1.00 94.50 332 TRP A CA 1
ATOM 2533 C C . TRP A 1 332 ? -6.904 7.752 5.238 1.00 94.50 332 TRP A C 1
ATOM 2535 O O . TRP A 1 332 ? -7.334 8.031 4.114 1.00 94.50 332 TRP A O 1
ATOM 2545 N N . THR A 1 333 ? -7.380 8.354 6.337 1.00 95.00 333 THR A N 1
ATOM 2546 C CA . THR A 1 333 ? -8.415 9.401 6.252 1.00 95.00 333 THR A CA 1
ATOM 2547 C C . THR A 1 333 ? -7.908 10.694 5.625 1.00 95.00 333 THR A C 1
ATOM 2549 O O . THR A 1 333 ? -8.689 11.333 4.925 1.00 95.00 333 THR A O 1
ATOM 2552 N N . ASP A 1 334 ? -6.641 11.076 5.831 1.00 91.75 334 ASP A N 1
ATOM 2553 C CA . ASP A 1 334 ? -6.071 12.223 5.122 1.00 91.75 334 ASP A CA 1
ATOM 2554 C C . ASP A 1 334 ? -5.973 11.918 3.630 1.00 91.75 334 ASP A C 1
ATOM 2556 O O . ASP A 1 334 ? -6.454 12.704 2.818 1.00 91.75 334 ASP A O 1
ATOM 2560 N N . ALA A 1 335 ? -5.413 10.763 3.252 1.00 90.19 335 ALA A N 1
ATOM 2561 C CA . ALA A 1 335 ? -5.161 10.385 1.861 1.00 90.19 335 ALA A CA 1
ATOM 2562 C C . ALA A 1 335 ? -6.403 10.481 0.950 1.00 90.19 335 ALA A C 1
ATOM 2564 O O . ALA A 1 335 ? -6.259 10.736 -0.247 1.00 90.19 335 ALA A O 1
ATOM 2565 N N . ASN A 1 336 ? -7.607 10.326 1.505 1.00 90.31 336 ASN A N 1
ATOM 2566 C CA . ASN A 1 336 ? -8.861 10.208 0.767 1.00 90.31 336 ASN A CA 1
ATOM 2567 C C . ASN A 1 336 ? -9.699 11.497 0.698 1.00 90.31 336 ASN A C 1
ATOM 2569 O O . ASN A 1 336 ? -9.536 12.441 1.468 1.00 90.31 336 ASN A O 1
ATOM 2573 N N . LEU A 1 337 ? -10.652 11.529 -0.244 1.00 89.38 337 LEU A N 1
ATOM 2574 C CA . LEU A 1 337 ? -11.624 12.623 -0.348 1.00 89.38 337 LEU A CA 1
ATOM 2575 C C . LEU A 1 337 ? -12.501 12.705 0.919 1.00 89.38 337 LEU A C 1
ATOM 2577 O O . LEU A 1 337 ? -12.861 11.656 1.462 1.00 89.38 337 LEU A O 1
ATOM 2581 N N . PRO A 1 338 ? -12.937 13.907 1.358 1.00 91.19 338 PRO A N 1
ATOM 2582 C CA . PRO A 1 338 ? -13.660 14.078 2.623 1.00 91.19 338 PRO A CA 1
ATOM 2583 C C . PRO A 1 338 ? -14.913 13.207 2.803 1.00 91.19 338 PRO A C 1
ATOM 2585 O O . PRO A 1 338 ? -15.226 12.809 3.924 1.00 91.19 338 PRO A O 1
ATOM 2588 N N . GLU A 1 339 ? -15.626 12.889 1.721 1.00 90.81 339 GLU A N 1
ATOM 2589 C CA . GLU A 1 339 ? -16.809 12.014 1.751 1.00 90.81 339 GLU A CA 1
ATOM 2590 C C . GLU A 1 339 ? -16.441 10.541 2.004 1.00 90.81 339 GLU A C 1
ATOM 2592 O O . GLU A 1 339 ? -17.066 9.875 2.833 1.00 90.81 339 GLU A O 1
ATOM 2597 N N . ILE A 1 340 ? -15.386 10.051 1.341 1.00 92.38 340 ILE A N 1
ATOM 2598 C CA . ILE A 1 340 ? -14.838 8.697 1.521 1.00 92.38 340 ILE A CA 1
ATOM 2599 C C . ILE A 1 340 ? -14.270 8.563 2.937 1.00 92.38 340 ILE A C 1
ATOM 2601 O O . ILE A 1 340 ? -14.628 7.633 3.663 1.00 92.38 340 ILE A O 1
ATOM 2605 N N . ALA A 1 341 ? -13.444 9.529 3.349 1.00 94.44 341 ALA A N 1
ATOM 2606 C CA . ALA A 1 341 ? -12.816 9.570 4.663 1.00 94.44 341 ALA A CA 1
ATOM 2607 C C . ALA A 1 341 ? -13.853 9.575 5.799 1.00 94.44 341 ALA A C 1
ATOM 2609 O O . ALA A 1 341 ? -13.702 8.830 6.765 1.00 94.44 341 ALA A O 1
ATOM 2610 N N . ARG A 1 342 ? -14.944 10.347 5.667 1.00 95.88 342 ARG A N 1
ATOM 2611 C CA . ARG A 1 342 ? -16.031 10.401 6.662 1.00 95.88 342 ARG A CA 1
ATOM 2612 C C . ARG A 1 342 ? -16.752 9.066 6.799 1.00 95.88 342 ARG A C 1
ATOM 2614 O O . ARG A 1 342 ? -16.868 8.550 7.907 1.00 95.88 342 ARG A O 1
ATOM 2621 N N . LYS A 1 343 ? -17.187 8.483 5.677 1.00 95.88 343 LYS A N 1
ATOM 2622 C CA . LYS A 1 343 ? -17.866 7.179 5.660 1.00 95.88 343 LYS A CA 1
ATOM 2623 C C . LYS A 1 343 ? -16.972 6.072 6.229 1.00 95.88 343 LYS A C 1
ATOM 2625 O O . LYS A 1 343 ? -17.456 5.207 6.957 1.00 95.88 343 LYS A O 1
ATOM 2630 N N . GLY A 1 344 ? -15.674 6.114 5.917 1.00 96.06 344 GLY A N 1
ATOM 2631 C CA . GLY A 1 344 ? -14.672 5.229 6.506 1.00 96.06 344 GLY A CA 1
ATOM 2632 C C . GLY A 1 344 ? -14.535 5.429 8.016 1.00 96.06 344 GLY A C 1
ATOM 2633 O O . GLY A 1 344 ? -14.592 4.451 8.749 1.00 96.06 344 GLY A O 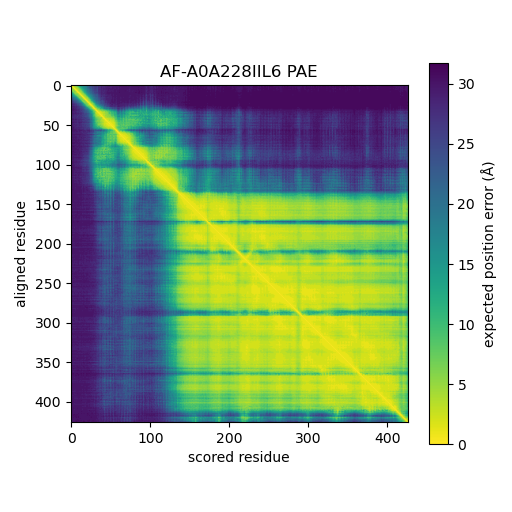1
ATOM 2634 N N . ALA A 1 345 ? -14.427 6.672 8.494 1.00 97.31 345 ALA A N 1
ATOM 2635 C CA . ALA A 1 345 ? -14.294 7.006 9.916 1.00 97.31 345 ALA A CA 1
ATOM 2636 C C . ALA A 1 345 ? -15.495 6.564 10.765 1.00 97.31 345 ALA A C 1
ATOM 2638 O O . ALA A 1 345 ? -15.306 5.927 11.801 1.00 97.31 345 ALA A O 1
ATOM 2639 N N . GLU A 1 346 ? -16.723 6.839 10.317 1.00 97.44 346 GLU A N 1
ATOM 2640 C CA . GLU A 1 346 ? -17.949 6.414 11.008 1.00 97.44 346 GLU A CA 1
ATOM 2641 C C . GLU A 1 346 ? -18.016 4.885 11.151 1.00 97.44 346 GLU A C 1
ATOM 2643 O O . GLU A 1 346 ? -18.299 4.358 12.230 1.00 97.44 346 GLU A O 1
ATOM 2648 N N . ALA A 1 347 ? -17.714 4.156 10.073 1.00 97.12 347 ALA A N 1
ATOM 2649 C CA . ALA A 1 347 ? -17.786 2.701 10.060 1.00 97.12 347 ALA A CA 1
ATOM 2650 C C . ALA A 1 347 ? -16.588 2.037 10.774 1.00 97.12 347 ALA A C 1
ATOM 2652 O O . ALA A 1 347 ? -16.759 1.009 11.436 1.00 97.12 347 ALA A O 1
ATOM 2653 N N . TRP A 1 348 ? -15.398 2.645 10.711 1.00 97.56 348 TRP A N 1
ATOM 2654 C CA . TRP A 1 348 ? -14.217 2.208 11.455 1.00 97.56 348 TRP A CA 1
ATOM 2655 C C . TRP A 1 348 ? -14.408 2.362 12.962 1.00 97.56 348 TRP A C 1
ATOM 2657 O O . TRP A 1 348 ? -14.090 1.424 13.677 1.00 97.56 348 TRP A O 1
ATOM 2667 N N . LEU A 1 349 ? -15.003 3.455 13.458 1.00 95.81 349 LEU A N 1
ATOM 2668 C CA . LEU A 1 349 ? -15.258 3.635 14.898 1.00 95.81 349 LEU A CA 1
ATOM 2669 C C . LEU A 1 349 ? -16.112 2.512 15.507 1.00 95.81 349 LEU A C 1
ATOM 2671 O O . LEU A 1 349 ? -15.872 2.083 16.638 1.00 95.81 349 LEU A O 1
ATOM 2675 N N . VAL A 1 350 ? -17.090 2.005 14.750 1.00 95.94 350 VAL A N 1
ATOM 2676 C CA . VAL A 1 350 ? -17.912 0.853 15.156 1.00 95.94 350 VAL A CA 1
ATOM 2677 C C . VAL A 1 350 ? -17.104 -0.449 15.134 1.00 95.94 350 VAL A C 1
ATOM 2679 O O . VAL A 1 350 ? -17.297 -1.308 15.995 1.00 95.94 350 VAL A O 1
ATOM 2682 N N . ALA A 1 351 ? -16.195 -0.608 14.170 1.00 96.50 351 ALA A N 1
ATOM 2683 C CA . ALA A 1 351 ? -15.331 -1.779 14.062 1.00 96.50 351 ALA A CA 1
ATOM 2684 C C . ALA A 1 351 ? -14.243 -1.797 15.147 1.00 96.50 351 ALA A C 1
ATOM 2686 O O . ALA A 1 351 ? -14.100 -2.791 15.854 1.00 96.50 351 ALA A O 1
ATOM 2687 N N . SER A 1 352 ? -13.525 -0.687 15.335 1.00 94.94 352 SER A N 1
ATOM 2688 C CA . SER A 1 352 ? -12.402 -0.552 16.265 1.00 94.94 352 SER A CA 1
ATOM 2689 C C . SER A 1 352 ? -12.801 -0.799 17.720 1.00 94.94 352 SER A C 1
ATOM 2691 O O . SER A 1 352 ? -11.996 -1.286 18.505 1.00 94.94 352 SER A O 1
ATOM 2693 N N . ALA A 1 353 ? -14.063 -0.537 18.076 1.00 93.56 353 ALA A N 1
ATOM 2694 C CA . ALA A 1 353 ? -14.623 -0.864 19.388 1.00 93.56 353 ALA A CA 1
ATOM 2695 C C . ALA A 1 353 ? -14.644 -2.377 19.708 1.00 93.56 353 ALA A C 1
ATOM 2697 O O . ALA A 1 353 ? -14.844 -2.747 20.864 1.00 93.56 353 ALA A O 1
ATOM 2698 N N . LYS A 1 354 ? -14.447 -3.247 18.706 1.00 94.69 354 LYS A N 1
ATOM 2699 C CA . LYS A 1 354 ? -14.359 -4.707 18.861 1.00 94.69 354 LYS A CA 1
ATOM 2700 C C . LYS A 1 354 ? -12.926 -5.237 18.973 1.00 94.69 354 LYS A C 1
ATOM 2702 O O . LYS A 1 354 ? -12.765 -6.430 19.213 1.00 94.69 354 LYS A O 1
ATOM 2707 N N . ILE A 1 355 ? -11.907 -4.398 18.759 1.00 95.81 355 ILE A N 1
ATOM 2708 C CA . ILE A 1 355 ? -10.501 -4.818 18.818 1.00 95.81 355 ILE A CA 1
ATOM 2709 C C . ILE A 1 355 ? -10.203 -5.310 20.245 1.00 95.81 355 ILE A C 1
ATOM 2711 O O . ILE A 1 355 ? -10.373 -4.532 21.190 1.00 95.81 355 ILE A O 1
ATOM 2715 N N . PRO A 1 356 ? -9.769 -6.570 20.440 1.00 95.94 356 PRO A N 1
ATOM 2716 C CA . PRO A 1 356 ? -9.336 -7.053 21.740 1.00 95.94 356 PRO A CA 1
ATOM 2717 C C . PRO A 1 356 ? -8.107 -6.262 22.195 1.00 95.94 356 PRO A C 1
ATOM 2719 O O . PRO A 1 356 ? -7.106 -6.179 21.483 1.00 95.94 356 PRO A O 1
ATOM 2722 N N . MET A 1 357 ? -8.197 -5.672 23.382 1.00 94.81 357 MET A N 1
ATOM 2723 C CA . MET A 1 357 ? -7.143 -4.874 24.004 1.00 94.81 357 MET A CA 1
ATOM 2724 C C . MET A 1 357 ? -7.002 -5.293 25.465 1.00 94.81 357 MET A C 1
ATOM 2726 O O . MET A 1 357 ? -8.005 -5.376 26.180 1.00 94.81 357 MET A O 1
ATOM 2730 N N . ASP A 1 358 ? -5.771 -5.492 25.926 1.00 93.56 358 ASP A N 1
ATOM 2731 C CA . ASP A 1 358 ? -5.458 -5.692 27.342 1.00 93.56 358 ASP A CA 1
ATOM 2732 C C . ASP A 1 358 ? -4.342 -4.738 27.816 1.00 93.56 358 ASP A C 1
ATOM 2734 O O . ASP A 1 358 ? -4.132 -3.678 27.222 1.00 93.56 358 ASP A O 1
ATOM 2738 N N . GLY A 1 359 ? -3.701 -5.043 28.949 1.00 92.69 359 GLY A N 1
ATOM 2739 C CA . GLY A 1 359 ? -2.455 -4.397 29.368 1.00 92.69 359 GLY A CA 1
ATOM 2740 C C . GLY A 1 359 ? -2.480 -2.863 29.377 1.00 92.69 359 GLY A C 1
ATOM 2741 O O . GLY A 1 359 ? -3.259 -2.231 30.103 1.00 92.69 359 GLY A O 1
ATOM 2742 N N . ALA A 1 360 ? -1.571 -2.271 28.599 1.00 91.50 360 ALA A N 1
ATOM 2743 C CA . ALA A 1 360 ? -1.476 -0.827 28.396 1.00 91.50 360 ALA A CA 1
ATOM 2744 C C . ALA A 1 360 ? -2.38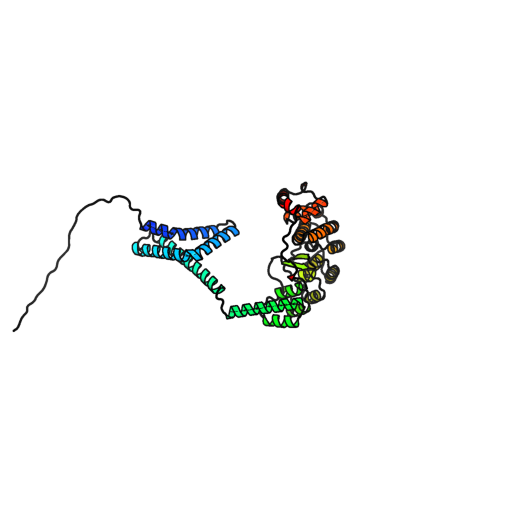0 -0.342 27.247 1.00 91.50 360 ALA A C 1
ATOM 2746 O O . ALA A 1 360 ? -2.912 0.767 27.331 1.00 91.50 360 ALA A O 1
ATOM 2747 N N . ALA A 1 361 ? -2.625 -1.177 26.230 1.00 90.75 361 ALA A N 1
ATOM 2748 C CA . ALA A 1 361 ? -3.533 -0.877 25.119 1.00 90.75 361 ALA A CA 1
ATOM 2749 C C . ALA A 1 361 ? -4.930 -0.453 25.614 1.00 90.75 361 ALA A C 1
ATOM 2751 O O . ALA A 1 361 ? -5.443 0.598 25.233 1.00 90.75 361 ALA A O 1
ATOM 2752 N N . ALA A 1 362 ? -5.506 -1.197 26.565 1.00 90.00 362 ALA A N 1
ATOM 2753 C CA . ALA A 1 362 ? -6.829 -0.924 27.143 1.00 90.00 362 ALA A CA 1
ATOM 2754 C C . ALA A 1 362 ? -6.942 0.425 27.899 1.00 90.00 362 ALA A C 1
ATOM 2756 O O . ALA A 1 362 ? -8.051 0.869 28.237 1.00 90.00 362 ALA A O 1
ATOM 2757 N N . GLN A 1 363 ? -5.807 1.072 28.185 1.00 87.38 363 GLN A N 1
ATOM 2758 C CA . GLN A 1 363 ? -5.719 2.355 28.887 1.00 87.38 363 GLN A CA 1
ATOM 2759 C C . GLN A 1 363 ? -5.544 3.538 27.917 1.00 87.38 363 GLN A C 1
ATOM 2761 O O . GLN A 1 363 ? -5.958 4.649 28.256 1.00 87.38 363 GLN A O 1
ATOM 2766 N N . ASN A 1 364 ? -5.018 3.317 26.703 1.00 84.62 364 ASN A N 1
ATOM 2767 C CA . ASN A 1 364 ? -4.759 4.370 25.714 1.00 84.62 364 ASN A CA 1
ATOM 2768 C C . ASN A 1 364 ? -6.033 4.799 24.951 1.00 84.62 364 ASN A C 1
ATOM 2770 O O . ASN A 1 364 ? -6.212 4.547 23.762 1.00 84.62 364 ASN A O 1
ATOM 2774 N N . ARG A 1 365 ? -6.966 5.444 25.661 1.00 76.44 365 ARG A N 1
ATOM 2775 C CA . ARG A 1 365 ? -8.280 5.834 25.112 1.00 76.44 365 ARG A CA 1
ATOM 2776 C C . ARG A 1 365 ? -8.279 7.137 24.309 1.00 76.44 365 ARG A C 1
ATOM 2778 O O . ARG A 1 365 ? -9.266 7.406 23.627 1.00 76.44 365 ARG A O 1
ATOM 2785 N N . ILE A 1 366 ? -7.223 7.948 24.411 1.00 83.75 366 ILE A N 1
ATOM 2786 C CA . ILE A 1 366 ? -7.147 9.283 23.794 1.00 83.75 366 ILE A CA 1
ATOM 2787 C C . ILE A 1 366 ? -6.413 9.291 22.442 1.00 83.75 366 ILE A C 1
ATOM 2789 O O . ILE A 1 366 ? -6.684 10.173 21.622 1.00 83.75 366 ILE A O 1
ATOM 2793 N N . ALA A 1 367 ? -5.612 8.252 22.159 1.00 84.69 367 ALA A N 1
ATOM 2794 C CA . ALA A 1 367 ? -4.939 8.017 20.878 1.00 84.69 367 ALA A CA 1
ATOM 2795 C C . ALA A 1 367 ? -5.762 8.354 19.619 1.00 84.69 367 ALA A C 1
ATOM 2797 O O . ALA A 1 367 ? -5.210 9.015 18.742 1.00 84.69 367 ALA A O 1
ATOM 2798 N N . PRO A 1 368 ? -7.065 8.012 19.494 1.00 94.25 368 PRO A N 1
ATOM 2799 C CA . PRO A 1 368 ? -7.824 8.332 18.284 1.00 94.25 368 PRO A CA 1
ATOM 2800 C C . PRO A 1 368 ? -7.814 9.831 17.956 1.00 94.25 368 PRO A C 1
ATOM 2802 O O . PRO A 1 368 ? -7.583 10.213 16.810 1.00 94.25 368 PRO A O 1
ATOM 2805 N N . LEU A 1 369 ? -8.021 10.691 18.963 1.00 95.69 369 LEU A N 1
ATOM 2806 C CA . LEU A 1 369 ? -8.062 12.142 18.769 1.00 95.69 369 LEU A CA 1
ATOM 2807 C C . LEU A 1 369 ? -6.655 12.739 18.670 1.00 95.69 369 LEU A C 1
ATOM 2809 O O . LEU A 1 369 ? -6.442 13.626 17.846 1.00 95.69 369 LEU A O 1
ATOM 2813 N N . GLU A 1 370 ? -5.691 12.241 19.448 1.00 94.69 370 GLU A N 1
ATOM 2814 C CA . GLU A 1 370 ? -4.298 12.701 19.366 1.00 94.69 370 GLU A CA 1
ATOM 2815 C C . GLU A 1 370 ? -3.675 12.395 18.005 1.00 94.69 370 GLU A C 1
ATOM 2817 O O . GLU A 1 370 ? -3.079 13.284 17.400 1.00 94.69 370 GLU A O 1
ATOM 2822 N N . ARG A 1 371 ? -3.869 11.185 17.467 1.00 95.38 371 ARG A N 1
ATOM 2823 C CA . ARG A 1 371 ? -3.330 10.791 16.158 1.00 95.38 371 ARG A CA 1
ATOM 2824 C C . ARG A 1 371 ? -4.044 11.504 15.006 1.00 95.38 371 ARG A C 1
ATOM 2826 O O . ARG A 1 371 ? -3.368 11.982 14.098 1.00 95.38 371 ARG A O 1
ATOM 2833 N N . ALA A 1 372 ? -5.364 11.703 15.088 1.00 95.94 372 ALA A N 1
ATOM 2834 C CA . ALA A 1 372 ? -6.104 12.507 14.111 1.00 95.94 372 ALA A CA 1
ATOM 2835 C C . ALA A 1 372 ? -5.607 13.969 14.045 1.00 95.94 372 ALA A C 1
ATOM 2837 O O . ALA A 1 372 ? -5.396 14.509 12.958 1.00 95.94 372 ALA A O 1
ATOM 2838 N N . VAL A 1 373 ? -5.361 14.592 15.203 1.00 95.06 373 VAL A N 1
ATOM 2839 C CA . VAL A 1 373 ? -4.806 15.954 15.311 1.00 95.06 373 VAL A CA 1
ATOM 2840 C C . VAL A 1 373 ? -3.313 16.009 14.956 1.00 95.06 373 VAL A C 1
ATOM 2842 O O . VAL A 1 373 ? -2.838 17.014 14.429 1.00 95.06 373 VAL A O 1
ATOM 2845 N N . TYR A 1 374 ? -2.552 14.946 15.224 1.00 93.88 374 TYR A N 1
ATOM 2846 C CA . TYR A 1 374 ? -1.136 14.860 14.872 1.00 93.88 374 TYR A CA 1
ATOM 2847 C C . TYR A 1 374 ? -0.928 14.820 13.357 1.00 93.88 374 TYR A C 1
ATOM 2849 O O . TYR A 1 374 ? -0.157 15.632 12.846 1.00 93.88 374 TYR A O 1
ATOM 2857 N N . VAL A 1 375 ? -1.626 13.914 12.662 1.00 92.56 375 VAL A N 1
ATOM 2858 C CA . VAL A 1 375 ? -1.587 13.788 11.193 1.00 92.56 375 VAL A CA 1
ATOM 2859 C C . VAL A 1 375 ? -2.227 15.008 10.525 1.00 92.56 375 VAL A C 1
ATOM 2861 O O . VAL A 1 375 ? -1.765 15.448 9.480 1.00 92.56 375 VAL A O 1
ATOM 2864 N N . GLY A 1 376 ? -3.238 15.610 11.162 1.00 92.44 376 GLY A N 1
ATOM 2865 C CA . GLY A 1 376 ? -3.887 16.826 10.674 1.00 92.44 376 GLY A CA 1
ATOM 2866 C C . GLY A 1 376 ? -5.161 16.578 9.863 1.00 92.44 376 GLY A C 1
ATOM 2867 O O . GLY A 1 376 ? -5.589 17.468 9.137 1.00 92.44 376 GLY A O 1
ATOM 2868 N N . THR A 1 377 ? -5.793 15.407 10.008 1.00 93.12 377 THR A N 1
ATOM 2869 C CA . THR A 1 377 ? -7.012 14.998 9.280 1.00 93.12 377 THR A CA 1
ATOM 2870 C C . THR A 1 377 ? -8.272 15.669 9.865 1.00 93.12 377 THR A C 1
ATOM 2872 O O . THR A 1 377 ? -8.772 15.257 10.921 1.00 93.12 377 THR A O 1
ATOM 2875 N N . PRO A 1 378 ? -8.851 16.705 9.217 1.00 92.62 378 PRO A N 1
ATOM 2876 C CA . PRO A 1 378 ? -9.936 17.484 9.824 1.00 92.62 378 PRO A CA 1
ATOM 2877 C C . PRO A 1 378 ? -11.251 16.697 9.880 1.00 92.62 378 PRO A C 1
ATOM 2879 O O . PRO A 1 378 ? -12.074 16.896 10.774 1.00 92.62 378 PRO A O 1
ATOM 2882 N N . VAL A 1 379 ? -11.434 15.768 8.935 1.00 95.00 379 VAL A N 1
ATOM 2883 C CA . VAL A 1 379 ? -12.614 14.902 8.837 1.00 95.00 379 VAL A CA 1
ATOM 2884 C C . VAL A 1 379 ? -12.654 13.905 9.990 1.00 95.00 379 VAL A C 1
ATOM 2886 O O . VAL A 1 379 ? -13.691 13.788 10.643 1.00 95.00 379 VAL A O 1
ATOM 2889 N N . LEU A 1 380 ? -11.536 13.233 10.289 1.00 96.62 380 LEU A N 1
ATOM 2890 C CA . LEU A 1 380 ? -11.483 12.290 11.406 1.00 96.62 380 LEU A CA 1
ATOM 2891 C C . LEU A 1 380 ? -11.662 13.013 12.746 1.00 96.62 380 LEU A C 1
ATOM 2893 O O . LEU A 1 380 ? -12.437 12.552 13.582 1.00 96.62 380 LEU A O 1
ATOM 2897 N N . VAL A 1 381 ? -11.037 14.185 12.923 1.00 96.62 381 VAL A N 1
ATOM 2898 C CA . VAL A 1 381 ? -11.260 15.030 14.109 1.00 96.62 381 VAL A CA 1
ATOM 2899 C C . VAL A 1 381 ? -12.743 15.394 14.260 1.00 96.62 381 VAL A C 1
ATOM 2901 O O . VAL A 1 381 ? -13.299 15.220 15.344 1.00 96.62 381 VAL A O 1
ATOM 2904 N N . GLN A 1 382 ? -13.419 15.834 13.191 1.00 95.81 382 GLN A N 1
ATOM 2905 C CA . GLN A 1 382 ? -14.848 16.167 13.247 1.00 95.81 382 GLN A CA 1
ATOM 2906 C C . GLN A 1 382 ? -15.714 14.966 13.666 1.00 95.81 382 GLN A C 1
ATOM 2908 O O . GLN A 1 382 ? -16.572 15.119 14.538 1.00 95.81 382 GLN A O 1
ATOM 2913 N N . VAL A 1 383 ? -15.484 13.783 13.085 1.00 96.88 383 VAL A N 1
ATOM 2914 C CA . VAL A 1 383 ? -16.239 12.563 13.423 1.00 96.88 383 VAL A CA 1
ATOM 2915 C C . VAL A 1 383 ? -15.974 12.143 14.876 1.00 96.88 383 VAL A C 1
ATOM 2917 O O . VAL A 1 383 ? -16.917 11.882 15.620 1.00 96.88 383 VAL A O 1
ATOM 2920 N N . LEU A 1 384 ? -14.722 12.161 15.341 1.00 96.94 384 LEU A N 1
ATOM 2921 C CA . LEU A 1 384 ? -14.386 11.834 16.733 1.00 96.94 384 LEU A CA 1
ATOM 2922 C C . LEU A 1 384 ? -15.091 12.764 17.734 1.00 96.94 384 LEU A C 1
ATOM 2924 O O . LEU A 1 384 ? -15.678 12.290 18.708 1.00 96.94 384 LEU A O 1
ATOM 2928 N N . LEU A 1 385 ? -15.108 14.077 17.485 1.00 95.56 385 LEU A N 1
ATOM 2929 C CA . LEU A 1 385 ? -15.816 15.026 18.353 1.00 95.56 385 LEU A CA 1
ATOM 2930 C C . LEU A 1 385 ? -17.336 14.780 18.375 1.00 95.56 385 LEU A C 1
ATOM 2932 O O . LEU A 1 385 ? -17.954 14.865 19.437 1.00 95.56 385 LEU A O 1
ATOM 2936 N N . GLN A 1 386 ? -17.942 14.418 17.238 1.00 95.94 386 GLN A N 1
ATOM 2937 C CA . GLN A 1 386 ? -19.361 14.033 17.168 1.00 95.94 386 GLN A CA 1
ATOM 2938 C C . GLN A 1 386 ? -19.659 12.756 17.969 1.00 95.94 386 GLN A C 1
ATOM 2940 O O . GLN A 1 386 ? -20.714 12.652 18.593 1.00 95.94 386 GLN A O 1
ATOM 2945 N N . HIS A 1 387 ? -18.707 11.821 18.017 1.00 94.94 387 HIS A N 1
ATOM 2946 C CA . HIS A 1 387 ? -18.780 10.589 18.805 1.00 94.94 387 HIS A CA 1
ATOM 2947 C C . HIS A 1 387 ? -18.318 10.750 20.271 1.00 94.94 387 HIS A C 1
ATOM 2949 O O . HIS A 1 387 ? -18.172 9.762 20.991 1.00 94.94 387 HIS A O 1
ATOM 2955 N N . GLY A 1 388 ? -18.161 11.988 20.755 1.00 93.81 388 GLY A N 1
ATOM 2956 C CA . GLY A 1 388 ? -18.009 12.298 22.180 1.00 93.81 388 GLY A CA 1
ATOM 2957 C C . GLY A 1 388 ? -16.574 12.376 22.704 1.00 93.81 388 GLY A C 1
ATOM 2958 O O . GLY A 1 388 ? -16.398 12.586 23.909 1.00 93.81 388 GLY A O 1
ATOM 2959 N N . TYR A 1 389 ? -15.563 12.264 21.835 1.00 94.81 389 TYR A N 1
ATOM 2960 C CA . TYR A 1 389 ? -14.180 12.602 22.187 1.00 94.81 389 TYR A CA 1
ATOM 2961 C C . TYR A 1 389 ? -14.076 14.099 22.514 1.00 94.81 389 TYR A C 1
ATOM 2963 O O . TYR A 1 389 ? -14.801 14.922 21.952 1.00 94.81 389 TYR A O 1
ATOM 2971 N N . ARG A 1 390 ? -13.188 14.477 23.442 1.00 94.56 390 ARG A N 1
ATOM 2972 C CA . ARG A 1 390 ? -13.120 15.850 23.963 1.00 94.56 390 ARG A CA 1
ATOM 2973 C C . ARG A 1 390 ? -11.741 16.456 23.757 1.00 94.56 390 ARG A C 1
ATOM 2975 O O . ARG A 1 390 ? -10.746 15.943 24.250 1.00 94.56 390 ARG A O 1
ATOM 2982 N N . VAL A 1 391 ? -11.713 17.649 23.163 1.00 92.38 391 VAL A N 1
ATOM 2983 C CA . VAL A 1 391 ? -10.515 18.510 23.070 1.00 92.38 391 VAL A CA 1
ATOM 2984 C C . VAL A 1 391 ? -9.903 18.790 24.451 1.00 92.38 391 VAL A C 1
ATOM 2986 O O . VAL A 1 391 ? -8.696 18.995 24.566 1.00 92.38 391 VAL A O 1
ATOM 2989 N N . ALA A 1 392 ? -10.728 18.770 25.508 1.00 91.81 392 ALA A N 1
ATOM 2990 C CA . ALA A 1 392 ? -10.313 18.920 26.903 1.00 91.81 392 ALA A CA 1
ATOM 2991 C C . ALA A 1 392 ? -9.270 17.878 27.350 1.00 91.81 392 ALA A C 1
ATOM 2993 O O . ALA A 1 392 ? -8.420 18.214 28.176 1.00 91.81 392 ALA A O 1
ATOM 2994 N N . ASP A 1 393 ? -9.309 16.680 26.762 1.00 91.06 393 ASP A N 1
ATOM 2995 C CA . ASP A 1 393 ? -8.516 15.519 27.170 1.00 91.06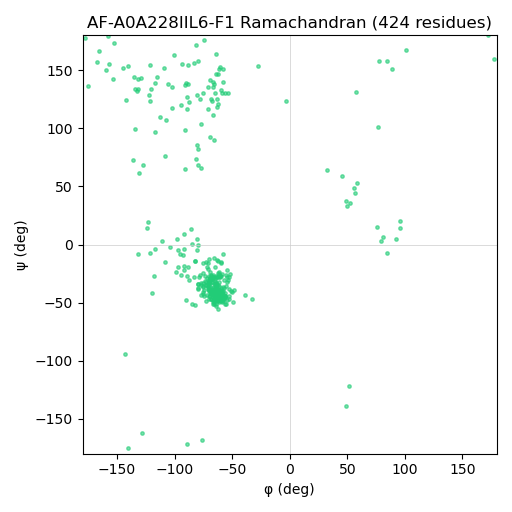 393 ASP A CA 1
ATOM 2996 C C . ASP A 1 393 ? -7.175 15.417 26.406 1.00 91.06 393 ASP A C 1
ATOM 2998 O O . ASP A 1 393 ? -6.322 14.621 26.784 1.00 91.06 393 ASP A O 1
ATOM 3002 N N . LEU A 1 394 ? -6.966 16.239 25.365 1.00 92.81 394 LEU A N 1
ATOM 3003 C CA . LEU A 1 394 ? -5.708 16.319 24.604 1.00 92.81 394 LEU A CA 1
ATOM 3004 C C . LEU A 1 394 ? -4.547 16.883 25.435 1.00 92.81 394 LEU A C 1
ATOM 3006 O O . LEU A 1 394 ? -4.708 17.910 26.109 1.00 92.81 394 LEU A O 1
ATOM 3010 N N . ALA A 1 395 ? -3.353 16.303 25.269 1.00 89.44 395 ALA A N 1
ATOM 3011 C CA . ALA A 1 395 ? -2.113 16.895 25.769 1.00 89.44 395 ALA A CA 1
ATOM 3012 C C . ALA A 1 395 ? -1.835 18.292 25.145 1.00 89.44 395 ALA A C 1
ATOM 3014 O O . ALA A 1 395 ? -2.290 18.578 24.026 1.00 89.44 395 ALA A O 1
ATOM 3015 N N . PRO A 1 396 ? -1.110 19.197 25.841 1.00 89.69 396 PRO A N 1
ATOM 3016 C CA . PRO A 1 396 ? -0.884 20.578 25.394 1.00 89.69 396 PRO A CA 1
ATOM 3017 C C . PRO A 1 396 ? -0.317 20.721 23.971 1.00 89.69 396 PRO A C 1
ATOM 3019 O O . PRO A 1 396 ? -0.728 21.612 23.226 1.00 89.69 396 PRO A O 1
ATOM 3022 N N . GLU A 1 397 ? 0.592 19.830 23.583 1.00 88.38 397 GLU A N 1
ATOM 3023 C CA . GLU A 1 397 ? 1.228 19.764 22.266 1.00 88.38 397 GLU A CA 1
ATOM 3024 C C . GLU A 1 397 ? 0.234 19.470 21.132 1.00 88.38 397 GLU A C 1
ATOM 3026 O O . GLU A 1 397 ? 0.341 20.057 20.052 1.00 88.38 397 GLU A O 1
ATOM 3031 N N . TYR A 1 398 ? -0.773 18.628 21.381 1.00 91.88 398 TYR A N 1
ATOM 3032 C CA . TYR A 1 398 ? -1.838 18.357 20.418 1.00 91.88 398 TYR A CA 1
ATOM 3033 C C . TYR A 1 398 ? -2.887 19.467 20.421 1.00 91.88 398 TYR A C 1
ATOM 3035 O O . TYR A 1 398 ? -3.395 19.814 19.359 1.00 91.88 398 TYR A O 1
ATOM 3043 N N . ARG A 1 399 ? -3.174 20.105 21.567 1.00 92.50 399 ARG A N 1
ATOM 3044 C CA . ARG A 1 399 ? -4.118 21.237 21.606 1.00 92.50 399 ARG A CA 1
ATOM 3045 C C . ARG A 1 399 ? -3.678 22.391 20.700 1.00 92.50 399 ARG A C 1
ATOM 3047 O O . ARG A 1 399 ? -4.500 22.901 19.949 1.00 92.50 399 ARG A O 1
ATOM 3054 N N . ALA A 1 400 ? -2.388 22.728 20.686 1.00 89.38 400 ALA A N 1
ATOM 3055 C CA . ALA A 1 400 ? -1.858 23.755 19.785 1.00 89.38 400 ALA A CA 1
ATOM 3056 C C . ALA A 1 400 ? -2.043 23.407 18.291 1.00 89.38 400 ALA A C 1
ATOM 3058 O O . ALA A 1 400 ? -2.312 24.295 17.483 1.00 89.38 400 ALA A O 1
ATOM 3059 N N . ARG A 1 401 ? -1.940 22.120 17.917 1.00 92.00 401 ARG A N 1
ATOM 3060 C CA . ARG A 1 401 ? -2.247 21.647 16.553 1.00 92.00 401 ARG A CA 1
ATOM 3061 C C . ARG A 1 401 ? -3.744 21.707 16.256 1.00 92.00 401 ARG A C 1
ATOM 3063 O O . ARG A 1 401 ? -4.124 22.203 15.203 1.00 92.00 401 ARG A O 1
ATOM 3070 N N . PHE A 1 402 ? -4.586 21.268 17.192 1.00 93.81 402 PHE A N 1
ATOM 3071 C CA . PHE A 1 402 ? -6.043 21.337 17.066 1.00 93.81 402 PHE A CA 1
ATOM 3072 C C . PHE A 1 402 ? -6.525 22.776 16.825 1.00 93.81 402 PHE A C 1
ATOM 3074 O O . PHE A 1 402 ? -7.336 23.013 15.932 1.00 93.81 402 PHE A O 1
ATOM 3081 N N . ASP A 1 403 ? -5.986 23.746 17.568 1.00 92.06 403 ASP A N 1
ATOM 3082 C CA . ASP A 1 403 ? -6.346 25.158 17.415 1.00 92.06 403 ASP A CA 1
ATOM 3083 C C . ASP A 1 403 ? -5.953 25.716 16.034 1.00 92.06 403 ASP A C 1
ATOM 3085 O O . ASP A 1 403 ? -6.697 26.510 15.458 1.00 92.06 403 ASP A O 1
ATOM 3089 N N . ALA A 1 404 ? -4.849 25.241 15.446 1.00 89.00 404 ALA A N 1
ATOM 3090 C CA . ALA A 1 404 ? -4.461 25.571 14.072 1.00 89.00 404 ALA A CA 1
ATOM 3091 C C . ALA A 1 404 ? -5.345 24.901 12.995 1.00 89.00 404 ALA A C 1
ATOM 3093 O O . ALA A 1 404 ? -5.376 25.364 11.857 1.00 89.00 404 ALA A O 1
ATOM 3094 N N . MET A 1 405 ? -6.080 23.836 13.339 1.00 90.00 405 MET A N 1
ATOM 3095 C CA . MET A 1 405 ? -6.962 23.098 12.425 1.00 90.00 405 MET A CA 1
ATOM 3096 C C . MET A 1 405 ? -8.416 23.594 12.410 1.00 90.00 405 MET A C 1
ATOM 3098 O O . MET A 1 405 ? -9.207 23.068 11.630 1.00 90.00 405 MET A O 1
ATOM 3102 N N . GLN A 1 406 ? -8.808 24.565 13.246 1.00 89.81 406 GLN A N 1
ATOM 3103 C CA . GLN A 1 406 ? -10.226 24.928 13.420 1.00 89.81 406 GLN A CA 1
ATOM 3104 C C . GLN A 1 406 ? -10.928 25.305 12.101 1.00 89.81 406 GLN A C 1
ATOM 3106 O O . GLN A 1 406 ? -12.024 24.813 11.835 1.00 89.81 406 GLN A O 1
ATOM 3111 N N . ASP A 1 407 ? -10.289 26.107 11.245 1.00 86.44 407 ASP A N 1
ATOM 3112 C CA . ASP A 1 407 ? -10.840 26.479 9.934 1.00 86.44 407 ASP A CA 1
ATOM 3113 C C . ASP A 1 407 ? -10.955 25.263 8.976 1.00 86.44 407 ASP A C 1
ATOM 3115 O O . ASP A 1 407 ? -12.075 24.961 8.557 1.00 86.44 407 ASP A O 1
ATOM 3119 N N . PRO A 1 408 ? -9.902 24.445 8.746 1.00 84.25 408 PRO A N 1
ATOM 3120 C CA . PRO A 1 408 ? -10.020 23.154 8.052 1.00 84.25 408 PRO A CA 1
ATOM 3121 C C . PRO A 1 408 ? -11.068 22.174 8.614 1.00 84.25 408 PRO A C 1
ATOM 3123 O O . PRO A 1 408 ? -11.630 21.385 7.857 1.00 84.25 408 PRO A O 1
ATOM 3126 N N . ILE A 1 409 ? -11.352 22.184 9.922 1.00 86.88 409 ILE A N 1
ATOM 3127 C CA . ILE A 1 409 ? -12.387 21.331 10.543 1.00 86.88 409 ILE A CA 1
ATOM 3128 C C . ILE A 1 409 ? -13.800 21.821 10.184 1.00 86.88 409 ILE A C 1
ATOM 3130 O O . ILE A 1 409 ? -14.717 21.011 10.016 1.00 86.88 409 ILE A O 1
ATOM 3134 N N . HIS A 1 410 ? -13.993 23.135 10.054 1.00 82.00 410 HIS A N 1
ATOM 3135 C CA . HIS A 1 410 ? -15.256 23.728 9.608 1.00 82.00 410 HIS A CA 1
ATOM 3136 C C . HIS A 1 410 ? -15.434 23.662 8.086 1.00 82.00 410 HIS A C 1
ATOM 3138 O O . HIS A 1 410 ? -16.552 23.453 7.606 1.00 82.00 410 HIS A O 1
ATOM 3144 N N . HIS A 1 411 ? -14.335 23.774 7.341 1.00 80.38 411 HIS A N 1
ATOM 3145 C CA . HIS A 1 411 ? -14.291 23.801 5.883 1.00 80.38 411 HIS A CA 1
ATOM 3146 C C . HIS A 1 411 ? -13.291 22.757 5.346 1.00 80.38 411 HIS A C 1
ATOM 3148 O O . HIS A 1 411 ? -12.242 23.121 4.811 1.00 80.38 411 HIS A O 1
ATOM 3154 N N . PRO A 1 412 ? -13.590 21.445 5.489 1.00 78.19 412 PRO A N 1
ATOM 3155 C CA . PRO A 1 412 ? -12.695 20.371 5.070 1.00 78.19 412 PRO A CA 1
ATOM 3156 C C . PRO A 1 412 ? -12.592 20.312 3.545 1.00 78.19 412 PRO A C 1
ATOM 3158 O O . PRO A 1 412 ? -13.373 19.649 2.860 1.00 78.19 412 PRO A O 1
ATOM 3161 N N . HIS A 1 413 ? -11.590 21.010 3.022 1.00 75.81 413 HIS A N 1
ATOM 3162 C CA . HIS A 1 413 ? -11.237 21.043 1.614 1.00 75.81 413 HIS A CA 1
ATOM 3163 C C . HIS A 1 413 ? -9.881 20.371 1.417 1.00 75.81 413 HIS A C 1
ATOM 3165 O O . HIS A 1 413 ? -8.846 20.929 1.774 1.00 75.81 413 HIS A O 1
ATOM 3171 N N . LYS A 1 414 ? -9.882 19.187 0.797 1.00 73.38 414 LYS A N 1
ATOM 3172 C CA . LYS A 1 414 ? -8.674 18.653 0.168 1.00 73.38 414 LYS A CA 1
ATOM 3173 C C . LYS A 1 414 ? -8.658 19.154 -1.280 1.00 73.38 414 LYS A C 1
ATOM 3175 O O . LYS A 1 414 ? -9.673 18.979 -1.960 1.00 73.38 414 LYS A O 1
ATOM 3180 N N . PRO A 1 415 ? -7.576 19.796 -1.764 1.00 59.62 415 PRO A N 1
ATOM 3181 C CA . PRO A 1 415 ? -7.413 20.035 -3.190 1.00 59.62 415 PRO A CA 1
ATOM 3182 C C . PRO A 1 415 ? -7.550 18.698 -3.909 1.00 59.62 415 PRO A C 1
ATOM 3184 O O . PRO A 1 415 ? -6.922 17.721 -3.503 1.00 59.62 415 PRO A O 1
ATOM 3187 N N . VAL A 1 416 ? -8.382 18.648 -4.942 1.00 51.22 416 VAL A N 1
ATOM 3188 C CA . VAL A 1 416 ? -8.495 17.472 -5.802 1.00 51.22 416 VAL A CA 1
ATOM 3189 C C . VAL A 1 416 ? -7.493 17.688 -6.936 1.00 51.22 416 VAL A C 1
ATOM 3191 O O . VAL A 1 416 ? -7.801 18.468 -7.836 1.00 51.22 416 VAL A O 1
ATOM 3194 N N . PRO A 1 417 ? -6.275 17.102 -6.906 1.00 53.31 417 PRO A N 1
ATOM 3195 C CA . PRO A 1 417 ? -5.548 16.906 -8.156 1.00 53.31 417 PRO A CA 1
ATOM 3196 C C . PRO A 1 417 ? -6.446 16.056 -9.059 1.00 53.31 417 PRO A C 1
ATOM 3198 O O . PRO A 1 417 ? -7.113 15.160 -8.537 1.00 53.31 417 PRO A O 1
ATOM 3201 N N . ASP A 1 418 ? -6.493 16.365 -10.361 1.00 47.41 418 ASP A N 1
ATOM 3202 C CA . ASP A 1 418 ? -7.590 15.952 -11.260 1.00 47.41 418 ASP A CA 1
ATOM 3203 C C . ASP A 1 418 ? -7.915 14.451 -11.227 1.00 47.41 418 ASP A C 1
ATOM 3205 O O . ASP A 1 418 ? -9.076 14.089 -11.386 1.00 47.41 418 ASP A O 1
ATOM 3209 N N . SER A 1 419 ? -6.949 13.604 -10.863 1.00 53.44 419 SER A N 1
ATOM 3210 C CA . SER A 1 419 ? -7.228 12.494 -9.945 1.00 53.44 419 SER A CA 1
ATOM 3211 C C . SER A 1 419 ? -5.957 11.975 -9.269 1.00 53.44 419 SER A C 1
ATOM 3213 O O . SER A 1 419 ? -4.871 11.965 -9.843 1.00 53.44 419 SER A O 1
ATOM 3215 N N . VAL A 1 420 ? -6.092 11.462 -8.042 1.00 59.66 420 VAL A N 1
ATOM 3216 C CA . VAL A 1 420 ? -5.061 10.593 -7.434 1.00 59.66 420 VAL A CA 1
ATOM 3217 C C . VAL A 1 420 ? -5.107 9.181 -8.051 1.00 59.66 420 VAL A C 1
ATOM 3219 O O . VAL A 1 420 ? -4.158 8.418 -7.902 1.00 59.66 420 VAL A O 1
ATOM 3222 N N . CYS A 1 421 ? -6.203 8.833 -8.744 1.00 70.12 421 CYS A N 1
ATOM 3223 C CA . CYS A 1 421 ? -6.562 7.454 -9.076 1.00 70.12 421 CYS A CA 1
ATOM 3224 C C . CYS A 1 421 ? -6.950 7.144 -10.538 1.00 70.12 421 CYS A C 1
ATOM 3226 O O . CYS A 1 421 ? -7.079 5.955 -10.826 1.00 70.12 421 CYS A O 1
ATOM 3228 N N . ASP A 1 422 ? -7.121 8.096 -11.470 1.00 64.44 422 ASP A N 1
ATOM 3229 C CA . ASP A 1 422 ? -7.547 7.732 -12.844 1.00 64.44 422 ASP A CA 1
ATOM 3230 C C . ASP A 1 422 ? -6.445 6.996 -13.611 1.00 64.44 422 ASP A C 1
ATOM 3232 O O . ASP A 1 422 ? -6.741 6.132 -14.431 1.00 64.44 422 ASP A O 1
ATOM 3236 N N . ASP A 1 423 ? -5.168 7.266 -13.316 1.00 55.16 423 ASP A N 1
ATOM 3237 C CA . ASP A 1 423 ? -4.056 6.511 -13.908 1.00 55.16 423 ASP A CA 1
ATOM 3238 C C . ASP A 1 423 ? -4.102 5.016 -13.545 1.00 55.16 423 ASP A C 1
ATOM 3240 O O . ASP A 1 423 ? -3.569 4.186 -14.288 1.00 55.16 423 ASP A O 1
ATOM 3244 N N . ASP A 1 424 ? -4.726 4.670 -12.414 1.00 57.59 424 ASP A N 1
ATOM 3245 C CA . ASP A 1 424 ? -4.935 3.311 -11.894 1.00 57.59 424 ASP A CA 1
ATOM 3246 C C . ASP A 1 424 ? -6.330 2.738 -12.216 1.00 57.59 424 ASP A C 1
ATOM 3248 O O . ASP A 1 424 ? -6.638 1.622 -11.786 1.00 57.59 424 ASP A O 1
ATOM 3252 N N . ALA A 1 425 ? -7.156 3.455 -12.985 1.00 50.88 425 ALA A N 1
ATOM 3253 C CA . ALA A 1 425 ? -8.391 2.914 -13.539 1.00 50.88 425 ALA A CA 1
ATOM 3254 C C . ALA A 1 425 ? -8.088 1.965 -14.716 1.00 50.88 425 ALA A C 1
ATOM 3256 O O . ALA A 1 425 ? -7.352 2.317 -15.642 1.00 50.88 425 ALA A O 1
ATOM 3257 N N . ASN A 1 426 ? -8.687 0.770 -14.672 1.00 46.81 426 ASN A N 1
ATOM 3258 C CA . ASN A 1 426 ? -8.748 -0.192 -15.780 1.00 46.81 426 ASN A CA 1
ATOM 3259 C C . ASN A 1 426 ? -10.116 -0.111 -16.470 1.00 46.81 426 ASN A C 1
ATOM 3261 O O . ASN A 1 426 ? -11.125 -0.068 -15.728 1.00 46.81 426 ASN A O 1
#

Mean predicted aligned error: 14.99 Å

Secondary structure (DSSP, 8-state):
-----------------------PPPS----HHHHHHHHHHHHHHHHHHHHHHHHS-S-HHHHHHHHHHHHHHHHHTHHHHHHHHHHHHHHHHHHH-GGG-HHHHHHHHHHHHHHHHHHHHHHHHHHHHHHHHS--HHHHHHHHHHHHHHHHHHHHHHTT-HHHHHHHHHHHGGGS-HHHHHHHHHHTT-HHHHHHHTTT--SGGGGPPP-S--EEEEETTEEEEE-S-HHHHHHHHT-HHHHHHHTTT--HHHHHHHHHHHHHTT-HHHHHHHHHTT--TTS--S--S-SSHHHHHHHTT-HHHHHHHHHTT--B-SHHHHHHHHHHHHHHHHHS-HHHHHHHHHHHHHHHTTS-B-TTGGG--SHHHHHHHHHT-HHHHHHHHHTT--GGGS-HHHHHHHHHTHHHHHS------S-SSGGG--